Protein AF-A0A938N179-F1 (afdb_monomer)

Solvent-accessible surface area (backbone atoms only — not comparable to full-atom values): 20672 Å² total; per-residue (Å²): 123,60,88,42,59,44,78,49,47,58,54,60,35,95,80,55,34,85,89,66,26,18,20,52,16,36,28,42,59,54,50,38,52,50,37,38,76,72,71,41,53,43,40,38,21,27,45,26,30,39,57,46,67,77,63,84,67,42,58,51,73,42,66,12,18,58,69,21,30,26,24,28,85,51,39,77,37,31,62,22,64,53,29,34,25,48,35,30,33,70,88,57,50,52,48,77,48,69,29,34,72,85,56,86,55,90,59,35,28,33,31,42,14,24,74,38,68,13,16,52,88,62,39,52,36,89,60,72,83,66,57,28,14,34,20,34,45,15,30,21,85,84,42,81,45,79,47,79,47,71,43,53,22,34,30,53,91,29,62,36,44,26,56,26,54,51,13,46,53,36,38,72,76,54,20,20,36,25,32,34,32,29,35,42,22,45,23,43,38,27,35,49,42,85,84,51,86,52,94,72,33,70,39,71,77,59,64,25,33,15,81,57,60,78,36,52,86,47,60,63,90,75,63,72,67,34,66,22,25,30,42,25,36,42,33,37,23,54,47,81,65,84,56,62,61,52,70,46,65,50,99,60,82,65,47,76,58,91,65,31,28,38,40,50,26,42,39,39,55,60,63,82,92,56,97,67,92,80,57,67,72,47,82,47,73,47,82,39,57,46,74,52,88,55,68,49,59,35,56,97,88,46,79,59,24,77,48,71,53,70,78,38,70,36,79,24,35,33,46,29,34,21,33,46,50,47,92,81,69,21,34,38,35,48,23,38,18,39,91,89,64,49,64,38,89,61,36,22,64,93,33,27,50,67,48,65,62,65,30,73,69,37,73,48,36,24,79,83,29,78,49,38,52,96,52,46,73,39,65,30,20,52,32,40,42,31,25,55,52,24,34,43,37,46,73,46,62,36,118

Secondary structure (DSSP, 8-state):
--TTEEEEEPPPPTT-BTTTB-EE-EEHHHHHHHHHHTT--EEEEEE-S-EE--PSSTTS--EEEESS-EEETTEEEE---S-EEEEEETTS-EEEEE--TT---TTEEEEEE-SEEEEETTEEPP--S--B-EEEEEE-TTS--EEEEEE--SBTTB--B-HHHHHHHHHHTT-SEEEE-S-GGG--EEEE-TT--SS--EEESS--BTT----TTS-GGG---B--EES-EEEEEE------EEEEE-SSPPEEETTEEEEEEEEEE--TTS--S---EEEEEEEEETT-SS-B---TT-S-EEEEPPPEE--SSEEEEEEEESTT--EEEEEEE-TTSPBPTTSSTTTBPPB-S-EEEEEP-BSS-SSSGGGTT-EEEEEEEEESSEEEEEEEEE-

Sequence (399 aa):
WTPGLRLHTTSRRDEWVAGKTETNRQTTRDFLRQSRAGGIPTVLAINADAFSPWPAPYDQPTPTDLAGLAVATGTVVSQGSGSPSLIQRKTGSLKIEATGPDTDTSDMELAVSGFALCLDNGQPISSGDDLHPRTGLGLSQDGRYLVAVAIDGRQPESLGATTQELGRWLRHFGAHRGINMDGGGSTTLAWWDPSSEDADKCRLLNRPVGNGVRAERLPAVLFVPTERANGNNLGVAIHSQQTTHDVNPLHNEPFVMGDEMLVYFNAFSRQQPHPCPFGTRSIGVARLRRDGFAGLQAAADAVEGRLITKPLQIAGDRLLLNVEQRGGEGSVNVALLDEQGNELPGHGFAESLPITTDAVRAPLRWKTHSDVASVRGRTARVALCLRGHTIVYALAFAD

Mean predicted aligned error: 14.79 Å

pLDDT: mean 91.54, std 11.79, range [41.75, 98.88]

Foldseek 3Di:
DPPQKDKFKFAADPPDDEPPFLGWFAFQLVVQVVCVVVVFQFFKKWFFFDWDDQDPVFHDTDTIAGPAWWAGQLRTSYAHCQFWKFWQFPVRATDIDGGHRPRDSNRTRTITGAHHKQAAQLAGDDDDFDFAFWWKWFAAPRRPDIDTDTFHDLAQVHPHGTSSVVNVVNSVVRGRIMHTGDGQQAGWMWGQQPPDPDPGSIDTPDQGPNVNHRHNPPDNVPDHRDHGRHRMMMTMGRGPPPQPWPWAFDPDDWDDDPQKTKTKTKTFGDDDDDPDDDGDIDIDIDIDGVLQPDWDADDPPDQKDKDKDDWDAQAAFWKWWQKDAPPQPKWKWKFKAAPVGHTDPQRHRVQWDIDRDHDHTHTTCGVVGRHCNVVHRHTIMIMMMIGDGMITRDMDRDD

Structure (mmCIF, N/CA/C/O backbone):
data_AF-A0A938N179-F1
#
_entry.id   AF-A0A938N179-F1
#
loop_
_atom_site.group_PDB
_atom_site.id
_atom_site.type_symbol
_atom_site.label_atom_id
_atom_site.label_alt_id
_atom_site.label_comp_id
_atom_site.label_asym_id
_atom_site.label_entity_id
_atom_site.label_seq_id
_atom_site.pdbx_PDB_ins_code
_atom_site.Cartn_x
_atom_site.Cartn_y
_atom_site.Cartn_z
_atom_site.occupancy
_atom_site.B_iso_or_equiv
_atom_site.auth_seq_id
_atom_site.auth_comp_id
_atom_site.auth_asym_id
_atom_site.auth_atom_id
_atom_site.pdbx_PDB_model_num
ATOM 1 N N . TRP A 1 1 ? -11.915 4.213 -6.795 1.00 53.34 1 TRP A N 1
ATOM 2 C CA . TRP A 1 1 ? -11.455 5.509 -6.263 1.00 53.34 1 TRP A CA 1
ATOM 3 C C . TRP A 1 1 ? -11.580 5.474 -4.748 1.00 53.34 1 TRP A C 1
ATOM 5 O O . TRP A 1 1 ? -12.698 5.422 -4.250 1.00 53.34 1 TRP A O 1
ATOM 15 N N . THR A 1 2 ? -10.457 5.410 -4.031 1.00 62.81 2 THR A N 1
ATOM 16 C CA . THR A 1 2 ? -10.432 5.525 -2.564 1.00 62.81 2 THR A CA 1
ATOM 17 C C . THR A 1 2 ? -10.162 6.994 -2.234 1.00 62.81 2 THR A C 1
ATOM 19 O O . THR A 1 2 ? -9.096 7.483 -2.611 1.00 62.81 2 THR A O 1
ATOM 22 N N . PRO A 1 3 ? -11.100 7.724 -1.600 1.00 67.19 3 PRO A N 1
ATOM 23 C CA . PRO A 1 3 ? -10.917 9.142 -1.299 1.00 67.19 3 PRO A CA 1
ATOM 24 C C . PRO A 1 3 ? -9.596 9.397 -0.559 1.00 67.19 3 PRO A C 1
ATOM 26 O O . PRO A 1 3 ? -9.257 8.680 0.378 1.00 67.19 3 PRO A O 1
ATOM 29 N N . GLY A 1 4 ? -8.834 10.404 -0.993 1.00 75.88 4 GLY A N 1
ATOM 30 C CA . GLY A 1 4 ? -7.556 10.783 -0.373 1.00 75.88 4 GLY A CA 1
ATOM 31 C C . GLY A 1 4 ? -6.337 9.944 -0.781 1.00 75.88 4 GLY A C 1
ATOM 32 O O . GLY A 1 4 ? -5.221 10.457 -0.702 1.00 75.88 4 GLY A O 1
ATOM 33 N N . LEU A 1 5 ? -6.512 8.720 -1.290 1.00 87.75 5 LEU A N 1
ATOM 34 C CA . LEU A 1 5 ? -5.405 7.910 -1.808 1.00 87.75 5 LEU A CA 1
ATOM 35 C C . LEU A 1 5 ? -5.005 8.392 -3.207 1.00 87.75 5 LEU A C 1
ATOM 37 O O . LEU A 1 5 ? -5.843 8.497 -4.105 1.00 87.75 5 LEU A O 1
ATOM 41 N N . ARG A 1 6 ? -3.715 8.666 -3.404 1.00 91.56 6 ARG A N 1
ATOM 42 C CA . ARG A 1 6 ? -3.122 9.007 -4.703 1.00 91.56 6 ARG A CA 1
ATOM 43 C C . ARG A 1 6 ? -1.872 8.174 -4.949 1.00 91.56 6 ARG A C 1
ATOM 45 O O . ARG A 1 6 ? -1.146 7.872 -4.006 1.00 91.56 6 ARG A O 1
ATOM 52 N N . LEU A 1 7 ? -1.635 7.832 -6.209 1.00 95.81 7 LEU A N 1
ATOM 53 C CA . LEU A 1 7 ? -0.364 7.281 -6.660 1.00 95.81 7 LEU A CA 1
ATOM 54 C C . LEU A 1 7 ? 0.457 8.405 -7.294 1.00 95.81 7 LEU A C 1
ATOM 56 O O . LEU A 1 7 ? -0.109 9.326 -7.885 1.00 95.81 7 LEU A O 1
ATOM 60 N N . HIS A 1 8 ? 1.775 8.327 -7.176 1.00 97.56 8 HIS A N 1
ATOM 61 C CA . HIS A 1 8 ? 2.714 9.190 -7.892 1.00 97.56 8 HIS A CA 1
ATOM 62 C C . HIS A 1 8 ? 3.997 8.415 -8.194 1.00 97.56 8 HIS A C 1
ATOM 64 O O . HIS A 1 8 ? 4.256 7.371 -7.599 1.00 97.56 8 HIS A O 1
ATOM 70 N N . THR A 1 9 ? 4.794 8.893 -9.142 1.00 98.44 9 THR A N 1
ATOM 71 C CA . THR A 1 9 ? 6.012 8.201 -9.586 1.00 98.44 9 THR A CA 1
ATOM 72 C C . THR A 1 9 ? 7.133 9.198 -9.878 1.00 98.44 9 THR A C 1
ATOM 74 O O . THR A 1 9 ? 6.913 10.405 -9.747 1.00 98.44 9 THR A O 1
ATOM 77 N N . THR A 1 10 ? 8.342 8.731 -10.206 1.00 98.06 10 THR A N 1
ATOM 78 C CA . THR A 1 10 ? 9.477 9.620 -10.493 1.00 98.06 10 THR A CA 1
ATOM 79 C C . THR A 1 10 ? 9.165 10.487 -11.717 1.00 98.06 10 THR A C 1
ATOM 81 O O . THR A 1 10 ? 8.836 9.982 -12.788 1.00 98.06 10 THR A O 1
ATOM 84 N N . SER A 1 11 ? 9.276 11.805 -11.557 1.00 96.12 11 SER A N 1
ATOM 85 C CA . SER A 1 11 ? 9.087 12.774 -12.640 1.00 96.12 11 SER A CA 1
ATOM 86 C C . SER A 1 11 ? 10.273 12.805 -13.606 1.00 96.12 11 SER A C 1
ATOM 88 O O . SER A 1 11 ? 11.364 12.318 -13.304 1.00 96.12 11 SER A O 1
ATOM 90 N N . ARG A 1 12 ? 10.076 13.462 -14.756 1.00 95.81 12 ARG A N 1
ATOM 91 C CA . ARG A 1 12 ? 11.176 13.840 -15.652 1.00 95.81 12 ARG A CA 1
ATOM 92 C C . ARG A 1 12 ? 12.253 14.614 -14.889 1.00 95.81 12 ARG A C 1
ATOM 94 O O . ARG A 1 12 ? 11.932 15.440 -14.036 1.00 95.81 12 ARG A O 1
ATOM 101 N N . ARG A 1 13 ? 13.517 14.392 -15.249 1.00 94.38 13 ARG A N 1
ATOM 102 C CA . ARG A 1 13 ? 14.611 15.295 -14.855 1.00 94.38 13 ARG A CA 1
ATOM 103 C C . ARG A 1 13 ? 14.505 16.641 -15.591 1.00 94.38 13 ARG A C 1
ATOM 105 O O . ARG A 1 13 ? 13.894 16.706 -16.651 1.00 94.38 13 ARG A O 1
ATOM 112 N N . ASP A 1 14 ? 15.145 17.690 -15.076 1.00 91.12 14 ASP A N 1
ATOM 113 C CA . ASP A 1 14 ? 15.103 19.026 -15.702 1.00 91.12 14 ASP A CA 1
ATOM 114 C C . ASP A 1 14 ? 15.708 19.033 -17.119 1.00 91.12 14 ASP A C 1
ATOM 116 O O . ASP A 1 14 ? 15.142 19.593 -18.054 1.00 91.12 14 ASP A O 1
ATOM 120 N N . GLU A 1 15 ? 16.828 18.334 -17.307 1.00 93.06 15 GLU A N 1
ATOM 121 C CA . GLU A 1 15 ? 17.504 18.146 -18.599 1.00 93.06 15 GLU A CA 1
ATOM 122 C C . GLU A 1 15 ? 16.979 16.899 -19.329 1.00 93.06 15 GLU A C 1
ATOM 124 O O . GLU A 1 15 ? 17.745 16.027 -19.749 1.00 93.06 15 GLU A O 1
ATOM 129 N N . TRP A 1 16 ? 15.657 16.742 -19.386 1.00 96.25 16 TRP A N 1
ATOM 130 C CA . TRP A 1 16 ? 15.042 15.547 -19.952 1.00 96.25 16 TRP A CA 1
ATOM 131 C C . TRP A 1 16 ? 15.351 15.402 -21.442 1.00 96.25 16 TRP A C 1
ATOM 133 O O . TRP A 1 16 ? 15.107 16.308 -22.243 1.00 96.25 16 TRP A O 1
ATOM 143 N N . VAL A 1 17 ? 15.825 14.216 -21.818 1.00 93.50 17 VAL A N 1
ATOM 144 C CA . VAL A 1 17 ? 16.004 13.807 -23.211 1.00 93.50 17 VAL A CA 1
ATOM 145 C C . VAL A 1 17 ? 15.429 12.405 -23.357 1.00 93.50 17 VAL A C 1
ATOM 147 O O . VAL A 1 17 ? 15.910 11.477 -22.708 1.00 93.50 17 VAL A O 1
ATOM 150 N N . ALA A 1 18 ? 14.406 12.266 -24.204 1.00 91.00 18 ALA A N 1
ATOM 151 C CA . ALA A 1 18 ? 13.728 10.994 -24.457 1.00 91.00 18 ALA A CA 1
ATOM 152 C C . ALA A 1 18 ? 14.726 9.877 -24.812 1.00 91.00 18 ALA A C 1
ATOM 154 O O . ALA A 1 18 ? 15.566 10.065 -25.699 1.00 91.00 18 ALA A O 1
ATOM 155 N N . GLY A 1 19 ? 14.617 8.732 -24.131 1.00 88.38 19 GLY A N 1
ATOM 156 C CA . GLY A 1 19 ? 15.459 7.550 -24.335 1.00 88.38 19 GLY A CA 1
ATOM 157 C C . GLY A 1 19 ? 16.966 7.768 -24.146 1.00 88.38 19 GLY A C 1
ATOM 158 O O . GLY A 1 19 ? 17.743 7.064 -24.791 1.00 88.38 19 GLY A O 1
ATOM 159 N N . LYS A 1 20 ? 17.383 8.783 -23.371 1.00 88.62 20 LYS A N 1
ATOM 160 C CA . LYS A 1 20 ? 18.806 9.074 -23.090 1.00 88.62 20 LYS A CA 1
ATOM 161 C C . LYS A 1 20 ? 19.101 9.546 -21.670 1.00 88.62 20 LYS A C 1
ATOM 163 O O . LYS A 1 20 ? 20.108 9.155 -21.085 1.00 88.62 20 LYS A O 1
ATOM 168 N N . THR A 1 21 ? 18.289 10.471 -21.159 1.00 91.38 21 THR A N 1
ATOM 169 C CA . THR A 1 21 ? 18.330 10.855 -19.748 1.00 91.38 21 THR A CA 1
ATOM 170 C C . THR A 1 21 ? 16.924 11.235 -19.302 1.00 91.38 21 THR A C 1
ATOM 172 O O . THR A 1 21 ? 16.532 12.406 -19.355 1.00 91.38 21 THR A O 1
ATOM 175 N N . GLU A 1 22 ? 16.136 10.246 -18.906 1.00 95.25 22 GLU A N 1
ATOM 176 C CA . GLU A 1 22 ? 14.711 10.427 -18.615 1.00 95.25 22 GLU A CA 1
ATOM 177 C C . GLU A 1 22 ? 14.455 10.781 -17.147 1.00 95.25 22 GLU A C 1
ATOM 179 O O . GLU A 1 22 ? 13.687 11.700 -16.842 1.00 95.25 22 GLU A O 1
ATOM 184 N N . THR A 1 23 ? 15.155 10.121 -16.228 1.00 97.38 23 THR A N 1
ATOM 185 C CA . THR A 1 23 ? 15.045 10.370 -14.787 1.00 97.38 23 THR A CA 1
ATOM 186 C C . THR A 1 23 ? 16.421 10.513 -14.143 1.00 97.38 23 THR A C 1
ATOM 188 O O . THR A 1 23 ? 17.457 10.221 -14.744 1.00 97.38 23 THR A O 1
ATOM 191 N N . ASN A 1 24 ? 16.440 10.995 -12.900 1.00 96.12 24 ASN A N 1
ATOM 192 C CA . ASN A 1 24 ? 17.597 10.843 -12.026 1.00 96.12 24 ASN A CA 1
ATOM 193 C C . ASN A 1 24 ? 17.330 9.658 -11.097 1.00 96.12 24 ASN A C 1
ATOM 195 O O . ASN A 1 24 ? 16.263 9.582 -10.481 1.00 96.12 24 ASN A O 1
ATOM 199 N N . ARG A 1 25 ? 18.302 8.750 -10.976 1.00 96.12 25 ARG A N 1
ATOM 200 C CA . ARG A 1 25 ? 18.223 7.659 -10.006 1.00 96.12 25 ARG A CA 1
ATOM 201 C C . ARG A 1 25 ? 18.071 8.220 -8.597 1.00 96.12 25 ARG A C 1
ATOM 203 O O . ARG A 1 25 ? 18.674 9.234 -8.260 1.00 96.12 25 ARG A O 1
ATOM 210 N N . GLN A 1 26 ? 17.309 7.534 -7.761 1.00 96.94 26 GLN A N 1
ATOM 211 C CA . GLN A 1 26 ? 17.166 7.880 -6.347 1.00 96.94 26 GLN A CA 1
ATOM 212 C C . GLN A 1 26 ? 16.803 6.644 -5.534 1.00 96.94 26 GLN A C 1
ATOM 214 O O . GLN A 1 26 ? 16.092 5.762 -6.029 1.00 96.94 26 GLN A O 1
ATOM 219 N N . THR A 1 27 ? 17.290 6.554 -4.295 1.00 98.44 27 THR A N 1
ATOM 220 C CA . THR A 1 27 ? 16.868 5.463 -3.408 1.00 98.44 27 THR A CA 1
ATOM 221 C C . THR A 1 27 ? 15.369 5.581 -3.131 1.00 98.44 27 THR A C 1
ATOM 223 O O . THR A 1 27 ? 14.791 6.671 -3.172 1.00 98.44 27 THR A O 1
ATOM 226 N N . THR A 1 28 ? 14.708 4.461 -2.846 1.00 98.56 28 THR A N 1
ATOM 227 C CA . THR A 1 28 ? 13.263 4.455 -2.574 1.00 98.56 28 THR A CA 1
ATOM 228 C C . THR A 1 28 ? 12.919 5.256 -1.317 1.00 98.56 28 THR A C 1
ATOM 230 O O . THR A 1 28 ? 11.892 5.938 -1.283 1.00 98.56 28 THR A O 1
ATOM 233 N N . ARG A 1 29 ? 13.798 5.249 -0.305 1.00 97.94 29 ARG A N 1
ATOM 234 C CA . ARG A 1 29 ? 13.654 6.111 0.871 1.00 97.94 29 ARG A CA 1
ATOM 235 C C . ARG A 1 29 ? 13.833 7.587 0.539 1.00 97.94 29 ARG A C 1
ATOM 237 O O . ARG A 1 29 ? 13.036 8.396 1.007 1.00 97.94 29 ARG A O 1
ATOM 244 N N . ASP A 1 30 ? 14.809 7.952 -0.289 1.00 98.06 30 ASP A N 1
ATOM 245 C CA . ASP A 1 30 ? 14.989 9.354 -0.681 1.00 98.06 30 ASP A CA 1
ATOM 246 C C . ASP A 1 30 ? 13.827 9.859 -1.525 1.00 98.06 30 ASP A C 1
ATOM 248 O O . ASP A 1 30 ? 13.330 10.947 -1.252 1.00 98.06 30 ASP A O 1
ATOM 252 N N . PHE A 1 31 ? 13.306 9.051 -2.453 1.00 98.50 31 PHE A N 1
ATOM 253 C CA . PHE A 1 31 ? 12.071 9.375 -3.169 1.00 98.50 31 PHE A CA 1
ATOM 254 C C . PHE A 1 31 ? 10.915 9.659 -2.204 1.00 98.50 31 PHE A C 1
ATOM 256 O O . PHE A 1 31 ? 10.211 10.659 -2.352 1.00 98.50 31 PHE A O 1
ATOM 263 N N . LEU A 1 32 ? 10.724 8.805 -1.193 1.00 98.38 32 LEU A N 1
ATOM 264 C CA . LEU A 1 32 ? 9.679 8.981 -0.188 1.00 98.38 32 LEU A CA 1
ATOM 265 C C . LEU A 1 32 ? 9.890 10.278 0.610 1.00 98.38 32 LEU A C 1
ATOM 267 O O . LEU A 1 32 ? 8.959 11.078 0.732 1.00 98.38 32 LEU A O 1
ATOM 271 N N . ARG A 1 33 ? 11.106 10.522 1.115 1.00 97.75 33 ARG A N 1
ATOM 272 C CA . ARG A 1 33 ? 11.453 11.733 1.880 1.00 97.75 33 ARG A CA 1
ATOM 273 C C . ARG A 1 33 ? 11.276 12.999 1.045 1.00 97.75 33 ARG A C 1
ATOM 275 O O . ARG A 1 33 ? 10.621 13.935 1.498 1.00 97.75 33 ARG A O 1
ATOM 282 N N . GLN A 1 34 ? 11.805 13.017 -0.176 1.00 96.75 34 GLN A N 1
ATOM 283 C CA . GLN A 1 34 ? 11.720 14.156 -1.091 1.00 96.75 34 GLN A CA 1
ATOM 284 C C . GLN A 1 34 ? 10.280 14.428 -1.519 1.00 96.75 34 GLN A C 1
ATOM 286 O O . GLN A 1 34 ? 9.864 15.581 -1.524 1.00 96.75 34 GLN A O 1
ATOM 291 N N . SER A 1 35 ? 9.487 13.386 -1.787 1.00 97.00 35 SER A N 1
ATOM 292 C CA . SER A 1 35 ? 8.057 13.543 -2.079 1.00 97.00 35 SER A CA 1
ATOM 293 C C . SER A 1 35 ? 7.344 14.263 -0.933 1.00 97.00 35 SER A C 1
ATOM 295 O O . SER A 1 35 ? 6.597 15.211 -1.167 1.0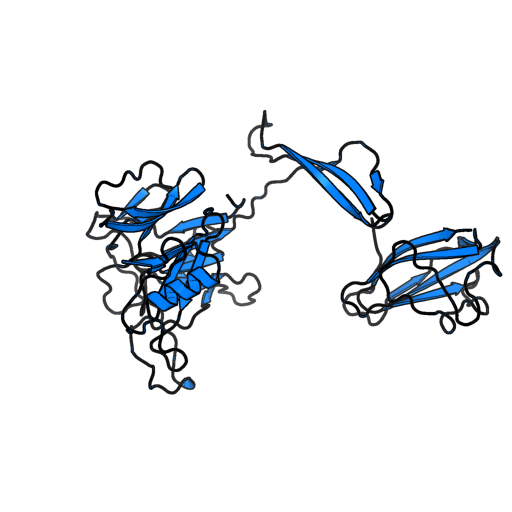0 97.00 35 SER A O 1
ATOM 297 N N . ARG A 1 36 ? 7.618 13.869 0.319 1.00 95.19 36 ARG A N 1
ATOM 298 C CA . ARG A 1 36 ? 7.047 14.527 1.505 1.00 95.19 36 ARG A CA 1
ATOM 299 C C . ARG A 1 36 ? 7.547 15.955 1.688 1.00 95.19 36 ARG A C 1
ATOM 301 O O . ARG A 1 36 ? 6.733 16.831 1.968 1.00 95.19 36 ARG A O 1
ATOM 308 N N . ALA A 1 37 ? 8.843 16.198 1.503 1.00 95.38 37 ALA A N 1
ATOM 309 C CA . ALA A 1 37 ? 9.417 17.543 1.540 1.00 95.38 37 ALA A CA 1
ATOM 310 C C . ALA A 1 37 ? 8.813 18.453 0.452 1.00 95.38 37 ALA A C 1
ATOM 312 O O . ALA A 1 37 ? 8.593 19.636 0.692 1.00 95.38 37 ALA A O 1
ATOM 313 N N . GLY A 1 38 ? 8.468 17.883 -0.706 1.00 93.38 38 GLY A N 1
ATOM 314 C CA . GLY A 1 38 ? 7.753 18.534 -1.805 1.00 93.38 38 GLY A CA 1
ATOM 315 C C . GLY A 1 38 ? 6.233 18.625 -1.625 1.00 93.38 38 GLY A C 1
ATOM 316 O O . GLY A 1 38 ? 5.534 18.982 -2.570 1.00 93.38 38 GLY A O 1
ATOM 317 N N . GLY A 1 39 ? 5.696 18.295 -0.445 1.00 93.00 39 GLY A N 1
ATOM 318 C CA . GLY A 1 39 ? 4.273 18.447 -0.123 1.00 93.00 39 GLY A CA 1
ATOM 319 C C . GLY A 1 39 ? 3.370 17.277 -0.526 1.00 93.00 39 GLY A C 1
ATOM 320 O O . GLY A 1 39 ? 2.159 17.357 -0.330 1.00 93.00 39 GLY A O 1
ATOM 321 N N . ILE A 1 40 ? 3.922 16.174 -1.039 1.00 94.69 40 ILE A N 1
ATOM 322 C CA . ILE A 1 40 ? 3.172 14.949 -1.341 1.00 94.69 40 ILE A CA 1
ATOM 323 C C . ILE A 1 40 ? 3.236 14.029 -0.109 1.00 94.69 40 ILE A C 1
ATOM 325 O O . ILE A 1 40 ? 4.302 13.469 0.163 1.00 94.69 40 ILE A O 1
ATOM 329 N N . PRO A 1 41 ? 2.133 13.817 0.645 1.00 93.94 41 PRO A N 1
ATOM 330 C CA . PRO A 1 41 ? 2.113 13.051 1.898 1.00 93.94 41 PRO A CA 1
ATOM 331 C C . PRO A 1 41 ? 2.234 11.537 1.652 1.00 93.94 41 PRO A C 1
ATOM 333 O O . PRO A 1 41 ? 1.324 10.750 1.917 1.00 93.94 41 PRO A O 1
ATOM 336 N N . THR A 1 42 ? 3.385 11.131 1.128 1.00 96.62 42 THR A N 1
ATOM 337 C CA . THR A 1 42 ? 3.734 9.756 0.775 1.00 96.62 42 THR A CA 1
ATOM 338 C C . THR A 1 42 ? 3.830 8.917 2.037 1.00 96.62 42 THR A C 1
ATOM 340 O O . THR A 1 42 ? 4.502 9.312 2.992 1.00 96.62 42 THR A O 1
ATOM 343 N N . VAL A 1 43 ? 3.140 7.782 2.051 1.00 96.25 43 VAL A N 1
ATOM 344 C CA . VAL A 1 43 ? 3.138 6.824 3.163 1.00 96.25 43 VAL A CA 1
ATOM 345 C C . VAL A 1 43 ? 3.885 5.546 2.812 1.00 96.25 43 VAL A C 1
ATOM 347 O O . VAL A 1 43 ? 4.505 4.963 3.689 1.00 96.25 43 VAL A O 1
ATOM 350 N N . LEU A 1 44 ? 3.887 5.141 1.544 1.00 97.75 44 LEU A N 1
ATOM 351 C CA . LEU A 1 44 ? 4.562 3.938 1.065 1.00 97.75 44 LEU A CA 1
ATOM 352 C C . LEU A 1 44 ? 5.290 4.260 -0.240 1.00 97.75 44 LEU A C 1
ATOM 354 O O . LEU A 1 44 ? 4.765 5.020 -1.055 1.00 97.75 44 LEU A O 1
ATOM 358 N N . ALA A 1 45 ? 6.464 3.676 -0.450 1.00 98.69 45 ALA A N 1
ATOM 359 C CA . ALA A 1 45 ? 7.179 3.733 -1.718 1.00 98.69 45 ALA A CA 1
ATOM 360 C C . ALA A 1 45 ? 7.831 2.387 -2.036 1.00 98.69 45 ALA A C 1
ATOM 362 O O . ALA A 1 45 ? 8.352 1.724 -1.140 1.00 98.69 45 ALA A O 1
ATOM 363 N N . ILE A 1 46 ? 7.827 2.004 -3.309 1.00 98.88 46 ILE A N 1
ATOM 364 C CA . ILE A 1 46 ? 8.460 0.786 -3.821 1.00 98.88 46 ILE A CA 1
ATOM 365 C C . ILE A 1 46 ? 9.219 1.104 -5.111 1.00 98.88 46 ILE A C 1
ATOM 367 O O . ILE A 1 46 ? 8.828 2.011 -5.850 1.00 98.88 46 ILE A O 1
ATOM 371 N N . ASN A 1 47 ? 10.306 0.390 -5.399 1.00 98.75 47 ASN A N 1
ATOM 372 C CA . ASN A 1 47 ? 10.972 0.512 -6.697 1.00 98.75 47 ASN A CA 1
ATOM 373 C C . ASN A 1 47 ? 10.034 0.089 -7.8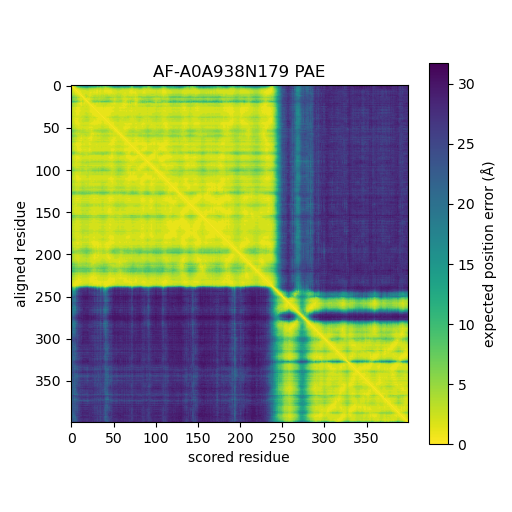47 1.00 98.75 47 ASN A C 1
ATOM 375 O O . ASN A 1 47 ? 9.127 -0.722 -7.649 1.00 98.75 47 ASN A O 1
ATOM 379 N N . ALA A 1 48 ? 10.243 0.640 -9.042 1.00 98.12 48 ALA A N 1
ATOM 380 C CA . ALA A 1 48 ? 9.367 0.404 -10.188 1.00 98.12 48 ALA A CA 1
ATOM 381 C C . ALA A 1 48 ? 10.147 -0.080 -11.424 1.00 98.12 48 ALA A C 1
ATOM 383 O O . ALA A 1 48 ? 10.682 -1.188 -11.408 1.00 98.12 48 ALA A O 1
ATOM 384 N N . ASP A 1 49 ? 10.152 0.713 -12.492 1.00 98.12 49 ASP A N 1
ATOM 385 C CA . ASP A 1 49 ? 10.698 0.385 -13.806 1.00 98.12 49 ASP A CA 1
ATOM 386 C C . ASP A 1 49 ? 12.168 -0.022 -13.776 1.00 98.12 49 ASP A C 1
ATOM 388 O O . ASP A 1 49 ? 12.970 0.509 -13.006 1.00 98.12 49 ASP A O 1
ATOM 392 N N . ALA A 1 50 ? 12.517 -0.933 -14.683 1.00 97.44 50 ALA A N 1
ATOM 393 C CA . ALA A 1 50 ? 13.902 -1.258 -14.983 1.00 97.44 50 ALA A CA 1
ATOM 394 C C . ALA A 1 50 ? 14.576 -0.097 -15.716 1.00 97.44 50 ALA A C 1
ATOM 396 O O . ALA A 1 50 ? 13.921 0.646 -16.450 1.00 97.44 50 ALA A O 1
ATOM 397 N N . PHE A 1 51 ? 15.886 0.050 -15.526 1.00 97.56 51 PHE A N 1
ATOM 398 C CA . PHE A 1 51 ? 16.603 1.235 -15.979 1.00 97.56 51 PHE A CA 1
ATOM 399 C C . PHE A 1 51 ? 18.073 0.969 -16.308 1.00 97.56 51 PHE A C 1
ATOM 401 O O . PHE A 1 51 ? 18.684 0.006 -15.836 1.00 97.56 51 PHE A O 1
ATOM 408 N N . SER A 1 52 ? 18.651 1.848 -17.122 1.00 95.69 52 SER A N 1
ATOM 409 C CA . SER A 1 52 ? 20.067 1.837 -17.488 1.00 95.69 52 SER A CA 1
ATOM 410 C C . SER A 1 52 ? 20.510 3.234 -17.940 1.00 95.69 52 SER A C 1
ATOM 412 O O . SER A 1 52 ? 19.721 3.931 -18.565 1.00 95.69 52 SER A O 1
ATOM 414 N N . PRO A 1 53 ? 21.756 3.665 -17.676 1.00 95.12 53 PRO A N 1
ATOM 415 C CA . PRO A 1 53 ? 22.784 2.974 -16.901 1.00 95.12 53 PRO A CA 1
ATOM 416 C C . PRO A 1 53 ? 22.592 3.136 -15.385 1.00 95.12 53 PRO A C 1
ATOM 418 O O . PRO A 1 53 ? 21.908 4.043 -14.909 1.00 95.12 53 PRO A O 1
ATOM 421 N N . TRP A 1 54 ? 23.245 2.263 -14.615 1.00 92.38 54 TRP A N 1
ATOM 422 C CA . TRP A 1 54 ? 23.266 2.293 -13.147 1.00 92.38 54 TRP A CA 1
ATOM 423 C C . TRP A 1 54 ? 24.700 2.142 -12.604 1.00 92.38 54 TRP A C 1
ATOM 425 O O . TRP A 1 54 ? 25.036 1.137 -11.980 1.00 92.38 54 TRP A O 1
ATOM 435 N N . PRO A 1 55 ? 25.597 3.111 -12.864 1.00 94.06 55 PRO A N 1
ATOM 436 C CA . PRO A 1 55 ? 27.001 2.997 -12.479 1.00 94.06 55 PRO A CA 1
ATOM 437 C C . PRO A 1 55 ? 27.185 2.951 -10.956 1.00 94.06 55 PRO A C 1
ATOM 439 O O . PRO A 1 55 ? 26.367 3.483 -10.197 1.00 94.06 55 PRO A O 1
ATOM 442 N N . ALA A 1 56 ? 28.293 2.344 -10.524 1.00 92.19 56 ALA A N 1
ATOM 443 C CA . ALA A 1 56 ? 28.777 2.480 -9.157 1.00 92.19 56 ALA A CA 1
ATOM 444 C C . ALA A 1 56 ? 29.252 3.932 -8.903 1.00 92.19 56 ALA A C 1
ATOM 446 O O . ALA A 1 56 ? 29.825 4.536 -9.814 1.00 92.19 56 ALA A O 1
ATOM 447 N N . PRO A 1 57 ? 29.057 4.488 -7.693 1.00 94.38 57 PRO A N 1
ATOM 448 C CA . PRO A 1 57 ? 28.393 3.872 -6.544 1.00 94.38 57 PRO A CA 1
ATOM 449 C C . PRO A 1 57 ? 26.875 3.752 -6.767 1.00 94.38 57 PRO A C 1
ATOM 451 O O . PRO A 1 57 ? 26.236 4.636 -7.336 1.00 94.38 57 PRO A O 1
ATOM 454 N N . TYR A 1 58 ? 26.302 2.611 -6.378 1.00 95.56 58 TYR A N 1
ATOM 455 C CA . TYR A 1 58 ? 24.955 2.211 -6.810 1.00 95.56 58 TYR A CA 1
ATOM 456 C C . TYR A 1 58 ? 23.811 2.971 -6.130 1.00 95.56 58 TYR A C 1
ATOM 458 O O . TYR A 1 58 ? 22.671 2.876 -6.579 1.00 95.56 58 TYR A O 1
ATOM 466 N N . ASP A 1 59 ? 24.109 3.713 -5.071 1.00 95.06 59 ASP A N 1
ATOM 467 C CA . ASP A 1 59 ? 23.182 4.507 -4.266 1.00 95.06 59 ASP A CA 1
ATOM 468 C C . ASP A 1 59 ? 23.172 5.997 -4.645 1.00 95.06 59 ASP A C 1
ATOM 470 O O . ASP A 1 59 ? 22.431 6.774 -4.049 1.00 95.06 59 ASP A O 1
ATOM 474 N N . GLN A 1 60 ? 23.956 6.403 -5.649 1.00 94.06 60 GLN A N 1
ATOM 475 C CA . GLN A 1 60 ? 24.085 7.807 -6.034 1.00 94.06 60 GLN A CA 1
ATOM 476 C C . GLN A 1 60 ? 23.058 8.242 -7.086 1.00 94.06 60 GLN A C 1
ATOM 478 O O . GLN A 1 60 ? 22.736 7.470 -8.002 1.00 94.06 60 GLN A O 1
ATOM 483 N N . PRO A 1 61 ? 22.602 9.507 -7.028 1.00 93.69 61 PRO A N 1
ATOM 484 C CA . PRO A 1 61 ? 21.735 10.064 -8.046 1.00 93.69 61 PRO A CA 1
ATOM 485 C C . PRO A 1 61 ? 22.521 10.340 -9.324 1.00 93.69 61 PRO A C 1
ATOM 487 O O . PRO A 1 61 ? 23.381 11.216 -9.381 1.00 93.69 61 PRO A O 1
ATOM 490 N N . THR A 1 62 ? 22.215 9.591 -10.379 1.00 94.81 62 THR A N 1
ATOM 491 C CA . THR A 1 62 ? 22.766 9.827 -11.718 1.00 94.81 62 THR A CA 1
ATOM 492 C C . THR A 1 62 ? 21.652 9.771 -12.757 1.00 94.81 62 THR A C 1
ATOM 494 O O . THR A 1 62 ? 20.657 9.081 -12.521 1.00 94.81 62 THR A O 1
ATOM 497 N N . PRO A 1 63 ? 21.806 10.434 -13.913 1.00 96.69 63 PRO A N 1
ATOM 498 C CA . PRO A 1 63 ? 20.861 10.296 -15.015 1.00 96.69 63 PRO A CA 1
ATOM 499 C C . PRO A 1 63 ? 20.725 8.838 -15.465 1.00 96.69 63 PRO A C 1
ATOM 501 O O . PRO A 1 63 ? 21.698 8.076 -15.409 1.00 96.69 63 PRO A O 1
ATOM 504 N N . THR A 1 64 ? 19.523 8.453 -15.883 1.00 96.88 64 THR A N 1
ATOM 505 C CA . THR A 1 64 ? 19.224 7.110 -16.386 1.00 96.88 64 THR A CA 1
ATOM 506 C C . THR A 1 64 ? 17.995 7.111 -17.293 1.00 96.88 64 THR A C 1
ATOM 508 O O . THR A 1 64 ? 17.231 8.081 -17.305 1.00 96.88 64 THR A O 1
ATOM 511 N N . ASP A 1 65 ? 17.807 6.006 -18.006 1.00 96.75 65 ASP A N 1
ATOM 512 C CA . ASP A 1 65 ? 16.684 5.751 -18.904 1.00 96.75 65 ASP A CA 1
ATOM 513 C C . ASP A 1 65 ? 15.844 4.599 -18.404 1.00 96.75 65 ASP A C 1
ATOM 515 O O . ASP A 1 65 ? 16.378 3.628 -17.861 1.00 96.75 65 ASP A O 1
ATOM 519 N N . LEU A 1 66 ? 14.535 4.694 -18.611 1.00 97.50 66 LEU A N 1
ATOM 520 C CA . LEU A 1 66 ? 13.607 3.640 -18.235 1.00 97.50 66 LEU A CA 1
ATOM 521 C C . LEU A 1 66 ? 13.397 2.687 -19.413 1.00 97.50 66 LEU A C 1
ATOM 523 O O . LEU A 1 66 ? 13.407 3.072 -20.578 1.00 97.50 66 LEU A O 1
ATOM 527 N N . ALA A 1 67 ? 13.211 1.407 -19.105 1.00 95.56 67 ALA A N 1
ATOM 528 C CA . ALA A 1 67 ? 13.041 0.357 -20.108 1.00 95.56 67 ALA A CA 1
ATOM 529 C C . ALA A 1 67 ? 11.579 0.175 -20.572 1.00 95.56 67 ALA A C 1
ATOM 531 O O . ALA A 1 67 ? 11.287 -0.744 -21.345 1.00 95.56 67 ALA A O 1
ATOM 532 N N . GLY A 1 68 ? 10.645 0.996 -20.091 1.00 96.31 68 GLY A N 1
ATOM 533 C CA . GLY A 1 68 ? 9.223 0.895 -20.404 1.00 96.31 68 GLY A CA 1
ATOM 534 C C . GLY A 1 68 ? 8.470 2.198 -20.164 1.00 96.31 68 GLY A C 1
ATOM 535 O O . GLY A 1 68 ? 9.042 3.192 -19.726 1.00 96.31 68 GLY A O 1
ATOM 536 N N . LEU A 1 69 ? 7.169 2.172 -20.462 1.00 98.06 69 LEU A N 1
ATOM 537 C CA . LEU A 1 69 ? 6.296 3.328 -20.317 1.00 98.06 69 LEU A CA 1
ATOM 538 C C . LEU A 1 69 ? 6.308 3.834 -18.873 1.00 98.06 69 LEU A C 1
ATOM 540 O O . LEU A 1 69 ? 5.910 3.123 -17.946 1.00 98.06 69 LEU A O 1
ATOM 544 N N . ALA A 1 70 ? 6.640 5.110 -18.729 1.00 98.31 70 ALA A N 1
ATOM 545 C CA . ALA A 1 70 ? 6.466 5.839 -17.490 1.00 98.31 70 ALA A CA 1
ATOM 546 C C . ALA A 1 70 ? 5.693 7.125 -17.764 1.00 98.31 70 ALA A C 1
ATOM 548 O O . ALA A 1 70 ? 6.011 7.872 -18.689 1.00 98.31 70 ALA A O 1
ATOM 549 N N . VAL A 1 71 ? 4.679 7.400 -16.950 1.00 98.62 71 VAL A N 1
ATOM 550 C CA . VAL A 1 71 ? 3.906 8.648 -16.983 1.00 98.62 71 VAL A CA 1
ATOM 551 C C . VAL A 1 71 ? 3.829 9.167 -15.555 1.00 98.62 71 VAL A C 1
ATOM 553 O O . VAL A 1 71 ? 3.481 8.413 -14.650 1.00 98.62 71 VAL A O 1
ATOM 556 N N . ALA A 1 72 ? 4.148 10.442 -15.350 1.00 97.62 72 ALA A N 1
ATOM 557 C CA . ALA A 1 72 ? 4.088 11.108 -14.055 1.00 97.62 72 ALA A CA 1
ATOM 558 C C . ALA A 1 72 ? 3.216 12.361 -14.168 1.00 97.62 72 ALA A C 1
ATOM 560 O O . ALA A 1 72 ? 3.536 13.275 -14.930 1.00 97.62 72 ALA A O 1
ATOM 561 N N . THR A 1 73 ? 2.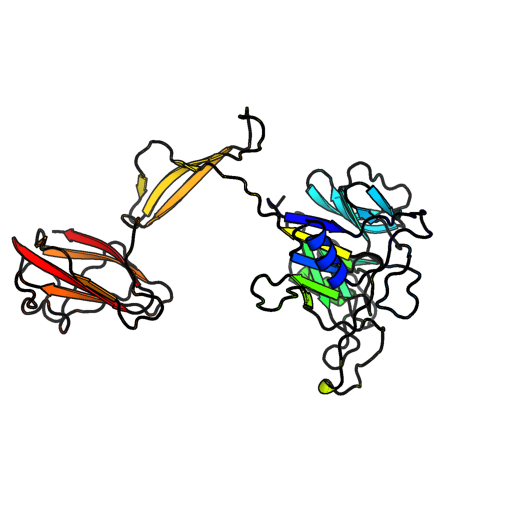104 12.399 -13.431 1.00 94.81 73 THR A N 1
ATOM 562 C CA . THR A 1 73 ? 1.160 13.534 -13.413 1.00 94.81 73 THR A CA 1
ATOM 563 C C . THR A 1 73 ? 0.711 13.922 -14.831 1.00 94.81 73 THR A C 1
ATOM 565 O O . THR A 1 73 ? 0.789 15.075 -15.257 1.00 94.81 73 THR A O 1
ATOM 568 N N . GLY A 1 74 ? 0.356 12.911 -15.626 1.00 96.44 74 GLY A N 1
ATOM 569 C CA . GLY A 1 74 ? -0.055 13.050 -17.024 1.00 96.44 74 GLY A CA 1
ATOM 570 C C . GLY A 1 74 ? 1.047 13.432 -18.016 1.00 96.44 74 GLY A C 1
ATOM 571 O O . GLY A 1 74 ? 0.757 13.636 -19.193 1.00 96.44 74 GLY A O 1
ATOM 572 N N . THR A 1 75 ? 2.305 13.514 -17.577 1.00 97.00 75 THR A N 1
ATOM 573 C CA . THR A 1 75 ? 3.462 13.791 -18.437 1.00 97.00 75 THR A CA 1
ATOM 574 C C . THR A 1 75 ? 4.222 12.502 -18.732 1.00 97.00 75 THR A C 1
ATOM 576 O O . THR A 1 75 ? 4.665 11.820 -17.812 1.00 97.00 75 THR A O 1
ATOM 579 N N . VAL A 1 76 ? 4.412 12.171 -20.011 1.00 97.44 76 VAL A N 1
ATOM 580 C CA . VAL A 1 76 ? 5.178 10.983 -20.435 1.00 97.44 76 VAL A CA 1
ATOM 581 C C . VAL A 1 76 ? 6.643 11.130 -20.038 1.00 97.44 76 VAL A C 1
ATOM 583 O O . VAL A 1 76 ? 7.328 12.002 -20.552 1.00 97.44 76 VAL A O 1
ATOM 586 N N . VAL A 1 77 ? 7.155 10.299 -19.144 1.00 98.00 77 VAL A N 1
ATOM 587 C CA . VAL A 1 77 ? 8.563 10.296 -18.720 1.00 98.00 77 VAL A CA 1
ATOM 588 C C . VAL A 1 77 ? 9.416 9.432 -19.649 1.00 98.00 77 VAL A C 1
ATOM 590 O O . VAL A 1 77 ? 10.494 9.871 -20.041 1.00 98.00 77 VAL A O 1
ATOM 593 N N . SER A 1 78 ? 8.901 8.264 -20.036 1.00 97.75 78 SER A N 1
ATOM 594 C CA . SER A 1 78 ? 9.549 7.304 -20.936 1.00 97.75 78 SER A CA 1
ATOM 595 C C . SER A 1 78 ? 8.512 6.624 -21.824 1.00 97.75 78 SER A C 1
ATOM 597 O O . SER A 1 78 ? 7.355 6.496 -21.419 1.00 97.75 78 SER A O 1
ATOM 599 N N . GLN A 1 79 ? 8.900 6.234 -23.037 1.00 95.88 79 GLN A N 1
ATOM 600 C CA . GLN A 1 79 ? 7.996 5.647 -24.031 1.00 95.88 79 GLN A CA 1
ATOM 601 C C . GLN A 1 79 ? 7.758 4.152 -23.790 1.00 95.88 79 GLN A C 1
ATOM 603 O O . GLN A 1 79 ? 8.597 3.442 -23.241 1.00 95.88 79 GLN A O 1
ATOM 608 N N . GLY A 1 80 ? 6.607 3.651 -24.242 1.00 94.19 80 GLY A N 1
ATOM 609 C CA . GLY A 1 80 ? 6.301 2.225 -24.158 1.00 94.19 80 GLY A CA 1
ATOM 610 C C . GLY A 1 80 ? 7.220 1.369 -25.033 1.00 94.19 80 GLY A C 1
ATOM 611 O O . GLY A 1 80 ? 7.589 1.755 -26.139 1.00 94.19 80 GLY A O 1
ATOM 612 N N . SER A 1 81 ? 7.556 0.173 -24.552 1.00 92.88 81 SER A N 1
ATOM 613 C CA . SER A 1 81 ? 8.479 -0.771 -25.206 1.00 92.88 81 SER A CA 1
ATOM 614 C C . SER A 1 81 ? 7.840 -2.119 -25.572 1.00 92.88 81 SER A C 1
ATOM 616 O O . SER A 1 81 ? 8.505 -3.005 -26.098 1.00 92.88 81 SER A O 1
ATOM 618 N N . GLY A 1 82 ? 6.542 -2.285 -25.306 1.00 94.50 82 GLY A N 1
ATOM 619 C CA . GLY A 1 82 ? 5.799 -3.548 -25.410 1.00 94.50 82 GLY A CA 1
ATOM 620 C C . GLY A 1 82 ? 5.641 -4.266 -24.066 1.00 94.50 82 GLY A C 1
ATOM 621 O O . GLY A 1 82 ? 4.872 -5.222 -23.964 1.00 94.50 82 GLY A O 1
ATOM 622 N N . SER A 1 83 ? 6.322 -3.783 -23.027 1.00 95.81 83 SER A N 1
ATOM 623 C CA . SER A 1 83 ? 6.227 -4.293 -21.662 1.00 95.81 83 SER A CA 1
ATOM 624 C C . SER A 1 83 ? 4.857 -4.042 -21.014 1.00 95.81 83 SER A C 1
ATOM 626 O O . SER A 1 83 ? 4.161 -3.088 -21.378 1.00 95.81 83 SER A O 1
ATOM 628 N N . PRO A 1 84 ? 4.448 -4.882 -20.045 1.00 98.19 84 PRO A N 1
ATOM 629 C CA . PRO A 1 84 ? 3.261 -4.636 -19.237 1.00 98.19 84 PRO A CA 1
ATOM 630 C C . PRO A 1 84 ? 3.469 -3.479 -18.256 1.00 98.19 84 PRO A C 1
ATOM 632 O O . PRO A 1 84 ? 4.469 -3.429 -17.535 1.00 98.19 84 PRO A O 1
ATOM 635 N N . SER A 1 85 ? 2.454 -2.624 -18.174 1.00 98.62 85 SER A N 1
ATOM 636 C CA . SER A 1 85 ? 2.434 -1.404 -17.372 1.00 98.62 85 SER A CA 1
ATOM 637 C C . SER A 1 85 ? 1.234 -1.383 -16.440 1.00 98.62 85 SER A C 1
ATOM 639 O O . SER A 1 85 ? 0.122 -1.726 -16.846 1.00 98.62 85 SER A O 1
ATOM 641 N N . LEU A 1 86 ? 1.446 -0.952 -15.196 1.00 98.56 86 LEU A N 1
ATOM 642 C CA . LEU A 1 86 ? 0.373 -0.500 -14.318 1.00 98.56 86 LEU A CA 1
ATOM 643 C C . LEU A 1 86 ? 0.038 0.938 -14.706 1.00 98.56 86 LEU A C 1
ATOM 645 O O . LEU A 1 86 ? 0.885 1.817 -14.587 1.00 98.56 86 LEU A O 1
ATOM 649 N N . ILE A 1 87 ? -1.197 1.172 -15.131 1.00 98.31 87 ILE A N 1
ATOM 650 C CA . ILE A 1 87 ? -1.671 2.457 -15.636 1.00 98.31 87 ILE A CA 1
ATOM 651 C C . ILE A 1 87 ? -2.788 2.958 -14.734 1.00 98.31 87 ILE A C 1
ATOM 653 O O . ILE A 1 87 ? -3.768 2.250 -14.488 1.00 98.31 87 ILE A O 1
ATOM 657 N N . GLN A 1 88 ? -2.666 4.203 -14.291 1.00 97.25 88 GLN A N 1
ATOM 658 C CA . GLN A 1 88 ? -3.751 4.980 -13.720 1.00 97.25 88 GLN A CA 1
ATOM 659 C C . GLN A 1 88 ? -4.253 5.971 -14.762 1.00 97.25 88 GLN A C 1
ATOM 661 O O . GLN A 1 88 ? -3.500 6.827 -15.222 1.00 97.25 88 GLN A O 1
ATOM 666 N N . ARG A 1 89 ? -5.539 5.901 -15.106 1.00 94.62 89 ARG A N 1
ATOM 667 C CA . ARG A 1 89 ? -6.182 6.913 -15.957 1.00 94.62 89 ARG A CA 1
ATOM 668 C C . ARG A 1 89 ? -6.549 8.150 -15.141 1.00 94.62 89 ARG A C 1
ATOM 670 O O . ARG A 1 89 ? -6.770 8.054 -13.934 1.00 94.62 89 ARG A O 1
ATOM 677 N N . LYS A 1 90 ? -6.742 9.291 -15.803 1.00 91.62 90 LYS A N 1
ATOM 678 C CA . LYS A 1 90 ? -7.232 10.550 -15.202 1.00 91.62 90 LYS A CA 1
ATOM 679 C C . LYS A 1 90 ? -8.593 10.405 -14.512 1.00 91.62 90 LYS A C 1
ATOM 681 O O . LYS A 1 90 ? -8.910 11.144 -13.588 1.00 91.62 90 LYS A O 1
ATOM 686 N N . THR A 1 91 ? -9.382 9.404 -14.908 1.00 89.19 91 THR A N 1
ATOM 687 C CA . THR A 1 91 ? -10.637 9.016 -14.236 1.00 89.19 91 THR A CA 1
ATOM 688 C C . THR A 1 91 ? -10.422 8.326 -12.882 1.00 89.19 91 THR A C 1
ATOM 690 O O . THR A 1 91 ? -11.375 8.105 -12.138 1.00 89.19 91 THR A O 1
ATOM 693 N N . GLY A 1 92 ? -9.180 7.959 -12.551 1.00 88.62 92 GLY A N 1
ATOM 694 C CA . GLY A 1 92 ? -8.794 7.243 -11.337 1.00 88.62 92 GLY A CA 1
ATOM 695 C C . GLY A 1 92 ? -8.911 5.719 -11.424 1.00 88.62 92 GLY A C 1
ATOM 696 O O . GLY A 1 92 ? -8.717 5.050 -10.410 1.00 88.62 92 GLY A O 1
ATOM 697 N N . SER A 1 93 ? -9.244 5.165 -12.594 1.00 91.69 93 SER A N 1
ATOM 698 C CA . SER A 1 93 ? -9.243 3.714 -12.825 1.00 91.69 93 SER A CA 1
ATOM 699 C C . SER A 1 93 ? -7.818 3.176 -12.991 1.00 91.69 93 SER A C 1
ATOM 701 O O . SER A 1 93 ? -6.962 3.858 -13.555 1.00 91.69 93 SER A O 1
ATOM 703 N N . LEU A 1 94 ? -7.578 1.959 -12.490 1.00 95.62 94 LEU A N 1
ATOM 704 C CA . LEU A 1 94 ? -6.307 1.245 -12.618 1.00 95.62 94 LEU A CA 1
ATOM 705 C C . LEU A 1 94 ? -6.449 0.072 -13.587 1.00 95.62 94 LEU A C 1
ATOM 707 O O . LEU A 1 94 ? -7.453 -0.641 -13.557 1.00 95.62 94 LEU A O 1
ATOM 711 N N . LYS A 1 95 ? -5.427 -0.155 -14.414 1.00 96.69 95 LYS A N 1
ATOM 712 C CA . LYS A 1 95 ? -5.349 -1.300 -15.327 1.00 96.69 95 LYS A CA 1
ATOM 713 C C . LYS A 1 95 ? -3.910 -1.785 -15.464 1.00 96.69 95 LYS A C 1
ATOM 715 O O . LYS A 1 95 ? -2.981 -0.996 -15.354 1.00 96.69 95 LYS A O 1
ATOM 720 N N . ILE A 1 96 ? -3.743 -3.080 -15.725 1.00 98.44 96 ILE A N 1
ATOM 721 C CA . ILE A 1 96 ? -2.475 -3.659 -16.176 1.00 98.44 96 ILE A CA 1
ATOM 722 C C . ILE A 1 96 ? -2.642 -4.103 -17.629 1.00 98.44 96 ILE A C 1
ATOM 724 O O . ILE A 1 96 ? -3.511 -4.935 -17.914 1.00 98.44 96 ILE A O 1
ATOM 728 N N . GLU A 1 97 ? -1.828 -3.569 -18.537 1.00 96.50 97 GLU A N 1
ATOM 729 C CA . GLU A 1 97 ? -1.806 -3.942 -19.959 1.00 96.50 97 GLU A CA 1
ATOM 730 C C . GLU A 1 97 ? -0.438 -3.697 -20.605 1.00 96.50 97 GLU A C 1
ATOM 732 O O . GLU A 1 97 ? 0.388 -2.980 -20.053 1.00 96.50 97 GLU A O 1
ATOM 737 N N . ALA A 1 98 ? -0.184 -4.330 -21.752 1.00 96.69 98 ALA A N 1
ATOM 738 C CA . ALA A 1 98 ? 1.036 -4.104 -22.522 1.00 96.69 98 ALA A CA 1
ATOM 739 C C . ALA A 1 98 ? 0.991 -2.736 -23.212 1.00 96.69 98 ALA A C 1
ATOM 741 O O . ALA A 1 98 ? -0.035 -2.375 -23.791 1.00 96.69 98 ALA A O 1
ATOM 742 N N . THR A 1 99 ? 2.103 -2.003 -23.182 1.00 96.56 99 THR A N 1
ATOM 743 C CA . THR A 1 99 ? 2.203 -0.658 -23.763 1.00 96.56 99 THR A CA 1
ATOM 744 C C . THR A 1 99 ? 3.422 -0.547 -24.668 1.00 96.56 99 THR A C 1
ATOM 746 O O . THR A 1 99 ? 4.555 -0.660 -24.198 1.00 96.56 99 THR A O 1
ATOM 749 N N . GLY A 1 100 ? 3.191 -0.334 -25.964 1.00 95.19 100 GLY A N 1
ATOM 750 C CA . GLY A 1 100 ? 4.219 -0.120 -26.987 1.00 95.19 100 GLY A CA 1
ATOM 751 C C . GLY A 1 100 ? 4.518 1.360 -27.272 1.00 95.19 100 GLY A C 1
ATOM 752 O O . GLY A 1 100 ? 3.928 2.230 -26.625 1.00 95.19 100 GLY A O 1
ATOM 753 N N . PRO A 1 101 ? 5.386 1.648 -28.258 1.00 92.56 101 PRO A N 1
ATOM 754 C CA . PRO A 1 101 ? 5.802 3.014 -28.595 1.00 92.56 101 PRO A CA 1
ATOM 755 C C . PRO A 1 101 ? 4.650 3.941 -29.005 1.00 92.56 101 PRO A C 1
ATOM 757 O O . PRO A 1 101 ? 4.675 5.122 -28.684 1.00 92.56 101 PRO A O 1
ATOM 760 N N . ASP A 1 102 ? 3.618 3.392 -29.654 1.00 92.88 102 ASP A N 1
ATOM 761 C CA . ASP A 1 102 ? 2.460 4.147 -30.157 1.00 92.88 102 ASP A CA 1
ATOM 762 C C . ASP A 1 102 ? 1.269 4.156 -29.178 1.00 92.88 102 ASP A C 1
ATOM 764 O O . ASP A 1 102 ? 0.132 4.431 -29.565 1.00 92.88 102 ASP A O 1
ATOM 768 N N . THR A 1 103 ? 1.492 3.795 -27.910 1.00 95.25 103 THR A N 1
ATOM 769 C CA . THR A 1 103 ? 0.425 3.794 -26.898 1.00 95.25 103 THR A CA 1
ATOM 770 C C . THR A 1 103 ? -0.115 5.211 -26.712 1.00 95.25 103 THR A C 1
ATOM 772 O O . THR A 1 103 ? 0.643 6.121 -26.392 1.00 95.25 103 THR A O 1
ATOM 775 N N . ASP A 1 104 ? -1.429 5.403 -26.854 1.00 96.19 104 ASP A N 1
ATOM 776 C CA . ASP A 1 104 ? -2.069 6.682 -26.534 1.00 96.19 104 ASP A CA 1
ATOM 777 C C . ASP A 1 104 ? -2.026 6.931 -25.021 1.00 96.19 104 ASP A C 1
ATOM 779 O O . ASP A 1 104 ? -2.687 6.242 -24.247 1.00 96.19 104 ASP A O 1
ATOM 783 N N . THR A 1 105 ? -1.245 7.925 -24.600 1.00 97.06 105 THR A N 1
ATOM 784 C CA . THR A 1 105 ? -1.073 8.305 -23.192 1.00 97.06 105 THR A CA 1
ATOM 785 C C . THR A 1 105 ? -1.933 9.502 -22.779 1.00 97.06 105 THR A C 1
ATOM 787 O O . THR A 1 105 ? -1.772 10.016 -21.672 1.00 97.06 105 THR A O 1
ATOM 790 N N . SER A 1 106 ? -2.808 10.009 -23.654 1.00 96.62 106 SER A N 1
ATOM 791 C CA . SER A 1 106 ? -3.527 11.275 -23.444 1.00 96.62 106 SER A CA 1
ATOM 792 C C . SER A 1 106 ? -4.437 11.272 -22.209 1.00 96.62 106 SER A C 1
ATOM 794 O O . SER A 1 106 ? -4.627 12.315 -21.567 1.00 96.62 106 SER A O 1
ATOM 796 N N . ASP A 1 107 ? -4.958 10.106 -21.830 1.00 96.00 107 ASP A N 1
ATOM 797 C CA . ASP A 1 107 ? -5.836 9.911 -20.678 1.00 96.00 107 ASP A CA 1
ATOM 798 C C . ASP A 1 107 ? -5.137 9.302 -19.451 1.00 96.00 107 ASP A C 1
ATOM 800 O O . ASP A 1 107 ? -5.787 9.073 -18.426 1.00 96.00 107 ASP A O 1
ATOM 804 N N . MET A 1 108 ? -3.825 9.072 -19.524 1.00 97.81 108 MET A N 1
ATOM 805 C CA . MET A 1 108 ? -3.038 8.520 -18.426 1.00 97.81 108 MET A CA 1
ATOM 806 C C . MET A 1 108 ? -2.647 9.624 -17.442 1.00 97.81 108 MET A C 1
ATOM 808 O O . MET A 1 108 ? -2.244 10.713 -17.837 1.00 97.81 108 MET A O 1
ATOM 812 N N . GLU A 1 109 ? -2.782 9.341 -16.150 1.00 96.50 109 GLU A N 1
ATOM 813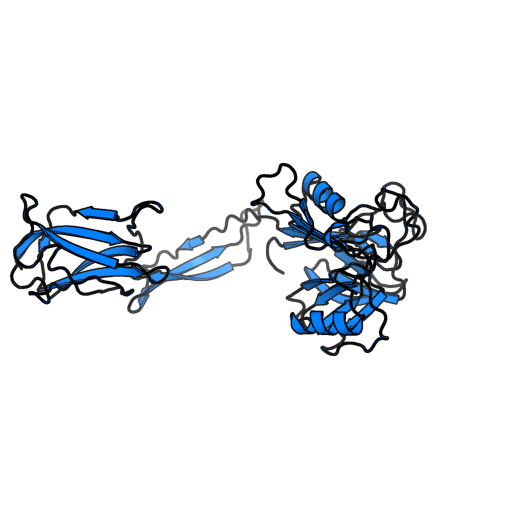 C CA . GLU A 1 109 ? -2.276 10.165 -15.046 1.00 96.50 109 GLU A CA 1
ATOM 814 C C . GLU A 1 109 ? -0.927 9.629 -14.558 1.00 96.50 109 GLU A C 1
ATOM 816 O O . GLU A 1 109 ? -0.007 10.398 -14.282 1.00 96.50 109 GLU A O 1
ATOM 821 N N . LEU A 1 110 ? -0.803 8.303 -14.485 1.00 98.19 110 LEU A N 1
ATOM 822 C CA . LEU A 1 110 ? 0.410 7.619 -14.067 1.00 98.19 110 LEU A CA 1
ATOM 823 C C . LEU A 1 110 ? 0.584 6.309 -14.831 1.00 98.19 110 LEU A C 1
ATOM 825 O O . LEU A 1 110 ? -0.395 5.616 -15.106 1.00 98.19 110 LEU A O 1
ATOM 829 N N . ALA A 1 111 ? 1.829 5.951 -15.124 1.00 98.50 111 ALA A N 1
ATOM 830 C CA . ALA A 1 111 ? 2.194 4.626 -15.605 1.00 98.50 111 ALA A CA 1
ATOM 831 C C . ALA A 1 111 ? 3.563 4.224 -15.052 1.00 98.50 111 ALA A C 1
ATOM 833 O O . ALA A 1 111 ? 4.449 5.073 -14.959 1.00 98.50 111 ALA A O 1
ATOM 834 N N . VAL A 1 112 ? 3.711 2.947 -14.696 1.00 98.69 112 VAL A N 1
ATOM 835 C CA . VAL A 1 112 ? 4.992 2.300 -14.368 1.00 98.69 112 VAL A CA 1
ATOM 836 C C . VAL A 1 112 ? 5.039 0.915 -15.006 1.00 98.69 112 VAL A C 1
ATOM 838 O O . VAL A 1 112 ? 4.041 0.187 -14.973 1.00 98.69 112 VAL A O 1
ATOM 841 N N . SER A 1 113 ? 6.181 0.536 -15.569 1.00 98.38 113 SER A N 1
ATOM 842 C CA . SER A 1 113 ? 6.357 -0.700 -16.337 1.00 98.38 113 SER A CA 1
ATOM 843 C C . SER A 1 113 ? 7.195 -1.741 -15.609 1.00 98.38 113 SER A C 1
ATOM 845 O O . SER A 1 113 ? 8.136 -1.421 -14.888 1.00 98.38 113 SER A O 1
ATOM 847 N N . GLY A 1 114 ? 6.891 -3.018 -15.832 1.00 97.56 114 GLY A N 1
ATOM 848 C CA . GLY A 1 114 ? 7.766 -4.126 -15.438 1.00 97.56 114 GLY A CA 1
ATOM 849 C C . GLY A 1 114 ? 8.326 -4.879 -16.639 1.00 97.56 114 GLY A C 1
ATOM 850 O O . GLY A 1 114 ? 8.177 -4.458 -17.780 1.00 97.56 114 GLY A O 1
ATOM 851 N N . PHE A 1 115 ? 8.964 -6.022 -16.396 1.00 96.75 115 PHE A N 1
ATOM 852 C CA . PHE A 1 115 ? 9.544 -6.846 -17.463 1.00 96.75 115 PHE A CA 1
ATOM 853 C C . PHE A 1 115 ? 8.510 -7.729 -18.164 1.00 96.75 115 PHE A C 1
ATOM 855 O O . PHE A 1 115 ? 8.553 -7.911 -19.376 1.00 96.75 115 PHE A O 1
ATOM 862 N N . ALA A 1 116 ? 7.614 -8.339 -17.389 1.00 97.25 116 ALA A N 1
ATOM 863 C CA . ALA A 1 116 ? 6.650 -9.318 -17.877 1.00 97.25 116 ALA A CA 1
ATOM 864 C C . ALA A 1 116 ? 5.518 -9.508 -16.863 1.00 97.25 116 ALA A C 1
ATOM 866 O O . ALA A 1 116 ? 5.658 -9.179 -15.682 1.00 97.25 116 ALA A O 1
ATOM 867 N N . LEU A 1 117 ? 4.404 -10.086 -17.311 1.00 98.62 117 LEU A N 1
ATOM 868 C CA . LEU A 1 117 ? 3.378 -10.570 -16.396 1.00 98.62 117 LEU A CA 1
ATOM 869 C C . LEU A 1 117 ? 3.918 -11.795 -15.647 1.00 98.62 117 LEU A C 1
ATOM 871 O O . LEU A 1 117 ? 4.522 -12.684 -16.245 1.00 98.62 117 LEU A O 1
ATOM 875 N N . CYS A 1 118 ? 3.681 -11.854 -14.340 1.00 98.56 118 CYS A N 1
ATOM 876 C CA . CYS A 1 118 ? 3.908 -13.047 -13.517 1.00 98.56 118 CYS A CA 1
ATOM 877 C C . CYS A 1 118 ? 2.593 -13.712 -13.083 1.00 98.56 118 CYS A C 1
ATOM 879 O O . CYS A 1 118 ? 2.591 -14.849 -12.613 1.00 98.56 118 CYS A O 1
ATOM 881 N N . LEU A 1 119 ? 1.470 -13.019 -13.268 1.00 98.81 119 LEU A N 1
ATOM 882 C CA . LEU A 1 119 ? 0.122 -13.488 -12.988 1.00 98.81 119 LEU A CA 1
ATOM 883 C C . LEU A 1 119 ? -0.813 -12.937 -14.066 1.00 98.81 119 LEU A C 1
ATOM 885 O O . LEU A 1 119 ? -0.881 -11.722 -14.254 1.00 98.81 119 LEU A O 1
ATOM 889 N N . ASP A 1 120 ? -1.549 -13.805 -14.751 1.00 98.50 120 ASP A N 1
ATOM 890 C CA . ASP A 1 120 ? -2.527 -13.394 -15.760 1.00 98.50 120 ASP A CA 1
ATOM 891 C C . ASP A 1 120 ? -3.818 -14.189 -15.588 1.00 98.50 120 ASP A C 1
ATOM 893 O O . ASP A 1 120 ? -3.797 -15.409 -15.428 1.00 98.50 120 ASP A O 1
ATOM 897 N N . ASN A 1 121 ? -4.949 -13.485 -15.544 1.00 97.44 121 ASN A N 1
ATOM 898 C CA . ASN A 1 121 ? -6.271 -14.066 -15.306 1.00 97.44 121 ASN A CA 1
ATOM 899 C C . ASN A 1 121 ? -6.312 -15.063 -14.122 1.00 97.44 121 ASN A C 1
ATOM 901 O O . ASN A 1 121 ? -6.962 -16.107 -14.172 1.00 97.44 121 ASN A O 1
ATOM 905 N N . GLY A 1 122 ? -5.624 -14.736 -13.024 1.00 97.69 122 GLY A N 1
ATOM 906 C CA . GLY A 1 122 ? -5.590 -15.523 -11.788 1.00 97.69 122 GLY A CA 1
ATOM 907 C C . GLY A 1 122 ? -4.680 -16.751 -11.857 1.00 97.69 122 GLY A C 1
ATOM 908 O O . GLY A 1 122 ? -4.624 -17.523 -10.897 1.00 97.69 122 GLY A O 1
ATOM 909 N N . GLN A 1 123 ? -3.952 -16.936 -12.958 1.00 98.50 123 GLN A N 1
ATOM 910 C CA . GLN A 1 123 ? -3.014 -18.036 -13.150 1.00 98.50 123 GLN A CA 1
ATOM 911 C C . GLN A 1 123 ? -1.569 -17.525 -13.121 1.00 98.50 123 GLN A C 1
ATOM 913 O O . GLN A 1 123 ? -1.201 -16.675 -13.937 1.00 98.50 123 GLN A O 1
ATOM 918 N N . PRO A 1 124 ? -0.739 -17.992 -12.168 1.00 98.50 124 PRO A N 1
ATOM 919 C CA . PRO A 1 124 ? 0.686 -17.688 -12.168 1.00 98.50 124 PRO A CA 1
ATOM 920 C C . PRO A 1 124 ? 1.336 -18.177 -13.463 1.00 98.50 124 PRO A C 1
ATOM 922 O O . PRO A 1 124 ? 1.110 -19.313 -13.884 1.00 98.50 124 PRO A O 1
ATOM 925 N N . ILE A 1 125 ? 2.158 -17.333 -14.076 1.00 98.31 125 ILE A N 1
ATOM 926 C CA . ILE A 1 125 ? 2.873 -17.672 -15.306 1.00 98.31 125 ILE A CA 1
ATOM 927 C C . ILE A 1 125 ? 4.089 -18.527 -14.944 1.00 98.31 125 ILE A C 1
ATOM 929 O O . ILE A 1 125 ? 4.823 -18.220 -14.006 1.00 98.31 125 ILE A O 1
ATOM 933 N N . SER A 1 126 ? 4.281 -19.630 -15.668 1.00 97.81 126 SER A N 1
ATOM 934 C CA . SER A 1 126 ? 5.418 -20.528 -15.453 1.00 97.81 126 SER A CA 1
ATOM 935 C C . SER A 1 126 ? 6.743 -19.831 -15.748 1.00 97.81 126 SER A C 1
ATOM 937 O O . SER A 1 126 ? 6.852 -19.062 -16.700 1.00 97.81 126 SER A O 1
ATOM 939 N N . SER A 1 127 ? 7.754 -20.127 -14.937 1.00 96.75 127 SER A N 1
ATOM 940 C CA . SER A 1 127 ? 9.098 -19.563 -15.047 1.00 96.75 127 SER A CA 1
ATOM 941 C C . SER A 1 127 ? 10.160 -20.637 -14.838 1.00 96.75 127 SER A C 1
ATOM 943 O O . SER A 1 127 ? 9.836 -21.761 -14.458 1.00 96.75 127 SER A O 1
ATOM 945 N N . GLY A 1 128 ? 11.426 -20.271 -15.048 1.00 95.25 128 GLY A N 1
ATOM 946 C CA . GLY A 1 128 ? 12.560 -21.056 -14.559 1.00 95.25 128 GLY A CA 1
ATOM 947 C C . GLY A 1 128 ? 12.682 -21.023 -13.031 1.00 95.25 128 GLY A C 1
ATOM 948 O O . GLY A 1 128 ? 11.806 -20.502 -12.331 1.00 95.25 128 GLY A O 1
ATOM 949 N N . ASP A 1 129 ? 13.798 -21.551 -12.539 1.00 96.50 129 ASP A N 1
ATOM 950 C CA . ASP A 1 129 ? 14.138 -21.748 -11.126 1.00 96.50 129 ASP A CA 1
ATOM 951 C C . ASP A 1 129 ? 15.079 -20.671 -10.550 1.00 96.50 129 ASP A C 1
ATOM 953 O O . ASP A 1 129 ? 15.482 -20.747 -9.390 1.00 96.50 129 ASP A O 1
ATOM 957 N N . ASP A 1 130 ? 15.382 -19.621 -11.320 1.00 96.06 130 ASP A N 1
ATOM 958 C CA . ASP A 1 130 ? 16.240 -18.522 -10.876 1.00 96.06 130 ASP A CA 1
ATOM 959 C C . ASP A 1 130 ? 15.645 -17.745 -9.690 1.00 96.06 130 ASP A C 1
ATOM 961 O O . ASP A 1 130 ? 14.669 -16.987 -9.811 1.00 96.06 130 ASP A O 1
ATOM 965 N N . LEU A 1 131 ? 16.311 -17.865 -8.541 1.00 98.06 131 LEU A N 1
ATOM 966 C CA . LEU A 1 131 ? 15.971 -17.157 -7.312 1.00 98.06 131 LEU A CA 1
ATOM 967 C C . LEU A 1 131 ? 16.663 -15.795 -7.252 1.00 98.06 131 LEU A C 1
ATOM 969 O O . LEU A 1 131 ? 17.895 -15.680 -7.266 1.00 98.06 131 LEU A O 1
ATOM 973 N N . HIS A 1 132 ? 15.857 -14.742 -7.149 1.00 98.12 132 HIS A N 1
ATOM 974 C CA . HIS A 1 132 ? 16.316 -13.371 -6.942 1.00 98.12 132 HIS A CA 1
ATOM 975 C C . HIS A 1 132 ? 15.398 -12.641 -5.962 1.00 98.12 132 HIS A C 1
ATOM 977 O O . HIS A 1 132 ? 14.254 -13.061 -5.790 1.00 98.12 132 HIS A O 1
ATOM 983 N N . PRO A 1 133 ? 15.853 -11.524 -5.366 1.00 98.62 133 PRO A N 1
ATOM 984 C CA . PRO A 1 133 ? 14.929 -10.533 -4.851 1.00 98.62 133 PRO A CA 1
ATOM 985 C C . PRO A 1 133 ? 13.948 -10.132 -5.955 1.00 98.62 133 PRO A C 1
ATOM 987 O O . PRO A 1 133 ? 14.354 -9.964 -7.114 1.00 98.62 133 PRO A O 1
ATOM 990 N N . ARG A 1 134 ? 12.666 -10.021 -5.620 1.00 98.62 134 ARG A N 1
ATOM 991 C CA . ARG A 1 134 ? 11.600 -9.716 -6.578 1.00 98.62 134 ARG A CA 1
ATOM 992 C C . ARG A 1 134 ? 10.756 -8.560 -6.083 1.00 98.62 134 ARG A C 1
ATOM 994 O O . ARG A 1 134 ? 10.386 -8.517 -4.914 1.00 98.62 134 ARG A O 1
ATOM 1001 N N . THR A 1 135 ? 10.365 -7.707 -7.016 1.00 98.88 135 THR A N 1
ATOM 1002 C CA . THR A 1 135 ? 9.330 -6.700 -6.808 1.00 98.88 135 THR A CA 1
ATOM 1003 C C . THR A 1 135 ? 8.153 -7.019 -7.717 1.00 98.88 135 THR A C 1
ATOM 1005 O O . THR A 1 135 ? 8.339 -7.340 -8.892 1.00 98.88 135 THR A O 1
ATOM 1008 N N . GLY A 1 136 ? 6.933 -6.949 -7.191 1.00 98.69 136 GLY A N 1
ATOM 1009 C CA . GLY A 1 136 ? 5.725 -7.194 -7.969 1.00 98.69 136 GLY A CA 1
ATOM 1010 C C . GLY A 1 136 ? 4.599 -6.233 -7.640 1.00 98.69 136 GLY A C 1
ATOM 1011 O O . GLY A 1 136 ? 4.418 -5.840 -6.488 1.00 98.69 136 GLY A O 1
ATOM 1012 N N . LEU A 1 137 ? 3.820 -5.900 -8.666 1.00 98.81 137 LEU A N 1
ATOM 1013 C CA . LEU A 1 137 ? 2.581 -5.137 -8.548 1.00 98.81 137 LEU A CA 1
ATOM 1014 C C . LEU A 1 137 ? 1.435 -5.971 -9.117 1.00 98.81 137 LEU A C 1
ATOM 1016 O O . LEU A 1 137 ? 1.537 -6.475 -10.233 1.00 98.81 137 LEU A O 1
ATOM 1020 N N . GLY A 1 138 ? 0.347 -6.124 -8.369 1.00 98.69 138 GLY A N 1
ATOM 1021 C CA . GLY A 1 138 ? -0.829 -6.882 -8.788 1.00 98.69 138 GLY A CA 1
ATOM 1022 C C . GLY A 1 138 ? -2.125 -6.113 -8.582 1.00 98.69 138 GLY A C 1
ATOM 1023 O O . GLY A 1 138 ? -2.279 -5.415 -7.589 1.00 98.69 138 GLY A O 1
ATOM 1024 N N . LEU A 1 139 ? -3.071 -6.259 -9.504 1.00 98.50 139 LEU A N 1
ATOM 1025 C CA . LEU A 1 139 ? -4.419 -5.706 -9.385 1.00 98.50 139 LEU A CA 1
ATOM 1026 C C . LEU A 1 139 ? -5.445 -6.817 -9.193 1.00 98.50 139 LEU A C 1
ATOM 1028 O O . LEU A 1 139 ? -5.376 -7.848 -9.869 1.00 98.50 139 LEU A O 1
ATOM 1032 N N . SER A 1 140 ? -6.425 -6.593 -8.316 1.00 98.00 140 SER A N 1
ATOM 1033 C CA . SER A 1 140 ? -7.635 -7.419 -8.243 1.00 98.00 140 SER A CA 1
ATOM 1034 C C . SER A 1 140 ? -8.429 -7.359 -9.553 1.00 98.00 140 SER A C 1
ATOM 1036 O O . SER A 1 140 ? -8.268 -6.439 -10.355 1.00 98.00 140 SER A O 1
ATOM 1038 N N . GLN A 1 141 ? -9.307 -8.341 -9.782 1.00 96.75 141 GLN A N 1
ATOM 1039 C CA . GLN A 1 141 ? -10.092 -8.444 -11.023 1.00 96.75 141 GLN A CA 1
ATOM 1040 C C . GLN A 1 141 ? -10.942 -7.197 -11.313 1.00 96.75 141 GLN A C 1
ATOM 1042 O O . GLN A 1 141 ? -11.096 -6.808 -12.466 1.00 96.75 141 GLN A O 1
ATOM 1047 N N . ASP A 1 142 ? -11.474 -6.568 -10.268 1.00 93.44 142 ASP A N 1
ATOM 1048 C CA . ASP A 1 142 ? -12.287 -5.350 -10.328 1.00 93.44 142 ASP A CA 1
ATOM 1049 C C . ASP A 1 142 ? -11.455 -4.051 -10.297 1.00 93.44 142 ASP A C 1
ATOM 1051 O O . ASP A 1 142 ? -12.020 -2.957 -10.293 1.00 93.44 142 ASP A O 1
ATOM 1055 N N . GLY A 1 143 ? -10.121 -4.150 -10.235 1.00 90.38 143 GLY A N 1
ATOM 1056 C CA . GLY A 1 143 ? -9.211 -3.006 -10.134 1.00 90.38 143 GLY A CA 1
ATOM 1057 C C . GLY A 1 143 ? -9.335 -2.213 -8.827 1.00 90.38 143 GLY A C 1
ATOM 1058 O O . GLY A 1 143 ? -8.828 -1.092 -8.744 1.00 90.38 143 GLY A O 1
ATOM 1059 N N . ARG A 1 144 ? -10.021 -2.753 -7.809 1.00 88.38 144 ARG A N 1
ATOM 1060 C CA . ARG A 1 144 ? -10.235 -2.093 -6.511 1.00 88.38 144 ARG A CA 1
ATOM 1061 C C . ARG A 1 144 ? -9.005 -2.152 -5.606 1.00 88.38 144 ARG A C 1
ATOM 1063 O O . ARG A 1 144 ? -8.789 -1.212 -4.843 1.00 88.38 144 ARG A O 1
ATOM 1070 N N . TYR A 1 145 ? -8.227 -3.228 -5.676 1.00 93.69 145 TYR A N 1
ATOM 1071 C CA . TYR A 1 145 ? -7.065 -3.454 -4.822 1.00 93.69 145 TYR A CA 1
ATOM 1072 C C . TYR A 1 145 ? -5.789 -3.509 -5.655 1.00 93.69 145 TYR A C 1
ATOM 1074 O O . TYR A 1 145 ? -5.700 -4.268 -6.619 1.00 93.69 145 TYR A O 1
ATOM 1082 N N . LEU A 1 146 ? -4.799 -2.716 -5.243 1.00 96.06 146 LEU A N 1
ATOM 1083 C CA . LEU A 1 146 ? -3.417 -2.803 -5.697 1.00 96.06 146 LEU A CA 1
ATOM 1084 C C . LEU A 1 146 ? -2.599 -3.492 -4.603 1.00 96.06 146 LEU A C 1
ATOM 1086 O O . LEU A 1 146 ? -2.558 -3.026 -3.466 1.00 96.06 146 LEU A O 1
ATOM 1090 N N . VAL A 1 147 ? -1.950 -4.592 -4.960 1.00 97.94 147 VAL A N 1
ATOM 1091 C CA . VAL A 1 147 ? -1.037 -5.354 -4.112 1.00 97.94 147 VAL A CA 1
ATOM 1092 C C . VAL A 1 147 ? 0.385 -5.033 -4.557 1.00 97.94 147 VAL A C 1
ATOM 1094 O O . VAL A 1 147 ? 0.720 -5.233 -5.723 1.00 97.94 147 VAL A O 1
ATOM 1097 N N . ALA A 1 148 ? 1.220 -4.554 -3.640 1.00 97.94 148 ALA A N 1
ATOM 1098 C CA . ALA A 1 148 ? 2.647 -4.357 -3.866 1.00 97.94 148 ALA A CA 1
ATOM 1099 C C . ALA A 1 148 ? 3.432 -5.358 -3.014 1.00 97.94 148 ALA A C 1
ATOM 1101 O O . ALA A 1 148 ? 3.156 -5.510 -1.825 1.00 97.94 148 ALA A O 1
ATOM 1102 N N . VAL A 1 149 ? 4.388 -6.053 -3.625 1.00 98.31 149 VAL A N 1
ATOM 1103 C CA . VAL A 1 149 ? 5.169 -7.116 -2.983 1.00 98.31 149 VAL A CA 1
ATOM 1104 C C . VAL A 1 149 ? 6.652 -6.852 -3.204 1.00 98.31 149 VAL A C 1
ATOM 1106 O O . VAL A 1 149 ? 7.077 -6.642 -4.338 1.00 98.31 149 VAL A O 1
ATOM 1109 N N . ALA A 1 150 ? 7.430 -6.927 -2.126 1.00 98.56 150 ALA A N 1
ATOM 1110 C CA . ALA A 1 150 ? 8.883 -7.020 -2.158 1.00 98.56 150 ALA A CA 1
ATOM 1111 C C . ALA A 1 150 ? 9.296 -8.336 -1.487 1.00 98.56 150 ALA A C 1
ATOM 1113 O O . ALA A 1 150 ? 8.904 -8.609 -0.354 1.00 98.56 150 ALA A O 1
ATOM 1114 N N . ILE A 1 151 ? 10.055 -9.159 -2.203 1.00 98.56 151 ILE A N 1
ATOM 1115 C CA . ILE A 1 151 ? 10.628 -10.410 -1.708 1.00 98.56 151 ILE A CA 1
ATOM 1116 C C . ILE A 1 151 ? 12.132 -10.202 -1.671 1.00 98.56 151 ILE A C 1
ATOM 1118 O O . ILE A 1 151 ? 12.742 -10.002 -2.721 1.00 98.56 151 ILE A O 1
ATOM 1122 N N . ASP A 1 152 ? 12.733 -10.256 -0.487 1.00 98.56 152 ASP A N 1
ATOM 1123 C CA . ASP A 1 152 ? 14.187 -10.218 -0.382 1.00 98.56 152 ASP A CA 1
ATOM 1124 C C . ASP A 1 152 ? 14.820 -11.471 -0.987 1.00 98.56 152 ASP A C 1
ATOM 1126 O O . ASP A 1 152 ? 14.203 -12.531 -1.053 1.00 98.56 152 ASP A O 1
ATOM 1130 N N . GLY A 1 153 ? 16.088 -11.386 -1.367 1.00 98.00 153 GLY A N 1
ATOM 1131 C CA . GLY A 1 153 ? 16.850 -12.520 -1.871 1.00 98.00 153 GLY A CA 1
ATOM 1132 C C . GLY A 1 153 ? 18.345 -12.246 -1.825 1.00 98.00 153 GLY A C 1
ATOM 1133 O O . GLY A 1 153 ? 18.765 -11.146 -1.469 1.00 98.00 153 GLY A O 1
ATOM 1134 N N . ARG A 1 154 ? 19.154 -13.228 -2.233 1.00 97.69 154 ARG A N 1
ATOM 1135 C CA . ARG A 1 154 ? 20.625 -13.131 -2.207 1.00 97.69 154 ARG A CA 1
ATOM 1136 C C . ARG A 1 154 ? 21.208 -12.826 -0.819 1.00 97.69 154 ARG A C 1
ATOM 1138 O O . ARG A 1 154 ? 22.300 -12.270 -0.725 1.00 97.69 154 ARG A O 1
ATOM 1145 N N . GLN A 1 155 ? 20.503 -13.184 0.250 1.00 95.38 155 GLN A N 1
ATOM 1146 C CA . GLN A 1 155 ? 20.919 -12.931 1.628 1.00 95.38 155 GLN A CA 1
ATOM 1147 C C . GLN A 1 155 ? 20.775 -14.197 2.489 1.00 95.38 155 GLN A C 1
ATOM 1149 O O . GLN A 1 155 ? 20.075 -15.126 2.086 1.00 95.38 155 GLN A O 1
ATOM 1154 N N . PRO A 1 156 ? 21.412 -14.269 3.671 1.00 94.19 156 PRO A N 1
ATOM 1155 C CA . PRO A 1 156 ? 21.427 -15.490 4.487 1.00 94.19 156 PRO A CA 1
ATOM 1156 C C . PRO A 1 156 ? 20.035 -16.005 4.884 1.00 94.19 156 PRO A C 1
ATOM 1158 O O . PRO A 1 156 ? 19.823 -17.207 4.995 1.00 94.19 156 PRO A O 1
ATOM 1161 N N . GLU A 1 157 ? 19.082 -15.093 5.077 1.00 93.69 157 GLU A N 1
ATOM 1162 C CA . GLU A 1 157 ? 17.712 -15.400 5.514 1.00 93.69 157 GLU A CA 1
ATOM 1163 C C . GLU A 1 157 ? 16.727 -15.564 4.344 1.00 93.69 157 GLU A C 1
ATOM 1165 O O . GLU A 1 157 ? 15.599 -16.005 4.548 1.00 93.69 157 GLU A O 1
ATOM 1170 N N . SER A 1 158 ? 17.128 -15.219 3.115 1.00 96.44 158 SER A N 1
ATOM 1171 C CA . SER A 1 158 ? 16.286 -15.377 1.928 1.00 96.44 158 SER A CA 1
ATOM 1172 C C . SER A 1 158 ? 17.114 -15.594 0.667 1.00 96.44 158 SER A C 1
ATOM 1174 O O . SER A 1 158 ? 17.903 -14.739 0.252 1.00 96.44 158 SER A O 1
ATOM 1176 N N . LEU A 1 159 ? 16.860 -16.716 -0.005 1.00 97.19 159 LEU A N 1
ATOM 1177 C CA . LEU A 1 159 ? 17.431 -17.012 -1.319 1.00 97.19 159 LEU A CA 1
ATOM 1178 C C . LEU A 1 159 ? 16.804 -16.140 -2.420 1.00 97.19 159 LEU A C 1
ATOM 1180 O O . LEU A 1 159 ? 17.467 -15.812 -3.405 1.00 97.19 159 LEU A O 1
ATOM 1184 N N . GLY A 1 160 ? 15.557 -15.707 -2.231 1.00 98.00 160 GLY A N 1
ATOM 1185 C CA . GLY A 1 160 ? 14.745 -15.032 -3.239 1.00 98.00 160 GLY A CA 1
ATOM 1186 C C . GLY A 1 160 ? 13.571 -15.887 -3.695 1.00 98.00 160 GLY A C 1
ATOM 1187 O O . GLY A 1 160 ? 13.244 -16.898 -3.080 1.00 98.00 160 GLY A O 1
ATOM 1188 N N . ALA A 1 161 ? 12.952 -15.470 -4.794 1.00 98.56 161 ALA A N 1
ATOM 1189 C CA . ALA A 1 161 ? 11.850 -16.177 -5.429 1.00 98.56 161 ALA A CA 1
ATOM 1190 C C . ALA A 1 161 ? 12.015 -16.204 -6.951 1.00 98.56 161 ALA A C 1
ATOM 1192 O O . ALA A 1 161 ? 12.649 -15.327 -7.555 1.00 98.56 161 ALA A O 1
ATOM 1193 N N . THR A 1 162 ? 11.399 -17.195 -7.577 1.00 98.75 162 THR A N 1
ATOM 1194 C CA . THR A 1 162 ? 11.132 -17.226 -9.017 1.00 98.75 162 THR A CA 1
ATOM 1195 C C . THR A 1 162 ? 10.029 -16.223 -9.385 1.00 98.75 162 THR A C 1
ATOM 1197 O O . THR A 1 162 ? 9.277 -15.746 -8.527 1.00 98.75 162 THR A O 1
ATOM 1200 N N . THR A 1 163 ? 9.883 -15.887 -10.671 1.00 98.44 163 THR A N 1
ATOM 1201 C CA . THR A 1 163 ? 8.760 -15.034 -11.103 1.00 98.44 163 THR A CA 1
ATOM 1202 C C . THR A 1 163 ? 7.418 -15.764 -11.000 1.00 98.44 163 THR A C 1
ATOM 1204 O O . THR A 1 163 ? 6.408 -15.122 -10.711 1.00 98.44 163 THR A O 1
ATOM 1207 N N . GLN A 1 164 ? 7.388 -17.096 -11.130 1.00 98.69 164 GLN A N 1
ATOM 1208 C CA . GLN A 1 164 ? 6.184 -17.890 -10.873 1.00 98.69 164 GLN A CA 1
ATOM 1209 C C . GLN A 1 164 ? 5.747 -17.809 -9.402 1.00 98.69 164 GLN A C 1
ATOM 1211 O O . GLN A 1 164 ? 4.560 -17.642 -9.120 1.00 98.69 164 GLN A O 1
ATOM 1216 N N . GLU A 1 165 ? 6.679 -17.905 -8.451 1.00 98.75 165 GLU A N 1
ATOM 1217 C CA . GLU A 1 165 ? 6.378 -17.750 -7.021 1.00 98.75 165 GLU A CA 1
ATOM 1218 C C . GLU A 1 165 ? 5.897 -16.341 -6.684 1.00 98.75 165 GLU A C 1
ATOM 1220 O O . GLU A 1 165 ? 4.930 -16.203 -5.937 1.00 98.75 165 GLU A O 1
ATOM 1225 N N . LEU A 1 166 ? 6.482 -15.302 -7.292 1.00 98.81 166 LEU A N 1
ATOM 1226 C CA . LEU A 1 166 ? 5.947 -13.941 -7.194 1.00 98.81 166 LEU A CA 1
ATOM 1227 C C . LEU A 1 166 ? 4.478 -13.890 -7.650 1.00 98.81 166 LEU A C 1
ATOM 1229 O O . LEU A 1 166 ? 3.629 -13.337 -6.951 1.00 98.81 166 LEU A O 1
ATOM 1233 N N . GLY A 1 167 ? 4.158 -14.513 -8.789 1.00 98.81 167 GLY A N 1
ATOM 1234 C CA . GLY A 1 167 ? 2.786 -14.623 -9.285 1.00 98.81 167 GLY A CA 1
ATOM 1235 C C . GLY A 1 167 ? 1.848 -15.361 -8.323 1.00 98.81 167 GLY A C 1
ATOM 1236 O O . GLY A 1 167 ? 0.705 -14.942 -8.125 1.00 98.81 167 GLY A O 1
ATOM 1237 N N . ARG A 1 168 ? 2.331 -16.430 -7.673 1.00 98.81 168 ARG A N 1
ATOM 1238 C CA . ARG A 1 168 ? 1.585 -17.159 -6.630 1.00 98.81 168 ARG A CA 1
ATOM 1239 C C . ARG A 1 168 ? 1.310 -16.280 -5.410 1.00 98.81 168 ARG A C 1
ATOM 1241 O O . ARG A 1 168 ? 0.184 -16.299 -4.922 1.00 98.81 168 ARG A O 1
ATOM 1248 N N . TRP A 1 169 ? 2.282 -15.487 -4.956 1.00 98.62 169 TRP A N 1
ATOM 1249 C CA . TRP A 1 169 ? 2.092 -14.545 -3.848 1.00 98.62 169 TRP A CA 1
ATOM 1250 C C . TRP A 1 169 ? 1.089 -13.445 -4.188 1.00 98.62 169 TRP A C 1
ATOM 1252 O O . TRP A 1 169 ? 0.173 -13.193 -3.408 1.00 98.62 169 TRP A O 1
ATOM 1262 N N . LEU A 1 170 ? 1.185 -12.843 -5.376 1.00 98.81 170 LEU A N 1
ATOM 1263 C CA . LEU A 1 170 ? 0.203 -11.852 -5.825 1.00 98.81 170 LEU A CA 1
ATOM 1264 C C . LEU A 1 170 ? -1.214 -12.443 -5.860 1.00 98.81 170 LEU A C 1
ATOM 1266 O O . LEU A 1 170 ? -2.146 -11.824 -5.349 1.00 98.81 170 LEU A O 1
ATOM 1270 N N . ARG A 1 171 ? -1.374 -13.667 -6.383 1.00 98.62 171 ARG A N 1
ATOM 1271 C CA . ARG A 1 171 ? -2.659 -14.384 -6.360 1.00 98.62 171 ARG A CA 1
ATOM 1272 C C . ARG A 1 171 ? -3.145 -14.631 -4.933 1.00 98.62 171 ARG A C 1
ATOM 1274 O O . ARG A 1 171 ? -4.327 -14.449 -4.661 1.00 98.62 171 ARG A O 1
ATOM 1281 N N . HIS A 1 172 ? -2.255 -15.059 -4.040 1.00 98.38 172 HIS A N 1
ATOM 1282 C CA . HIS A 1 172 ? -2.584 -15.327 -2.641 1.00 98.38 172 HIS A CA 1
ATOM 1283 C C . HIS A 1 172 ? -3.171 -14.088 -1.947 1.00 98.38 172 HIS A C 1
ATOM 1285 O O . HIS A 1 172 ? -4.161 -14.204 -1.232 1.00 98.38 172 HIS A O 1
ATOM 1291 N N . PHE A 1 173 ? -2.635 -12.900 -2.238 1.00 97.19 173 PHE A N 1
ATOM 1292 C CA . PHE A 1 173 ? -3.138 -11.624 -1.717 1.00 97.19 173 PHE A CA 1
ATOM 1293 C C . PHE A 1 173 ? -4.302 -11.017 -2.526 1.00 97.19 173 PHE A C 1
ATOM 1295 O O . PHE A 1 173 ? -4.674 -9.866 -2.306 1.00 97.19 173 PHE A O 1
ATOM 1302 N N . GLY A 1 174 ? -4.907 -11.779 -3.443 1.00 97.38 174 GLY A N 1
ATOM 1303 C CA . GLY A 1 174 ? -6.137 -11.393 -4.140 1.00 97.38 174 GLY A CA 1
ATOM 1304 C C . GLY A 1 174 ? -5.946 -10.650 -5.465 1.00 97.38 174 GLY A C 1
ATOM 1305 O O . GLY A 1 174 ? -6.928 -10.169 -6.037 1.00 97.38 174 GLY A O 1
ATOM 1306 N N . ALA A 1 175 ? -4.722 -10.565 -5.995 1.00 98.56 175 ALA A N 1
ATOM 1307 C CA . ALA A 1 175 ? -4.522 -10.072 -7.353 1.00 98.56 175 ALA A CA 1
ATOM 1308 C C . ALA A 1 175 ? -5.046 -11.086 -8.386 1.00 98.56 175 ALA A C 1
ATOM 1310 O O . ALA A 1 175 ? -4.958 -12.302 -8.215 1.00 98.56 175 ALA A O 1
ATOM 1311 N N . HIS A 1 176 ? -5.569 -10.569 -9.492 1.00 98.50 176 HIS A N 1
ATOM 1312 C CA . HIS A 1 176 ? -5.987 -11.334 -10.663 1.00 98.50 176 HIS A CA 1
ATOM 1313 C C . HIS A 1 176 ? -5.000 -11.185 -11.824 1.00 98.50 176 HIS A C 1
ATOM 1315 O O . HIS A 1 176 ? -4.824 -12.111 -12.613 1.00 98.50 176 HIS A O 1
ATOM 1321 N N . ARG A 1 177 ? -4.319 -10.040 -11.908 1.00 98.75 177 ARG A N 1
ATOM 1322 C CA . ARG A 1 177 ? -3.262 -9.771 -12.884 1.00 98.75 177 ARG A CA 1
ATOM 1323 C C . ARG A 1 177 ? -2.079 -9.128 -12.177 1.00 98.75 177 ARG A C 1
ATOM 1325 O O . ARG A 1 177 ? -2.293 -8.325 -11.274 1.00 98.75 177 ARG A O 1
ATOM 1332 N N . GLY A 1 178 ? -0.853 -9.471 -12.554 1.00 98.69 178 GLY A N 1
ATOM 1333 C CA . GLY A 1 178 ? 0.340 -9.014 -11.849 1.00 98.69 178 GLY A CA 1
ATOM 1334 C C . GLY A 1 178 ? 1.591 -8.967 -12.711 1.00 98.69 178 GLY A C 1
ATOM 1335 O O . GLY A 1 178 ? 1.777 -9.789 -13.609 1.00 98.69 178 GLY A O 1
ATOM 1336 N N . ILE A 1 179 ? 2.437 -7.985 -12.417 1.00 98.75 179 ILE A N 1
ATOM 1337 C CA . ILE A 1 179 ? 3.656 -7.644 -13.142 1.00 98.75 179 ILE A CA 1
ATOM 1338 C C . ILE A 1 179 ? 4.872 -7.991 -12.279 1.00 98.75 179 ILE A C 1
ATOM 1340 O O . ILE A 1 179 ? 4.914 -7.655 -11.094 1.00 98.75 179 ILE A O 1
ATOM 1344 N N . ASN A 1 180 ? 5.878 -8.621 -12.885 1.00 98.62 180 ASN A N 1
ATOM 1345 C CA . ASN A 1 180 ? 7.232 -8.688 -12.343 1.00 98.62 180 ASN A CA 1
ATOM 1346 C C . ASN A 1 180 ? 7.976 -7.388 -12.689 1.00 98.62 180 ASN A C 1
ATOM 1348 O O . ASN A 1 180 ? 8.296 -7.155 -13.858 1.00 98.62 180 ASN A O 1
ATOM 1352 N N . MET A 1 181 ? 8.221 -6.558 -11.677 1.00 98.69 181 MET A N 1
ATOM 1353 C CA . MET A 1 181 ? 8.894 -5.259 -11.795 1.00 98.69 181 MET A CA 1
ATOM 1354 C C . MET A 1 181 ? 10.422 -5.423 -11.787 1.00 98.69 181 MET A C 1
ATOM 1356 O O . MET A 1 181 ? 10.927 -6.553 -11.807 1.00 98.69 181 MET A O 1
ATOM 1360 N N . ASP A 1 182 ? 11.168 -4.312 -11.742 1.00 98.31 182 ASP A N 1
ATOM 1361 C CA . ASP A 1 182 ? 12.610 -4.385 -11.519 1.00 98.31 182 ASP A CA 1
ATOM 1362 C C . ASP A 1 182 ? 12.925 -5.050 -10.173 1.00 98.31 182 ASP A C 1
ATOM 1364 O O . ASP A 1 182 ? 12.286 -4.780 -9.157 1.00 98.31 182 ASP A O 1
ATOM 1368 N N . GLY A 1 183 ? 13.889 -5.963 -10.171 1.00 97.38 183 GLY A N 1
ATOM 1369 C CA . GLY A 1 183 ? 14.177 -6.840 -9.039 1.00 97.38 183 GLY A CA 1
ATOM 1370 C C . GLY A 1 183 ? 15.637 -6.782 -8.611 1.00 97.38 183 GLY A C 1
ATOM 1371 O O . GLY A 1 183 ? 16.370 -5.828 -8.872 1.00 97.38 183 GLY A O 1
ATOM 1372 N N . G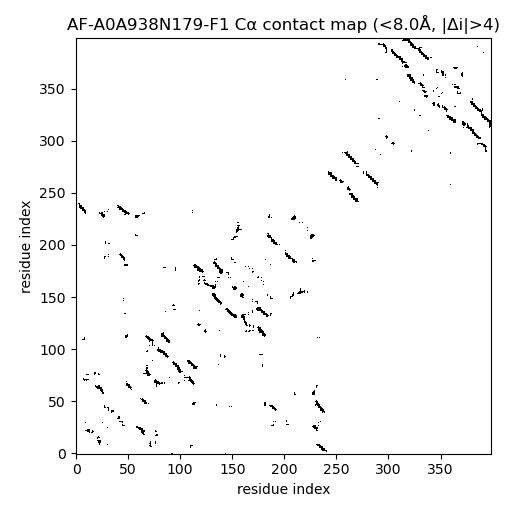LY A 1 184 ? 16.110 -7.849 -7.970 1.00 97.62 184 GLY A N 1
ATOM 1373 C CA . GLY A 1 184 ? 17.505 -7.940 -7.554 1.00 97.62 184 GLY A CA 1
ATOM 1374 C C . GLY A 1 184 ? 17.875 -6.823 -6.577 1.00 97.62 184 GLY A C 1
ATOM 1375 O O . GLY A 1 184 ? 17.187 -6.605 -5.587 1.00 97.62 184 GLY A O 1
ATOM 1376 N N . GLY A 1 185 ? 18.968 -6.109 -6.849 1.00 97.31 185 GLY A N 1
ATOM 1377 C CA . GLY A 1 185 ? 19.402 -5.018 -5.972 1.00 97.31 185 GLY A CA 1
ATOM 1378 C C . GLY A 1 185 ? 18.454 -3.818 -5.942 1.00 97.31 185 GLY A C 1
ATOM 1379 O O . GLY A 1 185 ? 18.554 -3.001 -5.037 1.00 97.31 185 GLY A O 1
ATOM 1380 N N . SER A 1 186 ? 17.529 -3.708 -6.894 1.00 98.31 186 SER A N 1
ATOM 1381 C CA . SER A 1 186 ? 16.549 -2.623 -6.917 1.00 98.31 186 SER A CA 1
ATOM 1382 C C . SER A 1 186 ? 15.386 -2.854 -5.944 1.00 98.31 186 SER A C 1
ATOM 1384 O O . SER A 1 186 ? 14.726 -1.886 -5.573 1.00 98.31 186 SER A O 1
ATOM 1386 N N . THR A 1 187 ? 15.141 -4.107 -5.518 1.00 98.75 187 THR A N 1
ATOM 1387 C CA . THR A 1 187 ? 14.002 -4.482 -4.663 1.00 98.75 187 THR A CA 1
ATOM 1388 C C . THR A 1 187 ? 14.062 -3.790 -3.308 1.00 98.75 187 THR A C 1
ATOM 1390 O O . THR A 1 187 ? 14.808 -4.196 -2.415 1.00 98.75 187 THR A O 1
ATOM 1393 N N . THR A 1 188 ? 13.215 -2.775 -3.153 1.00 98.69 188 THR A N 1
ATOM 1394 C CA . THR A 1 188 ? 13.140 -1.948 -1.949 1.00 98.69 188 THR A CA 1
ATOM 1395 C C . THR A 1 188 ? 11.700 -1.506 -1.716 1.00 98.69 188 THR A C 1
ATOM 1397 O O . THR A 1 188 ? 11.051 -0.994 -2.628 1.00 98.69 188 THR A O 1
ATOM 1400 N N . LEU A 1 189 ? 11.218 -1.667 -0.484 1.00 98.56 189 LEU A N 1
ATOM 1401 C CA . LEU A 1 189 ? 9.926 -1.196 0.003 1.00 98.56 189 LEU A CA 1
ATOM 1402 C C . LEU A 1 189 ? 10.149 -0.349 1.259 1.00 98.56 189 LEU A C 1
ATOM 1404 O O . LEU A 1 189 ? 10.753 -0.805 2.231 1.00 98.56 189 LEU A O 1
ATOM 1408 N N . ALA A 1 190 ? 9.644 0.879 1.244 1.00 98.44 190 ALA A N 1
ATOM 1409 C CA . ALA A 1 190 ? 9.788 1.834 2.333 1.00 98.44 190 ALA A CA 1
ATOM 1410 C C . ALA A 1 190 ? 8.428 2.354 2.807 1.00 98.44 190 ALA A C 1
ATOM 1412 O O . ALA A 1 190 ? 7.517 2.573 2.007 1.00 98.44 190 ALA A O 1
ATOM 1413 N N . TRP A 1 191 ? 8.315 2.598 4.111 1.00 96.88 191 TRP A N 1
ATOM 1414 C CA . TRP A 1 191 ? 7.131 3.141 4.775 1.00 96.88 191 TRP A CA 1
ATOM 1415 C C . TRP A 1 191 ? 7.519 4.365 5.612 1.00 96.88 191 TRP A C 1
ATOM 1417 O O . TRP A 1 191 ? 8.531 4.378 6.308 1.00 96.88 191 TRP A O 1
ATOM 1427 N N . TRP A 1 192 ? 6.710 5.420 5.529 1.00 97.00 192 TRP A N 1
ATOM 1428 C CA . TRP A 1 192 ? 6.721 6.522 6.486 1.00 97.00 192 TRP A CA 1
ATOM 1429 C C . TRP A 1 192 ? 5.941 6.167 7.757 1.00 97.00 192 TRP A C 1
ATOM 1431 O O . TRP A 1 192 ? 4.713 6.273 7.763 1.00 97.00 192 TRP A O 1
ATOM 1441 N N . ASP A 1 193 ? 6.626 5.788 8.831 1.00 95.00 193 ASP A N 1
ATOM 1442 C CA . ASP A 1 193 ? 5.997 5.421 10.101 1.00 95.00 193 ASP A CA 1
ATOM 1443 C C . ASP A 1 193 ? 5.664 6.672 10.934 1.00 95.00 193 ASP A C 1
ATOM 1445 O O . ASP A 1 193 ? 6.552 7.250 11.569 1.00 95.00 193 ASP A O 1
ATOM 1449 N N . PRO A 1 194 ? 4.394 7.124 10.977 1.00 89.06 194 PRO A N 1
ATOM 1450 C CA . PRO A 1 194 ? 4.045 8.333 11.714 1.00 89.06 194 PRO A CA 1
ATOM 1451 C C . PRO A 1 194 ? 4.250 8.185 13.229 1.00 89.06 194 PRO A C 1
ATOM 1453 O O . PRO A 1 194 ? 4.426 9.213 13.890 1.00 89.06 194 PRO A O 1
ATOM 1456 N N . SER A 1 195 ? 4.247 6.949 13.747 1.00 91.19 195 SER A N 1
ATOM 1457 C CA . SER A 1 195 ? 4.408 6.625 15.168 1.00 91.19 195 SER A CA 1
ATOM 1458 C C . SER A 1 195 ? 5.866 6.597 15.628 1.00 91.19 195 SER A C 1
ATOM 1460 O O . SER A 1 195 ? 6.118 6.624 16.827 1.00 91.19 195 SER A O 1
ATOM 1462 N N . SER A 1 196 ? 6.821 6.593 14.692 1.00 91.88 196 SER A N 1
ATOM 1463 C CA . SER A 1 196 ? 8.247 6.660 15.006 1.00 91.88 196 SER A CA 1
ATOM 1464 C C . SER A 1 196 ? 8.597 7.953 15.751 1.00 91.88 196 SER A C 1
ATOM 1466 O O . SER A 1 196 ? 8.214 9.048 15.318 1.00 91.88 196 SER A O 1
ATOM 1468 N N . GLU A 1 197 ? 9.359 7.815 16.837 1.00 92.94 197 GLU A N 1
ATOM 1469 C CA . GLU A 1 197 ? 9.941 8.930 17.600 1.00 92.94 197 GLU A CA 1
ATOM 1470 C C . GLU A 1 197 ? 11.212 9.488 16.940 1.00 92.94 197 GLU A C 1
ATOM 1472 O O . GLU A 1 197 ? 11.601 10.625 17.207 1.00 92.94 197 GLU A O 1
ATOM 1477 N N . ASP A 1 198 ? 11.831 8.718 16.037 1.00 91.88 198 ASP A N 1
ATOM 1478 C CA . ASP A 1 198 ? 13.008 9.145 15.282 1.00 91.88 198 ASP A CA 1
ATOM 1479 C C . ASP A 1 198 ? 12.718 10.381 14.417 1.00 91.88 198 ASP A C 1
ATOM 1481 O O . ASP A 1 198 ? 11.634 10.535 13.842 1.00 91.88 198 ASP A O 1
ATOM 1485 N N . ALA A 1 199 ? 13.736 11.236 14.256 1.00 89.19 199 ALA A N 1
ATOM 1486 C CA . ALA A 1 199 ? 13.662 12.407 13.381 1.00 89.19 199 ALA A CA 1
ATOM 1487 C C . ALA A 1 199 ? 13.376 12.018 11.919 1.00 89.19 199 ALA A C 1
ATOM 1489 O O . ALA A 1 199 ? 12.597 12.688 11.237 1.00 89.19 199 ALA A O 1
ATOM 1490 N N . ASP A 1 200 ? 13.977 10.920 11.449 1.00 91.00 200 ASP A N 1
ATOM 1491 C CA . ASP A 1 200 ? 13.641 10.303 10.170 1.00 91.00 200 ASP A CA 1
ATOM 1492 C C . ASP A 1 200 ? 12.640 9.166 10.377 1.00 91.00 200 ASP A C 1
ATOM 1494 O O . ASP A 1 200 ? 12.963 8.096 10.886 1.00 91.00 200 ASP A O 1
ATOM 1498 N N . LYS A 1 201 ? 11.404 9.402 9.942 1.00 95.44 201 LYS A N 1
ATOM 1499 C CA . LYS A 1 201 ? 10.305 8.437 10.041 1.00 95.44 201 LYS A CA 1
ATOM 1500 C C . LYS A 1 201 ? 10.272 7.446 8.876 1.00 95.44 201 LYS A C 1
ATOM 1502 O O . LYS A 1 201 ? 9.379 6.602 8.812 1.00 95.44 201 LYS A O 1
ATOM 1507 N N . CYS A 1 202 ? 11.195 7.560 7.921 1.00 97.31 202 CYS A N 1
ATOM 1508 C CA . CYS A 1 202 ? 11.270 6.666 6.776 1.00 97.31 202 CYS A CA 1
ATOM 1509 C C . CYS A 1 202 ? 11.979 5.356 7.146 1.00 97.31 202 CYS A C 1
ATOM 1511 O O . CYS A 1 202 ? 13.189 5.320 7.376 1.00 97.31 202 CYS A O 1
ATOM 1513 N N . ARG A 1 203 ? 11.223 4.258 7.155 1.00 96.25 203 ARG A N 1
ATOM 1514 C CA . ARG A 1 203 ? 11.697 2.916 7.502 1.00 96.25 203 ARG A CA 1
ATOM 1515 C C . ARG A 1 203 ? 11.704 2.013 6.273 1.00 96.25 203 ARG A C 1
ATOM 1517 O O . ARG A 1 203 ? 10.800 2.078 5.441 1.00 96.25 203 ARG A O 1
ATOM 1524 N N . LEU A 1 204 ? 12.720 1.160 6.170 1.00 96.75 204 LEU A N 1
ATOM 1525 C CA . LEU A 1 204 ? 12.707 0.034 5.236 1.00 96.75 204 LEU A CA 1
ATOM 1526 C C . LEU A 1 204 ? 11.815 -1.074 5.795 1.00 96.75 204 LEU A C 1
ATOM 1528 O O . LEU A 1 204 ? 11.857 -1.352 6.992 1.00 96.75 204 LEU A O 1
ATOM 1532 N N . LEU A 1 205 ? 11.035 -1.708 4.922 1.00 97.06 205 LEU A N 1
ATOM 1533 C CA . LEU A 1 205 ? 10.216 -2.877 5.262 1.00 97.06 205 LEU A CA 1
ATOM 1534 C C . LEU A 1 205 ? 10.845 -4.198 4.832 1.00 97.06 205 LEU A C 1
ATOM 1536 O O . LEU A 1 205 ? 10.417 -5.252 5.291 1.00 97.06 205 LEU A O 1
ATOM 1540 N N . ASN A 1 206 ? 11.857 -4.138 3.973 1.00 97.12 206 ASN A N 1
ATOM 1541 C CA . ASN A 1 206 ? 12.634 -5.284 3.527 1.00 97.12 206 ASN A CA 1
ATOM 1542 C C . ASN A 1 206 ? 14.134 -5.060 3.800 1.00 97.12 206 ASN A C 1
ATOM 1544 O O . ASN A 1 206 ? 14.541 -3.982 4.245 1.00 97.12 206 ASN A O 1
ATOM 1548 N N . ARG A 1 207 ? 14.966 -6.072 3.545 1.00 97.06 207 ARG A N 1
ATOM 1549 C CA . ARG A 1 207 ? 16.426 -6.042 3.722 1.00 97.06 207 ARG A CA 1
ATOM 1550 C C . ARG A 1 207 ? 17.124 -6.071 2.348 1.00 97.06 207 ARG A C 1
ATOM 1552 O O . ARG A 1 207 ? 17.557 -7.130 1.897 1.00 97.06 207 ARG A O 1
ATOM 1559 N N . PRO A 1 208 ? 17.243 -4.918 1.663 1.00 97.12 208 PRO A N 1
ATOM 1560 C CA . PRO A 1 208 ? 17.716 -4.867 0.283 1.00 97.12 208 PRO A CA 1
ATOM 1561 C C . PRO A 1 208 ? 19.202 -5.230 0.119 1.00 97.12 208 PRO A C 1
ATOM 1563 O O . PRO A 1 208 ? 20.035 -5.032 1.008 1.00 97.12 208 PRO A O 1
ATOM 1566 N N . VAL A 1 209 ? 19.535 -5.712 -1.083 1.00 97.12 209 VAL A N 1
ATOM 1567 C CA . VAL A 1 209 ? 20.898 -6.018 -1.561 1.00 97.12 209 VAL A CA 1
ATOM 1568 C C . VAL A 1 209 ? 21.293 -5.077 -2.705 1.00 97.12 209 VAL A C 1
ATOM 1570 O O . VAL A 1 209 ? 21.596 -5.504 -3.818 1.00 97.12 209 VAL A O 1
ATOM 1573 N N . GLY A 1 210 ? 21.258 -3.772 -2.449 1.00 95.50 210 GLY A N 1
ATOM 1574 C CA . GLY A 1 210 ? 21.442 -2.685 -3.416 1.00 95.50 210 GLY A CA 1
ATOM 1575 C C . GLY A 1 210 ? 22.694 -2.772 -4.283 1.00 95.50 210 GLY A C 1
ATOM 1576 O O . GLY A 1 210 ? 22.668 -2.485 -5.486 1.00 95.50 210 GLY A O 1
ATOM 1577 N N . ASN A 1 211 ? 23.787 -3.266 -3.707 1.00 93.00 211 ASN A N 1
ATOM 1578 C CA . ASN A 1 211 ? 25.037 -3.510 -4.427 1.00 93.00 211 ASN A CA 1
ATOM 1579 C C . ASN A 1 211 ? 25.010 -4.750 -5.346 1.00 93.00 211 ASN A C 1
ATOM 1581 O O . ASN A 1 211 ? 25.947 -4.977 -6.107 1.00 93.00 211 ASN A O 1
ATOM 1585 N N . GLY A 1 212 ? 23.937 -5.541 -5.301 1.00 91.25 212 GLY A N 1
ATOM 1586 C CA . GLY A 1 212 ? 23.731 -6.750 -6.091 1.00 91.25 212 GLY A CA 1
ATOM 1587 C C . GLY A 1 212 ? 24.507 -7.977 -5.608 1.00 91.25 212 GLY A C 1
ATOM 1588 O O . GLY A 1 212 ? 24.398 -9.023 -6.255 1.00 91.25 212 GLY A O 1
ATOM 1589 N N . VAL A 1 213 ? 25.260 -7.867 -4.508 1.00 92.44 213 VAL A N 1
ATOM 1590 C CA . VAL A 1 213 ? 26.106 -8.940 -3.972 1.00 92.44 213 VAL A CA 1
ATOM 1591 C C . VAL A 1 213 ? 25.257 -10.139 -3.561 1.00 92.44 213 VAL A C 1
ATOM 1593 O O . VAL A 1 213 ? 24.168 -10.010 -3.007 1.00 92.44 213 VAL A O 1
ATOM 1596 N N . ARG A 1 214 ? 25.792 -11.325 -3.848 1.00 94.25 214 ARG A N 1
ATOM 1597 C CA . ARG A 1 214 ? 25.265 -12.616 -3.413 1.00 94.25 214 ARG A CA 1
ATOM 1598 C C . ARG A 1 214 ? 25.856 -12.982 -2.054 1.00 94.25 214 ARG A C 1
ATOM 1600 O O . ARG A 1 214 ? 27.022 -13.365 -1.964 1.00 94.25 214 ARG A O 1
ATOM 1607 N N . ALA A 1 215 ? 25.071 -12.767 -1.003 1.00 92.31 215 ALA A N 1
ATOM 1608 C CA . ALA A 1 215 ? 25.450 -12.913 0.398 1.00 92.31 215 ALA A CA 1
ATOM 1609 C C . ALA A 1 215 ? 24.825 -14.148 1.071 1.00 92.31 215 ALA A C 1
ATOM 1611 O O . ALA A 1 215 ? 24.896 -14.276 2.288 1.00 92.31 215 ALA A O 1
ATOM 1612 N N . GLU A 1 216 ? 24.253 -15.084 0.312 1.00 94.44 216 GLU A N 1
ATOM 1613 C CA . GLU A 1 216 ? 23.561 -16.281 0.818 1.00 94.44 216 GLU A CA 1
ATOM 1614 C C . GLU A 1 216 ? 24.458 -17.161 1.709 1.00 94.44 216 GLU A C 1
ATOM 1616 O O . GLU A 1 216 ? 23.964 -17.909 2.546 1.00 94.44 216 GLU A O 1
ATOM 1621 N N . ARG A 1 217 ? 25.785 -17.081 1.533 1.00 92.56 217 ARG A N 1
ATOM 1622 C CA . ARG A 1 217 ? 26.781 -17.841 2.311 1.00 92.56 217 ARG A CA 1
ATOM 1623 C C . ARG A 1 217 ? 27.362 -17.078 3.505 1.00 92.56 217 ARG A C 1
ATOM 1625 O O . ARG A 1 217 ? 28.204 -17.630 4.211 1.00 92.56 217 ARG A O 1
ATOM 1632 N N . LEU A 1 218 ? 26.981 -15.817 3.714 1.00 90.12 218 LEU A N 1
ATOM 1633 C CA . LEU A 1 218 ? 27.446 -15.052 4.870 1.00 90.12 218 LEU A CA 1
ATOM 1634 C C . LEU A 1 218 ? 26.683 -15.475 6.135 1.00 90.12 218 LEU A C 1
ATOM 1636 O O . LEU A 1 218 ? 25.500 -15.799 6.066 1.00 90.12 218 LEU A O 1
ATOM 1640 N N . PRO A 1 219 ? 27.307 -15.428 7.321 1.00 90.25 219 PRO A N 1
ATOM 1641 C CA . PRO A 1 219 ? 26.561 -15.434 8.573 1.00 90.25 219 PRO A CA 1
ATOM 1642 C C . PRO A 1 219 ? 25.584 -14.249 8.619 1.00 90.25 219 PRO A C 1
ATOM 1644 O O . PRO A 1 219 ? 25.982 -13.120 8.331 1.00 90.25 219 PRO A O 1
ATOM 1647 N N . ALA A 1 220 ? 24.333 -14.480 9.034 1.00 88.56 220 ALA A N 1
ATOM 1648 C CA . ALA A 1 220 ? 23.290 -13.444 9.081 1.00 88.56 220 ALA A CA 1
ATOM 1649 C C . ALA A 1 220 ? 23.700 -12.194 9.884 1.00 88.56 220 ALA A C 1
ATOM 1651 O O . ALA A 1 220 ? 23.365 -11.075 9.505 1.00 88.56 220 ALA A O 1
ATOM 1652 N N . VAL A 1 221 ? 24.501 -12.372 10.942 1.00 90.38 221 VAL A N 1
ATOM 1653 C CA . VAL A 1 221 ? 25.031 -11.276 11.776 1.00 90.38 221 VAL A CA 1
ATOM 1654 C C . VAL A 1 221 ? 25.974 -10.327 11.023 1.00 90.38 221 VAL A C 1
ATOM 1656 O O . VAL A 1 221 ? 26.138 -9.181 11.425 1.00 90.38 221 VAL A O 1
ATOM 1659 N N . LEU A 1 222 ? 26.588 -10.782 9.927 1.00 91.00 222 LEU A N 1
ATOM 1660 C CA . LEU A 1 222 ? 27.485 -9.972 9.096 1.00 91.00 222 LEU A CA 1
ATOM 1661 C C . LEU A 1 222 ? 26.763 -9.329 7.907 1.00 91.00 222 LEU A C 1
ATOM 1663 O O . LEU A 1 222 ? 27.370 -8.560 7.163 1.00 91.00 222 LEU A O 1
ATOM 1667 N N . PHE A 1 223 ? 25.486 -9.652 7.697 1.00 92.88 223 PHE A N 1
ATOM 1668 C CA . PHE A 1 223 ? 24.723 -9.108 6.588 1.00 92.88 223 PHE A CA 1
ATOM 1669 C C . PHE A 1 223 ? 24.185 -7.714 6.925 1.00 92.88 223 PHE A C 1
ATOM 1671 O O . PHE A 1 223 ? 23.311 -7.546 7.780 1.00 92.88 223 PHE A O 1
ATOM 1678 N N . VAL A 1 224 ? 24.677 -6.719 6.189 1.00 93.62 224 VAL A N 1
ATOM 1679 C CA . VAL A 1 224 ? 24.215 -5.332 6.266 1.00 93.62 224 VAL A CA 1
ATOM 1680 C C . VAL A 1 224 ? 23.412 -5.013 5.003 1.00 93.62 224 VAL A C 1
ATOM 1682 O O . VAL A 1 224 ? 23.974 -5.092 3.905 1.00 93.62 224 VAL A O 1
ATOM 1685 N N . PRO A 1 225 ? 22.121 -4.651 5.125 1.00 94.75 225 PRO A N 1
ATOM 1686 C CA . PRO A 1 225 ? 21.328 -4.220 3.984 1.00 94.75 225 PRO A CA 1
ATOM 1687 C C . PRO A 1 225 ? 21.954 -3.005 3.296 1.00 94.75 225 PRO A C 1
ATOM 1689 O O . PRO A 1 225 ? 22.448 -2.087 3.951 1.00 94.75 225 PRO A O 1
ATOM 1692 N N . THR A 1 226 ? 21.902 -2.986 1.969 1.00 96.12 226 THR A N 1
ATOM 1693 C CA . THR A 1 226 ? 22.345 -1.849 1.151 1.00 96.12 226 THR A CA 1
ATOM 1694 C C . THR A 1 226 ? 21.219 -1.443 0.218 1.00 96.12 226 THR A C 1
ATOM 1696 O O . THR A 1 226 ? 20.480 -2.297 -0.260 1.00 96.12 226 THR A O 1
ATOM 1699 N N . GLU A 1 227 ? 21.072 -0.154 -0.061 1.00 96.69 227 GLU A N 1
ATOM 1700 C CA . GLU A 1 227 ? 20.073 0.333 -1.015 1.00 96.69 227 GLU A CA 1
ATOM 1701 C C . GLU A 1 227 ? 20.692 0.628 -2.378 1.00 96.69 227 GLU A C 1
ATOM 1703 O O . GLU A 1 227 ? 21.902 0.813 -2.520 1.00 96.69 227 GLU A O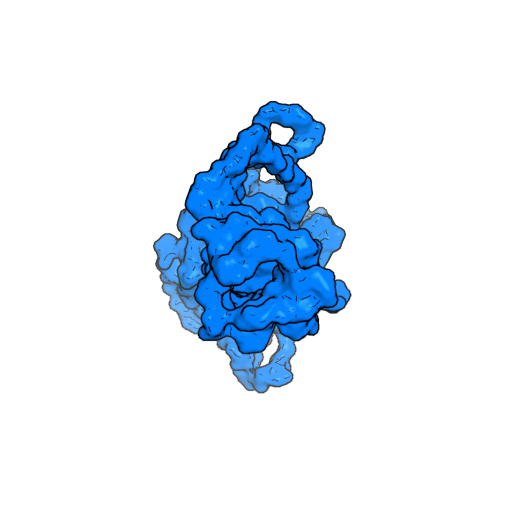 1
ATOM 1708 N N . ARG A 1 228 ? 19.833 0.662 -3.394 1.00 97.44 228 ARG A N 1
ATOM 1709 C CA . ARG A 1 228 ? 20.159 1.117 -4.739 1.00 97.44 228 ARG A CA 1
ATOM 1710 C C . ARG A 1 228 ? 19.332 2.347 -5.068 1.00 97.44 228 ARG A C 1
ATOM 1712 O O . ARG A 1 228 ? 18.152 2.420 -4.728 1.00 97.44 228 ARG A O 1
ATOM 1719 N N . ALA A 1 229 ? 19.949 3.283 -5.775 1.00 98.19 229 ALA A N 1
ATOM 1720 C CA . ALA A 1 229 ? 19.233 4.356 -6.429 1.00 98.19 229 ALA A CA 1
ATOM 1721 C C . ALA A 1 229 ? 18.561 3.812 -7.700 1.00 98.19 229 ALA A C 1
ATOM 1723 O O . ALA A 1 229 ? 19.240 3.368 -8.630 1.00 98.19 229 ALA A O 1
ATOM 1724 N N . ASN A 1 230 ? 17.230 3.827 -7.718 1.00 98.25 230 ASN A N 1
ATOM 1725 C CA . ASN A 1 230 ? 16.395 3.282 -8.784 1.00 98.25 230 ASN A CA 1
ATOM 1726 C C . ASN A 1 230 ? 16.029 4.358 -9.804 1.00 98.25 230 ASN A C 1
ATOM 1728 O O . ASN A 1 230 ? 15.812 5.510 -9.424 1.00 98.25 230 ASN A O 1
ATOM 1732 N N . GLY A 1 231 ? 15.918 3.984 -11.082 1.00 97.56 231 GLY A N 1
ATOM 1733 C CA . GLY A 1 231 ? 15.477 4.895 -12.143 1.00 97.56 231 GLY A CA 1
ATOM 1734 C C . GLY A 1 231 ? 14.025 5.337 -11.990 1.00 97.56 231 GLY A C 1
ATOM 1735 O O . GLY A 1 231 ? 13.707 6.495 -12.258 1.00 97.56 231 GLY A O 1
ATOM 1736 N N . ASN A 1 232 ? 13.156 4.459 -11.483 1.00 98.38 232 ASN A N 1
ATOM 1737 C CA . ASN A 1 232 ? 11.791 4.823 -11.135 1.00 98.38 232 ASN A CA 1
ATOM 1738 C C . ASN A 1 232 ? 11.348 4.229 -9.788 1.00 98.38 232 ASN A C 1
ATOM 1740 O O . ASN A 1 232 ? 11.786 3.151 -9.380 1.00 98.38 232 ASN A O 1
ATOM 1744 N N . ASN A 1 233 ? 10.463 4.945 -9.097 1.00 98.69 233 ASN A N 1
ATOM 1745 C CA . ASN A 1 233 ? 9.807 4.506 -7.871 1.00 98.69 233 ASN A CA 1
ATOM 1746 C C . ASN A 1 233 ? 8.304 4.798 -7.978 1.00 98.69 233 ASN A C 1
ATOM 1748 O O . ASN A 1 233 ? 7.896 5.797 -8.571 1.00 98.69 233 ASN A O 1
ATOM 1752 N N . LEU A 1 234 ? 7.479 3.941 -7.386 1.00 98.75 234 LEU A N 1
ATOM 1753 C CA . LEU A 1 234 ? 6.042 4.143 -7.231 1.00 98.75 234 LEU A CA 1
ATOM 1754 C C . LEU A 1 234 ? 5.749 4.508 -5.777 1.00 98.75 234 LEU A C 1
ATOM 1756 O O . LEU A 1 234 ? 6.120 3.780 -4.857 1.00 98.75 234 LEU A O 1
ATOM 1760 N N . GLY A 1 235 ? 5.070 5.630 -5.574 1.00 98.25 235 GLY A N 1
ATOM 1761 C CA . GLY A 1 235 ? 4.646 6.123 -4.274 1.00 98.25 235 GLY A CA 1
ATOM 1762 C C . GLY A 1 235 ? 3.137 6.043 -4.093 1.00 98.25 235 GLY A C 1
ATOM 1763 O O . GLY A 1 235 ? 2.363 6.219 -5.034 1.00 98.25 235 GLY A O 1
ATOM 1764 N N . VAL A 1 236 ? 2.722 5.804 -2.852 1.00 97.12 236 VAL A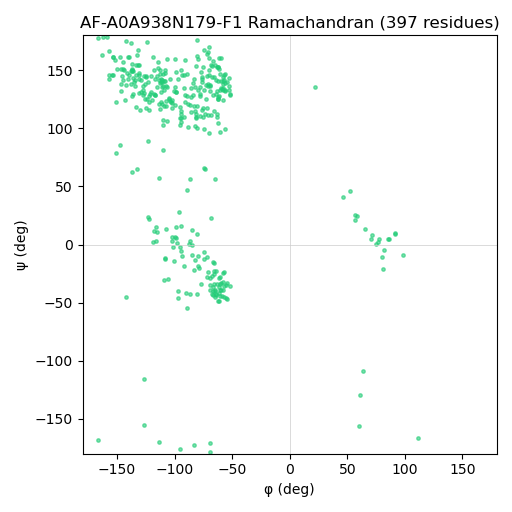 N 1
ATOM 1765 C CA . VAL A 1 236 ? 1.334 5.920 -2.402 1.00 97.12 236 VAL A CA 1
ATOM 1766 C C . VAL A 1 236 ? 1.269 7.065 -1.407 1.00 97.12 236 VAL A C 1
ATOM 1768 O O . VAL A 1 236 ? 1.929 7.035 -0.367 1.00 97.12 236 VAL A O 1
ATOM 1771 N N . ALA A 1 237 ? 0.459 8.069 -1.710 1.00 94.56 237 ALA A N 1
ATOM 1772 C CA . ALA A 1 237 ? 0.198 9.204 -0.844 1.00 94.56 237 ALA A CA 1
ATOM 1773 C C . ALA A 1 237 ? -1.226 9.143 -0.300 1.00 94.56 237 ALA A C 1
ATOM 1775 O O . ALA A 1 237 ? -2.181 8.902 -1.040 1.00 94.56 237 ALA A O 1
ATOM 1776 N N . ILE A 1 238 ? -1.372 9.419 0.992 1.00 88.62 238 ILE A N 1
ATOM 1777 C CA . ILE A 1 238 ? -2.680 9.600 1.619 1.00 88.62 238 ILE A CA 1
ATOM 1778 C C . ILE A 1 238 ? -2.796 11.076 1.955 1.00 88.62 238 ILE A C 1
ATOM 1780 O O . ILE A 1 238 ? -2.204 11.573 2.910 1.00 88.62 238 ILE A O 1
ATOM 1784 N N . HIS A 1 239 ? -3.560 11.785 1.137 1.00 79.19 239 HIS A N 1
ATOM 1785 C CA . HIS A 1 239 ? -3.994 13.125 1.473 1.00 79.19 239 HIS A CA 1
ATOM 1786 C C . HIS A 1 239 ? -5.100 12.967 2.503 1.00 79.19 239 HIS A C 1
ATOM 1788 O O . HIS A 1 239 ? -6.155 12.406 2.193 1.00 79.19 239 HIS A O 1
ATOM 1794 N N . SER A 1 240 ? -4.879 13.479 3.713 1.00 60.12 240 SER A N 1
ATOM 1795 C CA . SER A 1 240 ? -6.002 13.833 4.564 1.00 60.12 240 SER A CA 1
ATOM 1796 C C . SER A 1 240 ? -6.781 14.891 3.795 1.00 60.12 240 SER A C 1
ATOM 1798 O O . SER A 1 240 ? -6.428 16.068 3.754 1.00 60.12 240 SER A O 1
ATOM 1800 N N . GLN A 1 241 ? -7.826 14.470 3.088 1.00 49.59 241 GLN A N 1
ATOM 1801 C CA . GLN A 1 241 ? -8.800 15.443 2.661 1.00 49.59 241 GLN A CA 1
ATOM 1802 C C . GLN A 1 241 ? -9.380 15.998 3.957 1.00 49.59 241 GLN A C 1
ATOM 1804 O O . GLN A 1 241 ? -10.129 15.315 4.652 1.00 49.59 241 GLN A O 1
ATOM 1809 N N . GLN A 1 242 ? -9.068 17.254 4.274 1.00 42.38 242 GLN A N 1
ATOM 1810 C CA . GLN A 1 242 ? -9.996 18.099 5.018 1.00 42.38 242 GLN A CA 1
ATOM 1811 C C . GLN A 1 242 ? -11.240 18.333 4.144 1.00 42.38 242 GLN A C 1
ATOM 1813 O O . GLN A 1 242 ? -11.627 19.451 3.834 1.00 42.38 242 GLN A O 1
ATOM 1818 N N . THR A 1 243 ? -11.890 17.262 3.702 1.00 42.44 243 THR A N 1
ATOM 1819 C CA . THR A 1 243 ? -13.314 17.298 3.440 1.00 42.44 243 THR A CA 1
ATOM 1820 C C . THR A 1 243 ? -13.942 17.398 4.813 1.00 42.44 243 THR A C 1
ATOM 1822 O O . THR A 1 243 ? -14.094 16.393 5.513 1.00 42.44 243 THR A O 1
ATOM 1825 N N . THR A 1 244 ? -14.259 18.621 5.223 1.00 41.75 244 THR A N 1
ATOM 1826 C CA . THR A 1 244 ? -15.317 18.832 6.201 1.00 41.75 244 THR A CA 1
ATOM 1827 C C . THR A 1 244 ? -16.561 18.178 5.611 1.00 41.75 244 THR A C 1
ATOM 1829 O O . THR A 1 244 ? -17.177 18.676 4.670 1.00 41.75 244 THR A O 1
ATOM 1832 N N . HIS A 1 245 ? -16.847 16.964 6.070 1.00 48.44 245 HIS A N 1
ATOM 1833 C CA . HIS A 1 245 ? -18.130 16.348 5.811 1.00 48.44 245 HIS A CA 1
ATOM 1834 C C . HIS A 1 245 ? -19.087 17.063 6.747 1.00 48.44 245 HIS A C 1
ATOM 1836 O O . HIS A 1 245 ? -19.000 16.898 7.963 1.00 48.44 245 HIS A O 1
ATOM 1842 N N . ASP A 1 246 ? -19.967 17.883 6.187 1.00 49.56 246 ASP A N 1
ATOM 1843 C CA . ASP A 1 246 ? -21.128 18.299 6.951 1.00 49.56 246 ASP A CA 1
ATOM 1844 C C . ASP A 1 246 ? -22.029 17.081 7.059 1.00 49.56 246 ASP A C 1
ATOM 1846 O O . ASP A 1 246 ? -22.593 16.599 6.071 1.00 49.56 246 ASP A O 1
ATOM 1850 N N . VAL A 1 247 ? -22.125 16.569 8.275 1.00 48.53 247 VAL A N 1
ATOM 1851 C CA . VAL A 1 247 ? -23.141 15.603 8.645 1.00 48.53 247 VAL A CA 1
ATOM 1852 C C . VAL A 1 247 ? -24.261 16.411 9.267 1.00 48.53 247 VAL A C 1
ATOM 1854 O O . VAL A 1 247 ? -24.145 16.861 10.403 1.00 48.53 247 VAL A O 1
ATOM 1857 N N . ASN A 1 248 ? -25.333 16.624 8.508 1.00 56.69 248 ASN A N 1
ATOM 1858 C CA . ASN A 1 248 ? -26.536 17.219 9.071 1.00 56.69 248 ASN A CA 1
ATOM 1859 C C . ASN A 1 248 ? -27.464 16.075 9.479 1.00 56.69 248 ASN A C 1
ATOM 1861 O O . ASN A 1 248 ? -27.954 15.364 8.586 1.00 56.69 248 ASN A O 1
ATOM 1865 N N . PRO A 1 249 ? -27.707 15.859 10.787 1.00 58.56 249 PRO A N 1
ATOM 1866 C CA . PRO A 1 249 ? -28.769 14.956 11.193 1.00 58.56 249 PRO A CA 1
ATOM 1867 C C . PRO A 1 249 ? -30.069 15.440 10.549 1.00 58.56 249 PRO A C 1
ATOM 1869 O O . PRO A 1 249 ? -30.325 16.646 10.453 1.00 58.56 249 PRO A O 1
ATOM 1872 N N . LEU A 1 250 ? -30.880 14.507 10.052 1.00 59.38 250 LEU A N 1
ATOM 1873 C CA . LEU A 1 250 ? -32.249 14.861 9.701 1.00 59.38 250 LEU A CA 1
ATOM 1874 C C . LEU A 1 250 ? -32.919 15.362 10.987 1.00 59.38 250 LEU A C 1
ATOM 1876 O O . LEU A 1 250 ? -32.681 14.804 12.054 1.00 59.38 250 LEU A O 1
ATOM 1880 N N . HIS A 1 251 ? -33.747 16.402 10.897 1.00 60.28 251 HIS A N 1
ATOM 1881 C CA . HIS A 1 251 ? -34.430 17.026 12.043 1.00 60.28 251 HIS A CA 1
ATOM 1882 C C . HIS A 1 251 ? -35.509 16.119 12.681 1.00 60.28 251 HIS A C 1
ATOM 1884 O O . HIS A 1 251 ? -36.438 16.607 13.317 1.00 60.28 251 HIS A O 1
ATOM 1890 N N . ASN A 1 252 ? -35.409 14.805 12.484 1.00 68.31 252 ASN A N 1
ATOM 1891 C CA . ASN A 1 252 ? -36.333 13.814 12.998 1.00 68.31 252 ASN A CA 1
ATOM 1892 C C . ASN A 1 252 ? -35.802 13.261 14.320 1.00 68.31 252 ASN A C 1
ATOM 1894 O O . ASN A 1 252 ? -34.592 13.157 14.532 1.00 68.31 252 ASN A O 1
ATOM 1898 N N . GLU A 1 253 ? -36.722 12.858 15.188 1.00 77.56 253 GLU A N 1
ATOM 1899 C CA . GLU A 1 253 ? -36.383 12.073 16.367 1.00 77.56 253 GLU A CA 1
ATOM 1900 C C . GLU A 1 253 ? -35.645 10.776 15.970 1.00 77.56 253 GLU A C 1
ATOM 1902 O O . GLU A 1 253 ? -35.974 10.163 14.945 1.00 77.56 253 GLU A O 1
ATOM 1907 N N . PRO A 1 254 ? -34.626 10.348 16.738 1.00 81.75 254 PRO A N 1
ATOM 1908 C CA . PRO A 1 254 ? -33.977 9.069 16.497 1.00 81.75 254 PRO A CA 1
ATOM 1909 C C . PRO A 1 254 ? -34.972 7.904 16.568 1.00 81.75 254 PRO A C 1
ATOM 1911 O O . PRO A 1 254 ? -35.801 7.831 17.474 1.00 81.75 254 PRO A O 1
ATOM 1914 N N . PHE A 1 255 ? -34.854 6.950 15.646 1.00 88.06 255 PHE A N 1
ATOM 1915 C CA . PHE A 1 255 ? -35.721 5.773 15.616 1.00 88.06 255 PHE A CA 1
ATOM 1916 C C . PHE A 1 255 ? -35.204 4.704 16.577 1.00 88.06 255 PHE A C 1
ATOM 1918 O O . PHE A 1 255 ? -34.101 4.189 16.395 1.00 88.06 255 PHE A O 1
ATOM 1925 N N . VAL A 1 256 ? -35.993 4.329 17.582 1.00 89.00 256 VAL A N 1
ATOM 1926 C CA . VAL A 1 256 ? -35.618 3.260 18.519 1.00 89.00 256 VAL A CA 1
ATOM 1927 C C . VAL A 1 256 ? -36.031 1.902 17.950 1.00 89.00 256 VAL A C 1
ATOM 1929 O O . VAL A 1 256 ? -37.210 1.648 17.715 1.00 89.00 256 VAL A O 1
ATOM 1932 N N . MET A 1 257 ? -35.058 1.015 17.754 1.00 89.44 257 MET A N 1
ATOM 1933 C CA . MET A 1 257 ? -35.232 -0.343 17.234 1.00 89.44 257 MET A CA 1
ATOM 1934 C C . MET A 1 257 ? -34.655 -1.337 18.244 1.00 89.44 257 MET A C 1
ATOM 1936 O O . MET A 1 257 ? -33.474 -1.678 18.213 1.00 89.44 257 MET A O 1
ATOM 1940 N N . GLY A 1 258 ? -35.496 -1.778 19.181 1.00 92.06 258 GLY A N 1
ATOM 1941 C CA . GLY A 1 258 ? -35.080 -2.650 20.280 1.00 92.06 258 GLY A CA 1
ATOM 1942 C C . GLY A 1 258 ? -34.061 -1.974 21.203 1.00 92.06 258 GLY A C 1
ATOM 1943 O O . GLY A 1 258 ? -34.409 -1.062 21.966 1.00 92.06 258 GLY A O 1
ATOM 1944 N N . ASP A 1 259 ? -32.820 -2.450 21.127 1.00 93.62 259 ASP A N 1
ATOM 1945 C CA . ASP A 1 259 ? -31.672 -2.005 21.927 1.00 93.62 259 ASP A CA 1
ATOM 1946 C C . ASP A 1 259 ? -30.727 -1.072 21.145 1.00 93.62 259 ASP A C 1
ATOM 1948 O O . ASP A 1 259 ? -29.695 -0.637 21.658 1.00 93.62 259 ASP A O 1
ATOM 1952 N N . GLU A 1 260 ? -31.119 -0.694 19.928 1.00 91.75 260 GLU A N 1
ATOM 1953 C CA . GLU A 1 260 ? -30.434 0.295 19.105 1.00 91.75 260 GLU A CA 1
ATOM 1954 C C . GLU A 1 260 ? -31.285 1.546 18.883 1.00 91.75 260 GLU A C 1
ATOM 1956 O O . GLU A 1 260 ? -32.518 1.534 18.940 1.00 91.75 260 GLU A O 1
ATOM 1961 N N . MET A 1 261 ? -30.596 2.635 18.576 1.00 89.94 261 MET A N 1
ATOM 1962 C CA . MET A 1 261 ? -31.156 3.901 18.154 1.00 89.94 261 MET A CA 1
ATOM 1963 C C . MET A 1 261 ? -30.548 4.292 16.804 1.00 89.94 261 MET A C 1
ATOM 1965 O O . MET A 1 261 ? -29.329 4.362 16.648 1.00 89.94 261 MET A O 1
ATOM 1969 N N . LEU A 1 262 ? -31.408 4.541 15.823 1.00 88.56 262 LEU A N 1
ATOM 1970 C CA . LEU A 1 262 ? -31.045 4.901 14.461 1.00 88.56 262 LEU A CA 1
ATOM 1971 C C . LEU A 1 262 ? -31.162 6.412 14.276 1.00 88.56 262 LEU A C 1
ATOM 1973 O O . LEU A 1 262 ? -32.248 6.979 14.403 1.00 88.56 262 LEU A O 1
ATOM 1977 N N . VAL A 1 263 ? -30.055 7.058 13.929 1.00 86.06 263 VAL A N 1
ATOM 1978 C CA . VAL A 1 263 ? -30.018 8.478 13.567 1.00 86.06 263 VAL A CA 1
ATOM 1979 C C . VAL A 1 263 ? -29.723 8.573 12.079 1.00 86.06 263 VAL A C 1
ATOM 1981 O O . VAL A 1 263 ? -28.607 8.305 11.633 1.00 86.06 263 VAL A O 1
ATOM 1984 N N . TYR A 1 264 ? -30.734 8.934 11.297 1.00 83.50 264 TYR A N 1
ATOM 1985 C CA . TYR A 1 264 ? -30.551 9.184 9.874 1.00 83.50 264 TYR A CA 1
ATOM 1986 C C . TYR A 1 264 ? -29.923 10.557 9.664 1.00 83.50 264 TYR A C 1
ATOM 1988 O O . TYR A 1 264 ? -30.329 11.552 10.270 1.00 83.50 264 TYR A O 1
ATOM 1996 N N . PHE A 1 265 ? -28.941 10.619 8.778 1.00 80.69 265 PHE A N 1
ATOM 1997 C CA . PHE A 1 265 ? -28.252 11.857 8.457 1.00 80.69 265 PHE A CA 1
ATOM 1998 C C . PHE A 1 265 ? -28.034 11.978 6.958 1.00 80.69 265 PHE A C 1
ATOM 2000 O O . PHE A 1 265 ? -27.878 10.986 6.244 1.00 80.69 265 PHE A O 1
ATOM 2007 N N . ASN A 1 266 ? -27.987 13.220 6.491 1.00 77.88 266 ASN A N 1
ATOM 2008 C CA . ASN A 1 266 ? -27.507 13.517 5.154 1.00 77.88 266 ASN A CA 1
ATOM 2009 C C . ASN A 1 266 ? -26.007 13.787 5.229 1.00 77.88 266 ASN A C 1
ATOM 2011 O O . ASN A 1 266 ? -25.561 14.618 6.025 1.00 77.88 266 ASN A O 1
ATOM 2015 N N . ALA A 1 267 ? -25.243 13.100 4.387 1.00 68.44 267 ALA A N 1
ATOM 2016 C CA . ALA A 1 267 ? -23.835 13.393 4.180 1.00 68.44 267 ALA A CA 1
ATOM 2017 C C . ALA A 1 267 ? -23.661 14.194 2.890 1.00 68.44 267 ALA A C 1
ATOM 2019 O O . ALA A 1 267 ? -24.189 13.830 1.832 1.00 68.44 267 ALA A O 1
ATOM 2020 N N . PHE A 1 268 ? -22.892 15.277 2.985 1.00 67.94 268 PHE A N 1
ATOM 2021 C CA . PHE A 1 268 ? -22.550 16.133 1.857 1.00 67.94 268 PHE A CA 1
ATOM 2022 C C . PHE A 1 268 ? -21.034 16.178 1.680 1.00 67.94 268 PHE A C 1
ATOM 2024 O O . PHE A 1 268 ? -20.299 16.464 2.626 1.00 67.94 268 PHE A O 1
ATOM 2031 N N . SER A 1 269 ? -20.553 15.973 0.453 1.00 58.88 269 SER A N 1
ATOM 2032 C CA . SER A 1 269 ? -19.178 16.342 0.112 1.00 58.88 269 SER A CA 1
ATOM 2033 C C . SER A 1 269 ? -19.116 17.845 -0.190 1.00 58.88 269 SER A C 1
ATOM 2035 O O . SER A 1 269 ? -19.619 18.280 -1.231 1.00 58.88 269 SER A O 1
ATOM 2037 N N . ARG A 1 270 ? -18.487 18.654 0.674 1.00 53.25 270 ARG A N 1
ATOM 2038 C CA . ARG A 1 270 ? -18.111 20.030 0.311 1.00 53.25 270 ARG A CA 1
ATOM 2039 C C . ARG A 1 270 ? -16.857 19.992 -0.567 1.00 53.25 270 ARG A C 1
ATOM 2041 O O . ARG A 1 270 ? -15.773 19.692 -0.079 1.00 53.25 270 ARG A O 1
ATOM 2048 N N . GLN A 1 271 ? -16.988 20.330 -1.848 1.00 51.66 271 GLN A N 1
ATOM 2049 C CA . GLN A 1 271 ? -15.851 20.797 -2.647 1.00 51.66 271 GLN A CA 1
ATOM 2050 C C . GLN A 1 271 ? -15.851 22.332 -2.602 1.00 51.66 271 GLN A C 1
ATOM 2052 O O . GLN A 1 271 ? -16.752 22.963 -3.149 1.00 51.66 271 GLN A O 1
ATOM 2057 N N . GLN A 1 272 ? -14.891 22.944 -1.903 1.00 49.97 272 GLN A N 1
ATOM 2058 C CA . GLN A 1 272 ? -14.658 24.396 -1.981 1.00 49.97 272 GLN A CA 1
ATOM 2059 C C . GLN A 1 272 ? -14.028 24.753 -3.347 1.00 49.97 272 GLN A C 1
ATOM 2061 O O . GLN A 1 272 ? -13.262 23.931 -3.853 1.00 49.97 272 GLN A O 1
ATOM 2066 N N . PRO A 1 273 ? -14.338 25.920 -3.966 1.00 47.25 273 PRO A N 1
ATOM 2067 C CA . PRO A 1 273 ? -14.712 27.186 -3.320 1.00 47.25 273 PRO A CA 1
ATOM 2068 C C . PRO A 1 273 ? -16.144 27.692 -3.582 1.00 47.25 273 PRO A C 1
ATOM 2070 O O . PRO A 1 273 ? -16.452 28.828 -3.229 1.00 47.25 273 PRO A O 1
ATOM 2073 N N . HIS A 1 274 ? -17.043 26.900 -4.173 1.00 48.19 274 HIS A N 1
ATOM 2074 C CA . HIS A 1 274 ? -18.411 27.361 -4.440 1.00 48.19 274 HIS A CA 1
ATOM 2075 C C . HIS A 1 274 ? -19.439 26.773 -3.465 1.00 48.19 274 HIS A C 1
ATOM 2077 O O . HIS A 1 274 ? -19.361 25.584 -3.143 1.00 48.19 274 HIS A O 1
ATOM 2083 N N . PRO A 1 275 ? -20.452 27.556 -3.043 1.00 49.84 275 PRO A N 1
ATOM 2084 C CA . PRO A 1 275 ? -21.613 27.061 -2.308 1.00 49.84 275 PRO A CA 1
ATOM 2085 C C . PRO A 1 275 ? -22.548 26.300 -3.276 1.00 49.84 275 PRO A C 1
ATOM 2087 O O . PRO A 1 275 ? -23.619 26.765 -3.627 1.00 49.84 275 PRO A O 1
ATOM 2090 N N . CYS A 1 276 ? -22.029 25.176 -3.783 1.00 47.06 276 CYS A N 1
ATOM 2091 C CA . CYS A 1 276 ? -22.597 24.014 -4.478 1.00 47.06 276 CYS A CA 1
ATOM 2092 C C . CYS A 1 276 ? -23.963 24.111 -5.194 1.00 47.06 276 CYS A C 1
ATOM 2094 O O . CYS A 1 276 ? -24.967 24.417 -4.555 1.00 47.06 276 CYS A O 1
ATOM 2096 N N . PRO A 1 277 ? -24.066 23.569 -6.428 1.00 48.25 277 PRO A N 1
ATOM 2097 C CA . PRO A 1 277 ? -25.326 22.952 -6.846 1.00 48.25 277 PRO A CA 1
ATOM 2098 C C . PRO A 1 277 ? -25.412 21.454 -6.495 1.00 48.25 277 PRO A C 1
ATOM 2100 O O . PRO A 1 277 ? -26.342 21.077 -5.786 1.00 48.25 277 PRO A O 1
ATOM 2103 N N . PHE A 1 278 ? -24.473 20.576 -6.895 1.00 49.66 278 PHE A N 1
ATOM 2104 C CA . PHE A 1 278 ? -24.638 19.118 -6.682 1.00 49.66 278 PHE A CA 1
ATOM 2105 C C . PHE A 1 278 ? -23.322 18.329 -6.522 1.00 49.66 278 PHE A C 1
ATOM 2107 O O . PHE A 1 278 ? -22.875 17.643 -7.436 1.00 49.66 278 PHE A O 1
ATOM 2114 N N . GLY A 1 279 ? -22.715 18.390 -5.334 1.00 56.88 279 GLY A N 1
ATOM 2115 C CA . GLY A 1 279 ? -21.775 17.362 -4.866 1.00 56.88 279 GLY A CA 1
ATOM 2116 C C . GLY A 1 279 ? -22.493 16.042 -4.552 1.00 56.88 279 GLY A C 1
ATOM 2117 O O . GLY A 1 279 ? -23.726 15.994 -4.513 1.00 56.88 279 GLY A O 1
ATOM 2118 N N . THR A 1 280 ? -21.736 14.968 -4.308 1.00 60.31 280 THR A N 1
ATOM 2119 C CA . THR A 1 280 ? -22.306 13.662 -3.945 1.00 60.31 280 THR A CA 1
ATOM 2120 C C . THR A 1 280 ? -23.090 13.781 -2.641 1.00 60.31 280 THR A C 1
ATOM 2122 O O . THR A 1 280 ? -22.575 14.275 -1.634 1.00 60.31 280 THR A O 1
ATOM 2125 N N . ARG A 1 281 ? -24.344 13.323 -2.670 1.00 67.94 281 ARG A N 1
ATOM 2126 C CA . ARG A 1 281 ? -25.218 13.225 -1.500 1.00 67.94 281 ARG A CA 1
ATOM 2127 C C . ARG A 1 281 ? -25.465 11.761 -1.207 1.00 67.94 281 ARG A C 1
ATOM 2129 O O . ARG A 1 281 ? -25.713 10.978 -2.122 1.00 67.94 281 ARG A O 1
ATOM 2136 N N . SER A 1 282 ? -25.443 11.411 0.063 1.00 72.56 282 SER A N 1
ATOM 2137 C CA . SER A 1 282 ? -25.910 10.110 0.515 1.00 72.56 282 SER A CA 1
ATOM 2138 C C . SER A 1 282 ? -26.743 10.271 1.774 1.00 72.56 282 SER A C 1
ATOM 2140 O O . SER A 1 282 ? -26.549 11.198 2.564 1.00 72.56 282 SER A O 1
ATOM 2142 N N . ILE A 1 283 ? -27.692 9.357 1.934 1.00 81.50 283 ILE A N 1
ATOM 2143 C CA . ILE A 1 283 ? -28.379 9.150 3.200 1.00 81.50 283 ILE A CA 1
ATOM 2144 C C . ILE A 1 283 ? -27.578 8.088 3.938 1.00 81.50 283 ILE A C 1
ATOM 2146 O O . ILE A 1 283 ? -27.343 6.997 3.414 1.00 81.50 283 ILE A O 1
ATOM 2150 N N . GLY A 1 284 ? -27.126 8.438 5.132 1.00 80.12 284 GLY A N 1
ATOM 2151 C CA . GLY A 1 284 ? -26.503 7.520 6.066 1.00 80.12 284 GLY A CA 1
ATOM 2152 C C . GLY A 1 284 ? -27.441 7.212 7.224 1.00 80.12 284 GLY A C 1
ATOM 2153 O O . GLY A 1 284 ? -28.362 7.973 7.529 1.00 80.12 284 GLY A O 1
ATOM 2154 N N . VAL A 1 285 ? -27.176 6.095 7.893 1.00 86.81 285 VAL A N 1
ATOM 2155 C CA . VAL A 1 285 ? -27.763 5.772 9.191 1.00 86.81 285 VAL A CA 1
ATOM 2156 C C . VAL A 1 285 ? -26.628 5.550 10.180 1.00 86.81 285 VAL A C 1
ATOM 2158 O O . VAL A 1 285 ? -25.748 4.719 9.955 1.00 86.81 285 VAL A O 1
ATOM 2161 N N . ALA A 1 286 ? -26.620 6.318 11.265 1.00 84.62 286 ALA A N 1
ATOM 2162 C CA . ALA A 1 286 ? -25.785 6.045 12.422 1.00 84.62 286 ALA A CA 1
ATOM 2163 C C . ALA A 1 286 ? -26.572 5.132 13.362 1.00 84.62 286 ALA A C 1
ATOM 2165 O O . ALA A 1 286 ? -27.717 5.427 13.706 1.00 84.62 286 ALA A O 1
ATOM 2166 N N . ARG A 1 287 ? -25.962 4.014 13.757 1.00 89.81 287 ARG A N 1
ATOM 2167 C CA . ARG A 1 287 ? -26.525 3.068 14.725 1.00 89.81 287 ARG A CA 1
ATOM 2168 C C . ARG A 1 287 ? -25.834 3.314 16.053 1.00 89.81 287 ARG A C 1
ATOM 2170 O O . ARG A 1 287 ? -24.618 3.172 16.144 1.00 89.81 287 ARG A O 1
ATOM 2177 N N . LEU A 1 288 ? -26.599 3.717 17.055 1.00 90.25 288 LEU A N 1
ATOM 2178 C CA . LEU A 1 288 ? -26.119 3.904 18.414 1.00 90.25 288 LEU A CA 1
ATOM 2179 C C . LEU A 1 288 ? -26.758 2.867 19.326 1.00 90.25 288 LEU A C 1
ATOM 2181 O O . LEU A 1 288 ? -27.898 2.455 19.121 1.00 90.25 288 LEU A O 1
ATOM 2185 N N . ARG A 1 289 ? -26.035 2.490 20.375 1.00 92.19 289 ARG A N 1
ATOM 2186 C CA . ARG A 1 289 ? -26.610 1.785 21.516 1.00 92.19 289 ARG A CA 1
ATOM 2187 C C . ARG A 1 289 ? -27.725 2.643 22.113 1.00 92.19 289 ARG A C 1
ATOM 2189 O O . ARG A 1 289 ? -27.529 3.844 22.321 1.00 92.19 289 ARG A O 1
ATOM 2196 N N . ARG A 1 290 ? -28.886 2.050 22.389 1.00 91.44 290 ARG A N 1
ATOM 2197 C CA . ARG A 1 290 ? -29.986 2.761 23.047 1.00 91.44 290 ARG A CA 1
ATOM 2198 C C . ARG A 1 290 ? -29.499 3.341 24.376 1.00 91.44 290 ARG A C 1
ATOM 2200 O O . ARG A 1 290 ? -28.825 2.649 25.132 1.00 91.44 290 ARG A O 1
ATOM 2207 N N . ASP A 1 291 ? -29.800 4.616 24.611 1.00 90.25 291 ASP A N 1
ATOM 2208 C CA . ASP A 1 291 ? -29.354 5.394 25.777 1.00 90.25 291 ASP A CA 1
ATOM 2209 C C . ASP A 1 291 ? -27.817 5.450 25.958 1.00 90.25 291 ASP A C 1
ATOM 2211 O O . ASP A 1 291 ? -27.324 5.741 27.043 1.00 90.25 291 ASP A O 1
ATOM 2215 N N . GLY A 1 292 ? -27.045 5.195 24.892 1.00 91.06 292 GLY A N 1
ATOM 2216 C CA . GLY A 1 292 ? -25.579 5.106 24.894 1.00 91.06 292 GLY A CA 1
ATOM 2217 C C . GLY A 1 292 ? -24.836 6.384 24.482 1.00 91.06 292 GLY A C 1
ATOM 2218 O O . GLY A 1 292 ? -23.749 6.302 23.917 1.00 91.06 292 GLY A O 1
ATOM 2219 N N . PHE A 1 293 ? -25.425 7.566 24.695 1.00 85.62 293 PHE A N 1
ATOM 2220 C CA . PHE A 1 293 ? -24.887 8.842 24.190 1.00 85.62 293 PHE A CA 1
ATOM 2221 C C . PHE A 1 293 ? -23.586 9.282 24.869 1.00 85.62 293 PHE A C 1
ATOM 2223 O O . PHE A 1 293 ? -22.697 9.827 24.219 1.00 85.62 293 PHE A O 1
ATOM 2230 N N . ALA A 1 294 ? -23.490 9.067 26.179 1.00 88.75 294 ALA A N 1
ATOM 2231 C CA . ALA A 1 294 ? -22.325 9.379 26.991 1.00 88.75 294 ALA A CA 1
ATOM 2232 C C . ALA A 1 294 ? -22.161 8.276 28.036 1.00 88.75 294 ALA A C 1
ATOM 2234 O O . ALA A 1 294 ? -23.147 7.827 28.616 1.00 88.75 294 ALA A O 1
ATOM 2235 N N . GLY A 1 295 ? -20.926 7.830 28.248 1.00 92.19 295 GLY A N 1
ATOM 2236 C CA . GLY A 1 295 ? -20.617 6.740 29.165 1.00 92.19 295 GLY A CA 1
ATOM 2237 C C . GLY A 1 295 ? -19.473 7.095 30.101 1.00 92.19 295 GLY A C 1
ATOM 2238 O O . GLY A 1 295 ? -18.623 7.929 29.785 1.00 92.19 295 GLY A O 1
ATOM 2239 N N . LEU A 1 296 ? -19.465 6.450 31.260 1.00 91.94 296 LEU A N 1
ATOM 2240 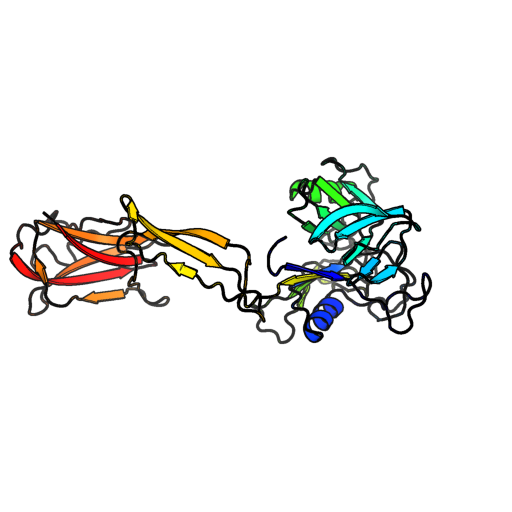C CA . LEU A 1 296 ? -18.427 6.562 32.275 1.00 91.94 296 LEU A CA 1
ATOM 2241 C C . LEU A 1 296 ? -17.599 5.280 32.298 1.00 91.94 296 LEU A C 1
ATOM 2243 O O . LEU A 1 296 ? -18.154 4.183 32.275 1.00 91.94 296 LEU A O 1
ATOM 2247 N N . GLN A 1 297 ? -16.281 5.430 32.383 1.00 92.56 297 GLN A N 1
ATOM 2248 C CA . GLN A 1 297 ? -15.323 4.331 32.503 1.00 92.56 297 GLN A CA 1
ATOM 2249 C C . GLN A 1 297 ? -14.220 4.700 33.497 1.00 92.56 297 GLN A C 1
ATOM 2251 O O . GLN A 1 297 ? -14.011 5.881 33.788 1.00 92.56 297 GLN A O 1
ATOM 2256 N N . ALA A 1 298 ? -13.506 3.695 34.003 1.00 91.06 298 ALA A N 1
ATOM 2257 C CA . ALA A 1 298 ? -12.286 3.930 34.768 1.00 91.06 298 ALA A CA 1
ATOM 2258 C C . ALA A 1 298 ? -11.217 4.622 33.894 1.00 91.06 298 ALA A C 1
ATOM 2260 O O . ALA A 1 298 ? -11.207 4.471 32.668 1.00 91.06 298 ALA A O 1
ATOM 2261 N N . ALA A 1 299 ? -10.321 5.391 34.521 1.00 86.31 299 ALA A N 1
ATOM 2262 C CA . ALA A 1 299 ? -9.141 5.910 33.831 1.00 86.31 299 ALA A CA 1
ATOM 2263 C C . ALA A 1 299 ? -8.259 4.744 33.347 1.00 86.31 299 ALA A C 1
ATOM 2265 O O . ALA A 1 299 ? -8.271 3.672 33.946 1.00 86.31 299 ALA A O 1
ATOM 2266 N N . ALA A 1 300 ? -7.511 4.946 32.259 1.00 80.81 300 ALA A N 1
ATOM 2267 C CA . ALA A 1 300 ? -6.781 3.868 31.585 1.00 80.81 300 ALA A CA 1
ATOM 2268 C C . ALA A 1 300 ? -5.728 3.175 32.473 1.00 80.81 300 ALA A C 1
ATOM 2270 O O . ALA A 1 300 ? -5.427 2.005 32.266 1.00 80.81 300 ALA A O 1
ATOM 2271 N N . ASP A 1 301 ? -5.185 3.894 33.452 1.00 84.94 301 ASP A N 1
ATOM 2272 C CA . ASP A 1 301 ? -4.190 3.450 34.428 1.00 84.94 301 ASP A CA 1
ATOM 2273 C C . ASP A 1 301 ? -4.791 3.111 35.806 1.00 84.94 301 ASP A C 1
ATOM 2275 O O . ASP A 1 301 ? -4.076 2.673 36.709 1.00 84.94 301 ASP A O 1
ATOM 2279 N N . ALA A 1 302 ? -6.101 3.295 35.988 1.00 85.56 302 ALA A N 1
ATOM 2280 C CA . ALA A 1 302 ? -6.769 3.022 37.251 1.00 85.56 302 ALA A CA 1
ATOM 2281 C C . ALA A 1 302 ? -7.174 1.548 37.368 1.00 85.56 302 ALA A C 1
ATOM 2283 O O . ALA A 1 302 ? -7.781 0.968 36.470 1.00 85.56 302 ALA A O 1
ATOM 2284 N N . VAL A 1 303 ? -6.911 0.961 38.538 1.00 88.12 303 VAL A N 1
ATOM 2285 C CA . VAL A 1 303 ? -7.344 -0.407 38.875 1.00 88.12 303 VAL A CA 1
ATOM 2286 C C . VAL A 1 303 ? -8.872 -0.498 38.982 1.00 88.12 303 VAL A C 1
ATOM 2288 O O . VAL A 1 303 ? -9.473 -1.500 38.593 1.00 88.12 303 VAL A O 1
ATOM 2291 N N . GLU A 1 304 ? -9.513 0.551 39.502 1.00 93.12 304 GLU A N 1
ATOM 2292 C CA . GLU A 1 304 ? -10.968 0.674 39.555 1.00 93.12 304 GLU A CA 1
ATOM 2293 C C . GLU A 1 304 ? -11.422 2.133 39.406 1.00 93.12 304 GLU A C 1
ATOM 2295 O O . GLU A 1 304 ? -10.718 3.069 39.786 1.00 93.12 304 GLU A O 1
ATOM 2300 N N . GLY A 1 305 ? -12.624 2.321 38.861 1.00 93.75 305 GLY A N 1
ATOM 2301 C CA . GLY A 1 305 ? -13.339 3.594 38.821 1.00 93.75 305 GLY A CA 1
ATOM 2302 C C . GLY A 1 305 ? -14.538 3.566 39.765 1.00 93.75 305 GLY A C 1
ATOM 2303 O O . GLY A 1 305 ? -15.231 2.554 39.856 1.00 93.75 305 GLY A O 1
ATOM 2304 N N . ARG A 1 306 ? -14.811 4.674 40.463 1.00 94.50 306 ARG A N 1
ATOM 2305 C CA . ARG A 1 306 ? -15.956 4.790 41.379 1.00 94.50 306 ARG A CA 1
ATOM 2306 C C . ARG A 1 306 ? -16.855 5.959 41.013 1.00 94.50 306 ARG A C 1
ATOM 2308 O O . ARG A 1 306 ? -16.375 7.045 40.701 1.00 94.50 306 ARG A O 1
ATOM 2315 N N . LEU A 1 307 ? -18.161 5.736 41.112 1.00 93.81 307 LEU A N 1
ATOM 2316 C CA . LEU A 1 307 ? -19.191 6.753 40.917 1.00 93.81 307 LEU A CA 1
ATOM 2317 C C . LEU A 1 307 ? -20.238 6.631 42.018 1.00 93.81 307 LEU A C 1
ATOM 2319 O O . LEU A 1 307 ? -20.645 5.524 42.353 1.00 93.81 307 LEU A O 1
ATOM 2323 N N . ILE A 1 308 ? -20.717 7.758 42.539 1.00 95.94 308 ILE A N 1
ATOM 2324 C CA . ILE A 1 308 ? -21.877 7.800 43.432 1.00 95.94 308 ILE A CA 1
ATOM 2325 C C . ILE A 1 308 ? -22.861 8.820 42.871 1.00 95.94 308 ILE A C 1
ATOM 2327 O O . ILE A 1 308 ? -22.489 9.960 42.582 1.00 95.94 308 ILE A O 1
ATOM 2331 N N . THR A 1 309 ? -24.120 8.425 42.708 1.00 95.38 309 THR A N 1
ATOM 2332 C CA . THR A 1 309 ? -25.162 9.340 42.237 1.00 95.38 309 THR A CA 1
ATOM 2333 C C . THR A 1 309 ? -25.518 10.387 43.301 1.00 95.38 309 THR A C 1
ATOM 2335 O O . THR A 1 309 ? -25.247 10.255 44.502 1.00 95.38 309 THR A O 1
ATOM 2338 N N . LYS A 1 310 ? -26.229 11.436 42.875 1.00 94.62 310 LYS A N 1
ATOM 2339 C CA . LYS A 1 310 ? -27.088 12.186 43.804 1.00 94.62 310 LYS A CA 1
ATOM 2340 C C . LYS A 1 310 ? -28.150 11.238 44.396 1.00 94.62 310 LYS A C 1
ATOM 2342 O O . LYS A 1 310 ? -28.380 10.180 43.808 1.00 94.62 310 LYS A O 1
ATOM 2347 N N . PRO A 1 311 ? -28.778 11.567 45.536 1.00 95.56 311 PRO A N 1
ATOM 2348 C CA . PRO A 1 311 ? -29.882 10.766 46.053 1.00 95.56 311 PRO A CA 1
ATOM 2349 C C . PRO A 1 311 ? -31.001 10.649 45.008 1.00 95.56 311 PRO A C 1
ATOM 2351 O O . PRO A 1 311 ? -31.368 11.643 44.380 1.00 95.56 311 PRO A O 1
ATOM 2354 N N . LEU A 1 312 ? -31.497 9.432 44.803 1.00 95.31 312 LEU A N 1
ATOM 2355 C CA . LEU A 1 312 ? -32.553 9.072 43.861 1.00 95.31 312 LEU A CA 1
ATOM 2356 C C . LEU A 1 312 ? -33.662 8.346 44.621 1.00 95.31 312 LEU A C 1
ATOM 2358 O O . LEU A 1 312 ? -33.389 7.568 45.535 1.00 95.31 312 LEU A O 1
ATOM 2362 N N . GLN A 1 313 ? -34.909 8.566 44.221 1.00 96.12 313 GLN A N 1
ATOM 2363 C CA . GLN A 1 313 ? -36.020 7.763 44.715 1.00 96.12 313 GLN A CA 1
ATOM 2364 C C . GLN A 1 313 ? -36.035 6.414 43.986 1.00 96.12 313 GLN A C 1
ATOM 2366 O O . GLN A 1 313 ? -36.003 6.374 42.754 1.00 96.12 313 GLN A O 1
ATOM 2371 N N . ILE A 1 314 ? -36.102 5.313 44.735 1.00 95.50 314 ILE A N 1
ATOM 2372 C CA . ILE A 1 314 ? -36.221 3.964 44.168 1.00 95.50 314 ILE A CA 1
ATOM 2373 C C . ILE A 1 314 ? -37.655 3.782 43.660 1.00 95.50 314 ILE A C 1
ATOM 2375 O O . ILE A 1 314 ? -38.581 3.545 44.440 1.00 95.50 314 ILE A O 1
ATOM 2379 N N . ALA A 1 315 ? -37.835 3.948 42.349 1.00 93.12 315 ALA A N 1
ATOM 2380 C CA . ALA A 1 315 ? -39.141 4.082 41.699 1.00 93.12 315 ALA A CA 1
ATOM 2381 C C . ALA A 1 315 ? -39.677 2.789 41.049 1.00 93.12 315 ALA A C 1
ATOM 2383 O O . ALA A 1 315 ? -40.622 2.853 40.272 1.00 93.12 315 ALA A O 1
ATOM 2384 N N . GLY A 1 316 ? -39.105 1.628 41.365 1.00 93.56 316 GLY A N 1
ATOM 2385 C CA . GLY A 1 316 ? -39.518 0.335 40.817 1.00 93.56 316 GLY A CA 1
ATOM 2386 C C . GLY A 1 316 ? -38.916 -0.820 41.605 1.00 93.56 316 GLY A C 1
ATOM 2387 O O . GLY A 1 316 ? -38.148 -0.597 42.544 1.00 93.56 316 GLY A O 1
ATOM 2388 N N . ASP A 1 317 ? -39.263 -2.040 41.215 1.00 96.25 317 ASP A N 1
ATOM 2389 C CA . ASP A 1 317 ? -38.803 -3.251 41.892 1.00 96.25 317 ASP A CA 1
ATOM 2390 C C . ASP A 1 317 ? -37.409 -3.667 41.415 1.00 96.25 317 ASP A C 1
ATOM 2392 O O . ASP A 1 317 ? -36.685 -4.327 42.146 1.00 96.25 317 ASP A O 1
ATOM 2396 N N . ARG A 1 318 ? -36.973 -3.233 40.226 1.00 96.50 318 ARG A N 1
ATOM 2397 C CA . ARG A 1 318 ? -35.680 -3.584 39.619 1.00 96.50 318 ARG A CA 1
ATOM 2398 C C . ARG A 1 318 ? -34.827 -2.351 39.359 1.00 96.50 318 ARG A C 1
ATOM 2400 O O . ARG A 1 318 ? -35.335 -1.313 38.946 1.00 96.50 318 ARG A O 1
ATOM 2407 N N . LEU A 1 319 ? -33.511 -2.495 39.519 1.00 96.81 319 LEU A N 1
ATOM 2408 C CA . LEU A 1 319 ? -32.519 -1.520 39.062 1.00 96.81 319 LEU A CA 1
ATOM 2409 C C . LEU A 1 319 ? -31.704 -2.135 37.920 1.00 96.81 319 LEU A C 1
ATOM 2411 O O . LEU A 1 319 ? -31.104 -3.202 38.064 1.00 96.81 319 LEU A O 1
ATOM 2415 N N . LEU A 1 320 ? -31.724 -1.461 36.775 1.00 97.12 320 LEU A N 1
ATOM 2416 C CA . LEU A 1 320 ? -31.094 -1.887 35.533 1.00 97.12 320 LEU A CA 1
ATOM 2417 C C . LEU A 1 320 ? -29.921 -0.963 35.208 1.00 97.12 320 LEU A C 1
ATOM 2419 O O . LEU A 1 320 ? -30.037 0.255 35.355 1.00 97.12 320 LEU A O 1
ATOM 2423 N N . LEU A 1 321 ? -28.823 -1.532 34.715 1.00 96.88 321 LEU A N 1
ATOM 2424 C CA . LEU A 1 321 ? -27.709 -0.786 34.140 1.00 96.88 321 LEU A CA 1
ATOM 2425 C C . LEU A 1 321 ? -27.592 -1.028 32.640 1.00 96.88 321 LEU A C 1
ATOM 2427 O O . LEU A 1 321 ? -27.740 -2.146 32.153 1.00 96.88 321 LEU A O 1
ATOM 2431 N N . ASN A 1 322 ? -27.245 0.030 31.922 1.00 96.88 322 ASN A N 1
ATOM 2432 C CA . ASN A 1 322 ? -26.802 -0.044 30.545 1.00 96.88 322 ASN A CA 1
ATOM 2433 C C . ASN A 1 322 ? -25.266 -0.111 30.522 1.00 96.88 322 ASN A C 1
ATOM 2435 O O . ASN A 1 322 ? -24.603 0.894 30.795 1.00 96.88 322 ASN A O 1
ATOM 2439 N N . VAL A 1 323 ? -24.715 -1.298 30.246 1.00 95.88 323 VAL A N 1
ATOM 2440 C CA . VAL A 1 323 ? -23.283 -1.613 30.394 1.00 95.88 323 VAL A CA 1
ATOM 2441 C C . VAL A 1 323 ? -22.714 -2.193 29.103 1.00 95.88 323 VAL A C 1
ATOM 2443 O O . VAL A 1 323 ? -23.273 -3.146 28.565 1.00 95.88 323 VAL A O 1
ATOM 2446 N N . GLU A 1 324 ? -21.585 -1.661 28.642 1.00 95.19 324 GLU A N 1
ATOM 2447 C CA . GLU A 1 324 ? -20.778 -2.221 27.549 1.00 95.19 324 GLU A CA 1
ATOM 2448 C C . GLU A 1 324 ? -19.467 -2.786 28.100 1.00 95.19 324 GLU A C 1
ATOM 2450 O O . GLU A 1 324 ? -18.767 -2.133 28.880 1.00 95.19 324 GLU A O 1
ATOM 2455 N N . GLN A 1 325 ? -19.131 -4.001 27.668 1.00 91.56 325 GLN A N 1
ATOM 2456 C CA . GLN A 1 325 ? -17.899 -4.698 28.033 1.00 91.56 325 GLN A CA 1
ATOM 2457 C C . GLN A 1 325 ? -16.950 -4.689 26.838 1.00 91.56 325 GLN A C 1
ATOM 2459 O O . GLN A 1 325 ? -17.151 -5.431 25.875 1.00 91.56 325 GLN A O 1
ATOM 2464 N N . ARG A 1 326 ? -15.895 -3.871 26.880 1.00 85.06 326 ARG A N 1
ATOM 2465 C CA . ARG A 1 326 ? -14.858 -3.879 25.839 1.00 85.06 326 ARG A CA 1
ATOM 2466 C C . ARG A 1 326 ? -13.744 -4.837 26.249 1.00 85.06 326 ARG A C 1
ATOM 2468 O O . ARG A 1 326 ? -13.314 -4.838 27.390 1.00 85.06 326 ARG A O 1
ATOM 2475 N N . GLY A 1 327 ? -13.272 -5.686 25.340 1.00 74.12 327 GLY A N 1
ATOM 2476 C CA . GLY A 1 327 ? -12.091 -6.526 25.597 1.00 74.12 327 GLY A CA 1
ATOM 2477 C C . GLY A 1 327 ? -12.263 -7.690 26.589 1.00 74.12 327 GLY A C 1
ATOM 2478 O O . GLY A 1 327 ? -11.274 -8.336 26.903 1.00 74.12 327 GLY A O 1
ATOM 2479 N N . GLY A 1 328 ? -13.482 -8.000 27.050 1.00 66.56 328 GLY A N 1
ATOM 2480 C CA . GLY A 1 328 ? -13.819 -9.291 27.677 1.00 66.56 328 GLY A CA 1
ATOM 2481 C C . GLY A 1 328 ? -13.475 -9.497 29.163 1.00 66.56 328 GLY A C 1
ATOM 2482 O O . GLY A 1 328 ? -13.879 -10.518 29.710 1.00 66.56 328 GLY A O 1
ATOM 2483 N N . GLU A 1 329 ? -12.802 -8.556 29.835 1.00 81.25 329 GLU A N 1
ATOM 2484 C CA . GLU A 1 329 ? -12.340 -8.716 31.236 1.00 81.25 329 GLU A CA 1
ATOM 2485 C C . GLU A 1 329 ? -12.860 -7.629 32.205 1.00 81.25 329 GLU A C 1
ATOM 2487 O O . GLU A 1 329 ? -12.262 -7.342 33.243 1.00 81.25 329 GLU A O 1
ATOM 2492 N N . GLY A 1 330 ? -13.982 -6.987 31.875 1.00 90.94 330 GLY A N 1
ATOM 2493 C CA . GLY A 1 330 ? -14.579 -5.932 32.692 1.00 90.94 330 GLY A CA 1
ATOM 2494 C C . GLY A 1 330 ? -15.611 -6.426 33.713 1.00 90.94 330 GLY A C 1
ATOM 2495 O O . GLY A 1 330 ? -16.193 -7.507 33.596 1.00 90.94 330 GLY A O 1
ATOM 2496 N N . SER A 1 331 ? -15.851 -5.622 34.751 1.00 94.88 331 SER A N 1
ATOM 2497 C CA . SER A 1 331 ? -16.962 -5.849 35.680 1.00 94.88 331 SER A CA 1
ATOM 2498 C C . SER A 1 331 ? -17.499 -4.553 36.282 1.00 94.88 331 SER A C 1
ATOM 2500 O O . SER A 1 331 ? -16.759 -3.587 36.479 1.00 94.88 331 SER A O 1
ATOM 2502 N N . VAL A 1 332 ? -18.793 -4.557 36.613 1.00 96.94 332 VAL A N 1
ATOM 2503 C CA . VAL A 1 332 ? -19.425 -3.527 37.449 1.00 96.94 332 VAL A CA 1
ATOM 2504 C C . VAL A 1 332 ? -20.062 -4.176 38.665 1.00 96.94 332 VAL A C 1
ATOM 2506 O O . VAL A 1 332 ? -20.881 -5.086 38.531 1.00 96.94 332 VAL A O 1
ATOM 2509 N N . ASN A 1 333 ? -19.730 -3.666 39.845 1.00 97.44 333 ASN A N 1
ATOM 2510 C CA . ASN A 1 333 ? -20.470 -3.919 41.074 1.00 97.44 333 ASN A CA 1
ATOM 2511 C C . ASN A 1 333 ? -21.224 -2.659 41.489 1.00 97.44 333 ASN A C 1
ATOM 2513 O O . ASN A 1 333 ? -20.773 -1.541 41.230 1.00 97.44 333 ASN A O 1
ATOM 2517 N N . VAL A 1 334 ? -22.353 -2.848 42.164 1.00 97.81 334 VAL A N 1
ATOM 2518 C CA . VAL A 1 334 ? -23.206 -1.754 42.629 1.00 97.81 334 VAL A CA 1
ATOM 2519 C C . VAL A 1 334 ? -23.626 -1.975 44.070 1.00 97.81 334 VAL A C 1
ATOM 2521 O O . VAL A 1 334 ? -24.051 -3.072 44.434 1.00 97.81 334 VAL A O 1
ATOM 2524 N N . ALA A 1 335 ? -23.561 -0.905 44.852 1.00 98.00 335 ALA A N 1
ATOM 2525 C CA . ALA A 1 335 ? -24.151 -0.813 46.173 1.00 98.00 335 ALA A CA 1
ATOM 2526 C C . ALA A 1 335 ? -25.221 0.285 46.214 1.00 98.00 335 ALA A C 1
ATOM 2528 O O . ALA A 1 335 ? -25.132 1.289 45.500 1.00 98.00 335 ALA A O 1
ATOM 2529 N N . LEU A 1 336 ? -26.223 0.111 47.072 1.00 97.81 336 LEU A N 1
ATOM 2530 C CA . LEU A 1 336 ? -27.160 1.170 47.435 1.00 97.81 336 LEU A CA 1
ATOM 2531 C C . LEU A 1 336 ? -26.741 1.773 48.769 1.00 97.81 336 LEU A C 1
ATOM 2533 O O . LEU A 1 336 ? -26.504 1.041 49.726 1.00 97.81 336 LEU A O 1
ATOM 2537 N N . LEU A 1 337 ? -26.675 3.099 48.833 1.00 97.94 337 LEU A N 1
ATOM 2538 C CA . LEU A 1 337 ? -26.326 3.837 50.043 1.00 97.94 337 LEU A CA 1
ATOM 2539 C C . LEU A 1 337 ? -27.529 4.634 50.552 1.00 97.94 337 LEU A C 1
ATOM 2541 O O . LEU A 1 337 ? -28.318 5.143 49.752 1.00 97.94 337 LEU A O 1
ATOM 2545 N N . ASP A 1 338 ? -27.647 4.787 51.866 1.00 95.12 338 ASP A N 1
ATOM 2546 C CA . ASP A 1 338 ? -28.573 5.737 52.481 1.00 95.12 338 ASP A CA 1
ATOM 2547 C C . ASP A 1 338 ? -28.144 7.203 52.237 1.00 95.12 338 ASP A C 1
ATOM 2549 O O . ASP A 1 338 ? -27.168 7.505 51.539 1.00 95.12 338 ASP A O 1
ATOM 2553 N N . GLU A 1 339 ? -28.901 8.152 52.789 1.00 89.81 339 GLU A N 1
ATOM 2554 C CA . GLU A 1 339 ? -28.606 9.581 52.637 1.00 89.81 339 GLU A CA 1
ATOM 2555 C C . GLU A 1 339 ? -27.296 9.999 53.321 1.00 89.81 339 GLU A C 1
ATOM 2557 O O . GLU A 1 339 ? -26.658 10.962 52.885 1.00 89.81 339 GLU A O 1
ATOM 2562 N N . GLN A 1 340 ? -26.881 9.253 54.347 1.00 91.75 340 GLN A N 1
ATOM 2563 C CA . GLN A 1 340 ? -25.650 9.440 55.110 1.00 91.75 340 GLN A CA 1
ATOM 2564 C C . GLN A 1 340 ? -24.438 8.763 54.442 1.00 91.75 340 GLN A C 1
ATOM 2566 O O . GLN A 1 340 ? -23.304 9.025 54.838 1.00 91.75 340 GLN A O 1
ATOM 2571 N N . GLY A 1 341 ? -24.658 7.955 53.400 1.00 92.81 341 GLY A N 1
ATOM 2572 C CA . GLY A 1 341 ? -23.621 7.242 52.658 1.00 92.81 341 GLY A CA 1
ATOM 2573 C C . GLY A 1 341 ? -23.310 5.837 53.179 1.00 92.81 341 GLY A C 1
ATOM 2574 O O . GLY A 1 341 ? -22.344 5.240 52.709 1.00 92.81 341 GLY A O 1
ATOM 2575 N N . ASN A 1 342 ? -24.102 5.291 54.106 1.00 96.31 342 ASN A N 1
ATOM 2576 C CA . ASN A 1 342 ? -23.934 3.918 54.583 1.00 96.31 342 ASN A CA 1
ATOM 2577 C C . ASN A 1 342 ? -24.610 2.928 53.633 1.00 96.31 342 ASN A C 1
ATOM 2579 O O . ASN A 1 342 ? -25.697 3.195 53.121 1.00 96.31 342 ASN A O 1
ATOM 2583 N N . GLU A 1 343 ? -23.996 1.763 53.426 1.00 97.12 343 GLU A N 1
ATOM 2584 C CA . GLU A 1 343 ? -24.570 0.704 52.593 1.00 97.12 343 GLU A CA 1
ATOM 2585 C C . GLU A 1 343 ? -25.888 0.181 53.183 1.00 97.12 343 GLU A C 1
ATOM 2587 O O . GLU A 1 343 ? -25.991 -0.125 54.374 1.00 97.12 343 GLU A O 1
ATOM 2592 N N . LEU A 1 344 ? -26.914 0.068 52.338 1.00 95.25 344 LEU A N 1
ATOM 2593 C CA . LEU A 1 344 ? -28.186 -0.525 52.721 1.00 95.25 344 LEU A CA 1
ATOM 2594 C C . LEU A 1 344 ? -28.000 -2.035 52.944 1.00 95.25 344 LEU A C 1
ATOM 2596 O O . LEU A 1 344 ? -27.439 -2.707 52.072 1.00 95.25 344 LEU A O 1
ATOM 2600 N N . PRO A 1 345 ? -28.508 -2.602 54.058 1.00 94.19 345 PRO A N 1
ATOM 2601 C CA . PRO A 1 345 ? -28.351 -4.024 54.352 1.00 94.19 345 PRO A CA 1
ATOM 2602 C C . PRO A 1 345 ? -28.782 -4.926 53.188 1.00 94.19 345 PRO A C 1
ATOM 2604 O O . PRO A 1 345 ? -29.882 -4.781 52.646 1.00 94.19 345 PRO A O 1
ATOM 2607 N N . GLY A 1 346 ? -27.906 -5.853 52.790 1.00 93.88 346 GLY A N 1
ATOM 2608 C CA . GLY A 1 346 ? -28.158 -6.802 51.704 1.00 93.88 346 GLY A CA 1
ATOM 2609 C C . GLY A 1 346 ? -28.076 -6.222 50.288 1.00 93.88 346 GLY A C 1
ATOM 2610 O O . GLY A 1 346 ? -28.255 -6.982 49.340 1.00 93.88 346 GLY A O 1
ATOM 2611 N N . HIS A 1 347 ? -27.787 -4.924 50.151 1.00 96.94 347 HIS A N 1
ATOM 2612 C CA . HIS A 1 347 ? -27.578 -4.221 48.880 1.00 96.94 347 HIS A CA 1
ATOM 2613 C C . HIS A 1 347 ? -26.194 -3.547 48.825 1.00 96.94 347 HIS A C 1
ATOM 2615 O O . HIS A 1 347 ? -25.998 -2.582 48.084 1.00 96.94 347 HIS A O 1
ATOM 2621 N N . GLY A 1 348 ? -25.247 -4.027 49.634 1.00 97.06 348 GLY A N 1
ATOM 2622 C CA . GLY A 1 348 ? -23.877 -3.533 49.719 1.00 97.06 348 GLY A CA 1
ATOM 2623 C C . GLY A 1 348 ? -22.945 -4.062 48.626 1.00 97.06 348 GLY A C 1
ATOM 2624 O O . GLY A 1 348 ? -23.318 -4.908 47.804 1.00 97.06 348 GLY A O 1
ATOM 2625 N N . PHE A 1 349 ? -21.698 -3.580 48.608 1.00 97.44 349 PHE A N 1
ATOM 2626 C CA . PHE A 1 349 ? -20.698 -4.025 47.627 1.00 97.44 349 PHE A CA 1
ATOM 2627 C C . PHE A 1 349 ? -20.262 -5.476 47.863 1.00 97.44 349 PHE A C 1
ATOM 2629 O O . PHE A 1 349 ? -20.006 -6.194 46.896 1.00 97.44 349 PHE A O 1
ATOM 2636 N N . ALA A 1 350 ? -20.190 -5.923 49.121 1.00 95.69 350 ALA A N 1
ATOM 2637 C CA . ALA A 1 350 ? -19.782 -7.288 49.466 1.00 95.69 350 ALA A CA 1
ATOM 2638 C C . ALA A 1 350 ? -20.814 -8.342 49.017 1.00 95.69 350 ALA A C 1
ATOM 2640 O O . ALA A 1 350 ? -20.476 -9.504 48.742 1.00 95.69 350 ALA A O 1
ATOM 2641 N N . GLU A 1 351 ? -22.075 -7.933 48.925 1.00 96.31 351 GLU A N 1
ATOM 2642 C CA . GLU A 1 351 ? -23.199 -8.734 48.469 1.00 96.31 351 GLU A CA 1
ATOM 2643 C C . GLU A 1 351 ? -23.444 -8.594 46.966 1.00 96.31 351 GLU A C 1
ATOM 2645 O O . GLU A 1 351 ? -24.088 -9.468 46.395 1.00 96.31 351 GLU A O 1
ATOM 2650 N N . SER A 1 352 ? -22.928 -7.552 46.314 1.00 97.50 352 SER A N 1
ATOM 2651 C CA . SER A 1 352 ? -23.152 -7.281 44.891 1.00 97.50 352 SER A CA 1
ATOM 2652 C C . SER A 1 352 ? -22.610 -8.399 43.995 1.00 97.50 352 SER A C 1
ATOM 2654 O O . SER A 1 352 ? -21.432 -8.758 44.065 1.00 97.50 352 SER A O 1
ATOM 2656 N N . LEU A 1 353 ? -23.455 -8.934 43.111 1.00 97.38 353 LEU A N 1
ATOM 2657 C CA . LEU A 1 353 ? -23.023 -9.844 42.052 1.00 97.38 353 LEU A CA 1
ATOM 2658 C C . LEU A 1 353 ? -22.523 -9.020 40.854 1.00 97.38 353 LEU A C 1
ATOM 2660 O O . LEU A 1 353 ? -23.234 -8.117 40.407 1.00 97.38 353 LEU A O 1
ATOM 2664 N N . PRO A 1 354 ? -21.315 -9.292 40.329 1.00 96.56 354 PRO A N 1
ATOM 2665 C CA . PRO A 1 354 ? -20.735 -8.478 39.268 1.00 96.56 354 PRO A CA 1
ATOM 2666 C C . PRO A 1 354 ? -21.489 -8.652 37.946 1.00 96.56 354 PRO A C 1
ATOM 2668 O O . PRO A 1 354 ? -21.785 -9.772 37.527 1.00 96.56 354 PRO A O 1
ATOM 2671 N N . ILE A 1 355 ? -21.728 -7.542 37.249 1.00 96.06 355 ILE A N 1
ATOM 2672 C CA . ILE A 1 355 ? -22.150 -7.552 35.845 1.00 96.06 355 ILE A CA 1
ATOM 2673 C C . ILE A 1 355 ? -20.894 -7.629 34.981 1.00 96.06 355 ILE A C 1
ATOM 2675 O O . ILE A 1 355 ? -20.104 -6.686 34.955 1.00 96.06 355 ILE A O 1
ATOM 2679 N N . THR A 1 356 ? -20.727 -8.743 34.272 1.00 94.69 356 THR A N 1
ATOM 2680 C CA . THR A 1 356 ? -19.568 -9.033 33.402 1.00 94.69 356 THR A CA 1
ATOM 2681 C C . THR A 1 356 ? -19.938 -9.160 31.925 1.00 94.69 356 THR A C 1
ATOM 2683 O O . THR A 1 356 ? -19.091 -9.466 31.093 1.00 94.69 356 THR A O 1
ATOM 2686 N N . THR A 1 357 ? -21.209 -8.949 31.579 1.00 92.38 357 THR A N 1
ATOM 2687 C CA . THR A 1 357 ? -21.718 -9.065 30.206 1.00 92.38 357 THR A CA 1
ATOM 2688 C C . THR A 1 357 ? -22.183 -7.714 29.685 1.00 92.38 357 THR A C 1
ATOM 2690 O O . THR A 1 357 ? -22.570 -6.834 30.457 1.00 92.38 357 THR A O 1
ATOM 2693 N N . ASP A 1 358 ? -22.107 -7.544 28.367 1.00 94.50 358 ASP A N 1
ATOM 2694 C CA . ASP A 1 358 ? -22.701 -6.402 27.683 1.00 94.50 358 ASP A CA 1
ATOM 2695 C C . ASP A 1 358 ? -24.229 -6.561 27.665 1.00 94.50 358 ASP A C 1
ATOM 2697 O O . ASP A 1 358 ? -24.743 -7.582 27.202 1.00 94.50 358 ASP A O 1
ATOM 2701 N N . ALA A 1 359 ? -24.952 -5.557 28.167 1.00 94.12 359 ALA A N 1
ATOM 2702 C CA . ALA A 1 359 ? -26.402 -5.487 28.033 1.00 94.12 359 ALA A CA 1
ATOM 2703 C C . ALA A 1 359 ? -26.929 -4.054 28.174 1.00 94.12 359 ALA A C 1
ATOM 2705 O O . ALA A 1 359 ? -26.459 -3.270 29.003 1.00 94.12 359 ALA A O 1
ATOM 2706 N N . VAL A 1 360 ? -27.946 -3.701 27.380 1.00 96.00 360 VAL A N 1
ATOM 2707 C CA . VAL A 1 360 ? -28.631 -2.394 27.483 1.00 96.00 360 VAL A CA 1
ATOM 2708 C C . VAL A 1 360 ? -29.488 -2.316 28.751 1.00 96.00 360 VAL A C 1
ATOM 2710 O O . VAL A 1 360 ? -29.754 -1.232 29.264 1.00 96.00 360 VAL A O 1
ATOM 2713 N N . ARG A 1 361 ? -29.904 -3.473 29.280 1.00 95.19 361 ARG A N 1
ATOM 2714 C CA . ARG A 1 361 ? -30.740 -3.614 30.480 1.00 95.19 361 ARG A CA 1
ATOM 2715 C C . ARG A 1 361 ? -30.222 -4.743 31.380 1.00 95.19 361 ARG A C 1
ATOM 2717 O O . ARG A 1 361 ? -30.911 -5.740 31.580 1.00 95.19 361 ARG A O 1
ATOM 2724 N N . ALA A 1 362 ? -29.001 -4.615 31.893 1.00 95.94 362 ALA A N 1
ATOM 2725 C CA . ALA A 1 362 ? -28.420 -5.566 32.839 1.00 95.94 362 ALA A CA 1
ATOM 2726 C C . ALA A 1 362 ? -29.104 -5.444 34.216 1.00 95.94 362 ALA A C 1
ATOM 2728 O O . ALA A 1 362 ? -29.009 -4.381 34.833 1.00 95.94 362 ALA A O 1
ATOM 2729 N N . PRO A 1 363 ? -29.785 -6.485 34.727 1.00 95.69 363 PRO A N 1
ATOM 2730 C CA . PRO A 1 363 ? -30.385 -6.430 36.052 1.00 95.69 363 PRO A CA 1
ATOM 2731 C C . PRO A 1 363 ? -29.317 -6.543 37.137 1.00 95.69 363 PRO A C 1
ATOM 2733 O O . PRO A 1 363 ? -28.468 -7.436 37.094 1.00 95.69 363 PRO A O 1
ATOM 2736 N N . LEU A 1 364 ? -29.393 -5.670 38.138 1.00 95.44 364 LEU A N 1
ATOM 2737 C CA . LEU A 1 364 ? -28.567 -5.797 39.330 1.00 95.44 364 LEU A CA 1
ATOM 2738 C C . LEU A 1 364 ? -29.092 -6.882 40.252 1.00 95.44 364 LEU A C 1
ATOM 2740 O O . LEU A 1 364 ? -30.298 -7.061 40.406 1.00 95.44 364 LEU A O 1
ATOM 2744 N N . ARG A 1 365 ? -28.152 -7.598 40.864 1.00 96.25 365 ARG A N 1
ATOM 2745 C CA . ARG A 1 365 ? -28.428 -8.657 41.825 1.00 96.25 365 ARG A CA 1
ATOM 2746 C C . ARG A 1 365 ? -27.405 -8.611 42.944 1.00 96.25 365 ARG A C 1
ATOM 2748 O O . ARG A 1 365 ? -26.231 -8.317 42.721 1.00 96.25 365 ARG A O 1
ATOM 2755 N N . TRP A 1 366 ? -27.855 -8.985 44.125 1.00 97.62 366 TRP A N 1
ATOM 2756 C CA . TRP A 1 366 ? -27.038 -9.213 45.301 1.00 97.62 366 TRP A CA 1
ATOM 2757 C C . TRP A 1 366 ? -27.193 -10.671 45.740 1.00 97.62 366 TRP A C 1
ATOM 2759 O O . TRP A 1 366 ? -28.142 -11.359 45.367 1.00 97.62 366 TRP A O 1
ATOM 2769 N N . LYS A 1 367 ? -26.255 -11.175 46.540 1.00 96.06 367 LYS A N 1
ATOM 2770 C CA . LYS A 1 367 ? -26.260 -12.563 47.032 1.00 96.06 367 LYS A CA 1
ATOM 2771 C C . LYS A 1 367 ? -27.562 -12.926 47.752 1.00 96.06 367 LYS A C 1
ATOM 2773 O O . LYS A 1 367 ? -27.992 -14.071 47.673 1.00 96.06 367 LYS A O 1
ATOM 2778 N N . THR A 1 368 ? -28.160 -11.966 48.458 1.00 91.19 368 THR A N 1
ATOM 2779 C CA . THR A 1 368 ? -29.365 -12.158 49.280 1.00 91.19 368 THR A CA 1
ATOM 2780 C C . THR A 1 368 ? -30.625 -11.514 48.699 1.00 91.19 368 THR A C 1
ATOM 2782 O O . THR A 1 368 ? -31.712 -11.822 49.176 1.00 91.19 368 THR A O 1
ATOM 2785 N N . HIS A 1 369 ? -30.503 -10.668 47.668 1.00 93.62 369 HIS A N 1
ATOM 2786 C CA . HIS A 1 369 ? -31.621 -9.958 47.038 1.00 93.62 369 HIS A CA 1
ATOM 2787 C C . HIS A 1 369 ? -31.483 -9.980 45.513 1.00 93.62 369 HIS A C 1
ATOM 2789 O O . HIS A 1 369 ? -30.449 -9.605 44.963 1.00 93.62 369 HIS A O 1
ATOM 2795 N N . SER A 1 370 ? -32.531 -10.403 44.810 1.00 93.31 370 SER A N 1
ATOM 2796 C CA . SER A 1 370 ? -32.555 -10.464 43.342 1.00 93.31 370 SER A CA 1
ATOM 2797 C C . SER A 1 370 ? -32.817 -9.123 42.657 1.00 93.31 370 SER A C 1
ATOM 2799 O O . SER A 1 370 ? -32.728 -9.051 41.432 1.00 93.31 370 SER A O 1
ATOM 2801 N N . ASP A 1 371 ? -33.190 -8.105 43.426 1.00 93.81 371 ASP A N 1
ATOM 2802 C CA . ASP A 1 371 ? -33.812 -6.873 42.958 1.00 93.81 371 ASP A CA 1
ATOM 2803 C C . ASP A 1 371 ? -33.780 -5.806 44.077 1.00 93.81 371 ASP A C 1
ATOM 2805 O O . ASP A 1 371 ? -33.049 -5.969 45.053 1.00 93.81 371 ASP A O 1
ATOM 2809 N N . VAL A 1 372 ? -34.513 -4.699 43.918 1.00 96.25 372 VAL A N 1
ATOM 2810 C CA . VAL A 1 372 ? -34.576 -3.578 44.878 1.00 96.25 372 VAL A CA 1
ATOM 2811 C C . VAL A 1 372 ? -35.980 -3.384 45.472 1.00 96.25 372 VAL A C 1
ATOM 2813 O O . VAL A 1 372 ? -36.260 -2.347 46.078 1.00 96.25 372 VAL A O 1
ATOM 2816 N N . ALA A 1 373 ? -36.875 -4.369 45.337 1.00 95.50 373 ALA A N 1
ATOM 2817 C CA . ALA A 1 373 ? -38.274 -4.251 45.750 1.00 95.50 373 ALA A CA 1
ATOM 2818 C C . ALA A 1 373 ? -38.421 -3.999 47.260 1.00 95.50 373 ALA A C 1
ATOM 2820 O O . ALA A 1 373 ? -39.255 -3.200 47.688 1.00 95.50 373 ALA A O 1
ATOM 2821 N N . SER A 1 374 ? -37.559 -4.611 48.082 1.00 94.56 374 SER A N 1
ATOM 2822 C CA . SER A 1 374 ? -37.573 -4.452 49.546 1.00 94.56 374 SER A CA 1
ATOM 2823 C C . SER A 1 374 ? -37.229 -3.036 50.022 1.00 94.56 374 SER A C 1
ATOM 2825 O O . SER A 1 374 ? -37.497 -2.682 51.171 1.00 94.56 374 SER A O 1
ATOM 2827 N N . VAL A 1 375 ? -36.649 -2.214 49.145 1.00 94.44 375 VAL A N 1
ATOM 2828 C CA . VAL A 1 375 ? -36.261 -0.825 49.418 1.00 94.44 375 VAL A CA 1
ATOM 2829 C C . VAL A 1 375 ? -37.004 0.179 48.532 1.00 94.44 375 VAL A C 1
ATOM 2831 O O . VAL A 1 375 ? -36.667 1.366 48.534 1.00 94.44 375 VAL A O 1
ATOM 2834 N N . ARG A 1 376 ? -38.047 -0.258 47.815 1.00 95.62 376 ARG A N 1
ATOM 2835 C CA . ARG A 1 376 ? -38.889 0.606 46.982 1.00 95.62 376 ARG A CA 1
ATOM 2836 C C . ARG A 1 376 ? -39.455 1.782 47.776 1.00 95.62 376 ARG A C 1
ATOM 2838 O O . ARG A 1 376 ? -39.848 1.658 48.934 1.00 95.62 376 ARG A O 1
ATOM 2845 N N . GLY A 1 377 ? -39.488 2.950 47.138 1.00 93.62 377 GLY A N 1
ATOM 2846 C CA . GLY A 1 377 ? -39.982 4.195 47.726 1.00 93.62 377 GLY A CA 1
ATOM 2847 C C . GLY A 1 377 ? -38.982 4.914 48.635 1.00 93.62 377 GLY A C 1
ATOM 2848 O O . GLY A 1 377 ? -39.213 6.078 48.958 1.00 93.62 377 GLY A O 1
ATOM 2849 N N . ARG A 1 378 ? -37.860 4.280 49.007 1.00 94.56 378 ARG A N 1
ATOM 2850 C CA . ARG A 1 378 ? -36.781 4.943 49.751 1.00 94.56 378 ARG A CA 1
ATOM 2851 C C . ARG A 1 378 ? -35.965 5.855 48.837 1.00 94.56 378 ARG A C 1
ATOM 2853 O O . ARG A 1 378 ? -35.821 5.600 47.640 1.00 94.56 378 ARG A O 1
ATOM 2860 N N . THR A 1 379 ? -35.378 6.886 49.434 1.00 96.50 379 THR A N 1
ATOM 2861 C CA . THR A 1 379 ? -34.312 7.676 48.815 1.00 96.50 379 THR A CA 1
ATOM 2862 C C . THR A 1 379 ? -32.972 6.992 49.081 1.00 96.50 379 THR A C 1
ATOM 2864 O O . THR A 1 379 ? -32.646 6.699 50.232 1.00 96.50 379 THR A O 1
ATOM 2867 N N . ALA A 1 380 ? -32.200 6.731 48.029 1.00 96.31 380 ALA A N 1
ATOM 2868 C CA . ALA A 1 380 ? -30.887 6.098 48.115 1.00 96.31 380 ALA A CA 1
ATOM 2869 C C . ALA A 1 380 ? -29.925 6.670 47.067 1.00 96.31 380 ALA A C 1
ATOM 2871 O O . ALA A 1 380 ? -30.340 7.199 46.035 1.00 96.31 380 ALA A O 1
ATOM 2872 N N . ARG A 1 381 ? -28.620 6.551 47.303 1.00 98.06 381 ARG A N 1
ATOM 2873 C CA . ARG A 1 381 ? -27.595 6.794 46.279 1.00 98.06 381 ARG A CA 1
ATOM 2874 C C . ARG A 1 381 ? -27.187 5.464 45.664 1.00 98.06 381 ARG A C 1
ATOM 2876 O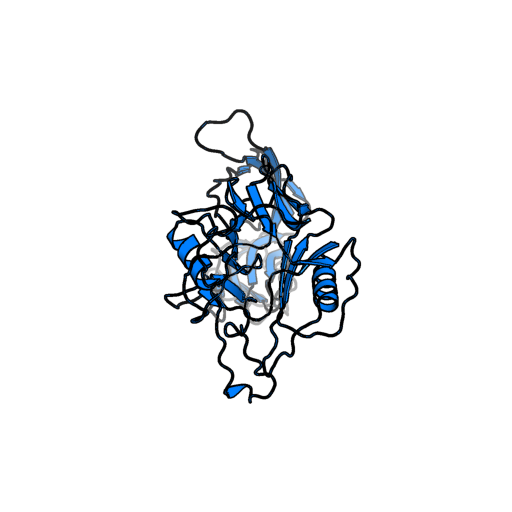 O . ARG A 1 381 ? -27.053 4.472 46.374 1.00 98.06 381 ARG A O 1
ATOM 2883 N N . VAL A 1 382 ? -26.944 5.451 44.361 1.00 97.56 382 VAL A N 1
ATOM 2884 C CA . VAL A 1 382 ? -26.387 4.288 43.667 1.00 97.56 382 VAL A CA 1
ATOM 2885 C C . VAL A 1 382 ? -24.879 4.490 43.573 1.00 97.56 382 VAL A C 1
ATOM 2887 O O . VAL A 1 382 ? -24.418 5.470 42.983 1.00 97.56 382 VAL A O 1
ATOM 2890 N N . ALA A 1 383 ? -24.113 3.592 44.185 1.00 97.81 383 ALA A N 1
ATOM 2891 C CA . ALA A 1 383 ? -22.659 3.588 44.147 1.00 97.81 383 ALA A CA 1
ATOM 2892 C C . ALA A 1 383 ? -22.171 2.480 43.214 1.00 97.81 383 ALA A C 1
ATOM 2894 O O . ALA A 1 383 ? -22.541 1.324 43.384 1.00 97.81 383 ALA A O 1
ATOM 2895 N N . LEU A 1 384 ? -21.335 2.820 42.237 1.00 97.75 384 LEU A N 1
ATOM 2896 C CA . LEU A 1 384 ? -20.792 1.893 41.252 1.00 97.75 384 LEU A CA 1
ATOM 2897 C C . LEU A 1 384 ? -19.285 1.756 41.441 1.00 97.75 384 LEU A C 1
ATOM 2899 O O . LEU A 1 384 ? -18.588 2.743 41.686 1.00 97.75 384 LEU A O 1
ATOM 2903 N N . CYS A 1 385 ? -18.792 0.535 41.268 1.00 97.00 385 CYS A N 1
ATOM 2904 C CA . CYS A 1 385 ? -17.377 0.222 41.151 1.00 97.00 385 CYS A CA 1
ATOM 2905 C C . CYS A 1 385 ? -17.149 -0.487 39.814 1.00 97.00 385 CYS A C 1
ATOM 2907 O O . CYS A 1 385 ? -17.704 -1.562 39.581 1.00 97.00 385 CYS A O 1
ATOM 2909 N N . LEU A 1 386 ? -16.377 0.147 38.933 1.00 95.81 386 LEU A N 1
ATOM 2910 C CA . LEU A 1 386 ? -16.076 -0.305 37.580 1.00 95.81 386 LEU A CA 1
ATOM 2911 C C . LEU A 1 386 ? -14.637 -0.815 37.526 1.00 95.81 386 LEU A C 1
ATOM 2913 O O . LEU A 1 386 ? -13.731 -0.147 38.023 1.00 95.81 386 LEU A O 1
ATOM 2917 N N . ARG A 1 387 ? -14.414 -1.961 36.884 1.00 94.00 387 ARG A N 1
ATOM 2918 C CA . ARG A 1 387 ? -13.079 -2.532 36.655 1.00 94.00 387 ARG A CA 1
ATOM 2919 C C . ARG A 1 387 ? -12.897 -2.935 35.202 1.00 94.00 387 ARG A C 1
ATOM 2921 O O . ARG A 1 387 ? -13.874 -3.235 34.510 1.00 94.00 387 ARG A O 1
ATOM 2928 N N . GLY A 1 388 ? -11.641 -2.962 34.765 1.00 89.69 388 GLY A N 1
ATOM 2929 C CA . GLY A 1 388 ? -11.283 -3.253 33.381 1.00 89.69 388 GLY A CA 1
ATOM 2930 C C . GLY A 1 388 ? -11.891 -2.244 32.403 1.00 89.69 388 GLY A C 1
ATOM 2931 O O . GLY A 1 388 ? -12.239 -1.119 32.764 1.00 89.69 388 GLY A O 1
ATOM 2932 N N . HIS A 1 389 ? -12.060 -2.661 31.153 1.00 89.19 389 HIS A N 1
ATOM 2933 C CA . HIS A 1 389 ? -12.581 -1.815 30.078 1.00 89.19 389 HIS A CA 1
ATOM 2934 C C . HIS A 1 389 ? -14.119 -1.830 30.026 1.00 89.19 389 HIS A C 1
ATOM 2936 O O . HIS A 1 389 ? -14.730 -2.164 29.009 1.00 89.19 389 HIS A O 1
ATOM 2942 N N . THR A 1 390 ? -14.744 -1.466 31.148 1.00 93.88 390 THR A N 1
ATOM 2943 C CA . THR A 1 390 ? -16.204 -1.390 31.276 1.00 93.88 390 THR A CA 1
ATOM 2944 C C . THR A 1 390 ? -16.702 0.041 31.131 1.00 93.88 390 THR A C 1
ATOM 2946 O O . THR A 1 390 ? -16.164 0.950 31.767 1.00 93.88 390 THR A O 1
ATOM 2949 N N . ILE A 1 391 ? -17.772 0.228 30.358 1.00 94.94 391 ILE A N 1
ATOM 2950 C CA . ILE A 1 391 ? -18.448 1.518 30.203 1.00 94.94 391 ILE A CA 1
ATOM 2951 C C . ILE A 1 391 ? -19.881 1.401 30.725 1.00 94.94 391 ILE A C 1
ATOM 2953 O O . ILE A 1 391 ? -20.624 0.508 30.318 1.00 94.94 391 ILE A O 1
ATOM 2957 N N . VAL A 1 392 ? -20.286 2.320 31.603 1.00 96.06 392 VAL A N 1
ATOM 2958 C CA . VAL A 1 392 ? -21.676 2.460 32.064 1.00 96.06 392 VAL A CA 1
ATOM 2959 C C . VAL A 1 392 ? -22.288 3.707 31.442 1.00 96.06 392 VAL A C 1
ATOM 2961 O O . VAL A 1 392 ? -21.765 4.807 31.615 1.00 96.06 392 VAL A O 1
ATOM 2964 N N . TYR A 1 393 ? -23.404 3.536 30.739 1.00 96.25 393 TYR A N 1
ATOM 2965 C CA . TYR A 1 393 ? -24.090 4.611 30.018 1.00 96.25 393 TYR A CA 1
ATOM 2966 C C . TYR A 1 393 ? -25.246 5.219 30.808 1.00 96.25 393 TYR A C 1
ATOM 2968 O O . TYR A 1 393 ? -25.392 6.435 30.890 1.00 96.25 393 TYR A O 1
ATOM 2976 N N . ALA A 1 394 ? -26.078 4.363 31.396 1.00 94.94 394 ALA A N 1
ATOM 2977 C CA . ALA A 1 394 ? -27.311 4.772 32.050 1.00 94.94 394 ALA A CA 1
ATOM 2978 C C . ALA A 1 394 ? -27.705 3.783 33.151 1.00 94.94 394 ALA A C 1
ATOM 2980 O O . ALA A 1 394 ? -27.266 2.630 33.166 1.00 94.94 394 ALA A O 1
ATOM 2981 N N . LEU A 1 395 ? -28.573 4.247 34.046 1.00 95.06 395 LEU A N 1
ATOM 2982 C CA . LEU A 1 395 ? -29.258 3.435 35.044 1.00 95.06 395 LEU A CA 1
ATOM 2983 C C . LEU A 1 395 ? -30.753 3.746 35.002 1.00 95.06 395 LEU A C 1
ATOM 2985 O O . LEU A 1 395 ? -31.136 4.882 34.722 1.00 95.06 395 LEU A O 1
ATOM 2989 N N . ALA A 1 396 ? -31.589 2.753 35.287 1.00 95.12 396 ALA A N 1
ATOM 2990 C CA . ALA A 1 396 ? -33.037 2.919 35.311 1.00 95.12 396 ALA A CA 1
ATOM 2991 C C . ALA A 1 396 ? -33.682 2.028 36.372 1.00 95.12 396 ALA A C 1
ATOM 2993 O O . ALA A 1 396 ? -33.329 0.855 36.502 1.00 95.12 396 ALA A O 1
ATOM 2994 N N . PHE A 1 397 ? -34.663 2.574 37.090 1.00 95.12 397 PHE A N 1
ATOM 2995 C CA . PHE A 1 397 ? -35.598 1.766 37.867 1.00 95.12 397 PHE A CA 1
ATOM 2996 C C . PHE A 1 397 ? -36.733 1.289 36.956 1.00 95.12 397 PHE A C 1
ATOM 2998 O O . PHE A 1 397 ? -37.209 2.051 36.115 1.00 95.12 397 PHE A O 1
ATOM 3005 N N . ALA A 1 398 ? -37.150 0.039 37.117 1.00 93.31 398 ALA A N 1
ATOM 3006 C CA . ALA A 1 398 ? -38.253 -0.565 36.377 1.00 93.31 398 ALA A CA 1
ATOM 3007 C C . ALA A 1 398 ? -39.124 -1.396 37.324 1.00 93.31 398 ALA A C 1
ATOM 3009 O O . ALA A 1 398 ? -38.607 -1.952 38.293 1.00 93.31 398 ALA A O 1
ATOM 3010 N N . ASP A 1 399 ? -40.420 -1.485 37.034 1.00 88.56 399 ASP A N 1
ATOM 3011 C CA . ASP A 1 399 ? -41.325 -2.431 37.699 1.00 88.56 399 ASP A CA 1
ATOM 3012 C C . ASP A 1 399 ? -40.993 -3.886 37.334 1.00 88.56 399 ASP A C 1
ATOM 3014 O O . ASP A 1 399 ? -40.489 -4.138 36.207 1.00 88.56 399 ASP A O 1
#

Nearest PDB structures (foldseek):
  6pku-assembly2_D  TM=6.575E-01  e=7.136E-08  Cavia porcellus
  6ozd-assembly1_A  TM=6.083E-01  e=2.065E-04  Burkholderia pseudomallei K96243
  6ozd-assembly2_B  TM=5.729E-01  e=3.891E-04  Burkholderia pseudomallei K96243
  6zya-assembly1_A  TM=1.553E-01  e=2.855E-01  Homo sapiens
  6tql-assembly1_A  TM=1.543E-01  e=2.486E+00  Homo sapiens

Radius of gyration: 30.87 Å; Cα contacts (8 Å, |Δi|>4): 1082; chains: 1; bounding box: 70×49×85 Å